Protein 7AO3 (pdb70)

Sequence (595 aa):
RSSVRPYLEEECTRRRRFQEEMFDRHVVTRRPTKVEELTDAELRREVIDDCNAAVAPLGKTVSDERWISYVGVVLWSQSPRHIKDMEAFKAVCVLNNCVTFVWDDMDDPALHDFGLFLPQLRKICEEKYYGPEEDAEVAYEAARALVTSDHMFRDSPIKAALCTTSPEEQYFRFRVTDIGVDFWMKMSYPIYRRHPEFTEHAKTSLAARMTTRGLTIVNDFYSYDREVSLGQITNCFRLCDVSSDETAFKEFFQQARLLDDMIEDIECIKAFDQLTQDVFLDLIYGNFVWTTSNKRYKTAVNDVNSRIQAAALEHHHHHSSVRPYLEEECTRRFQEMFDRHVVTRPTKVELTDAELREVIDDCNAAVAPLGKTVSDEERWISYVGVVLWSQSPRHIKDMEAFKAVCVLNNCVTFVWDDMDPALHDFGLFLPQLRKICEKYYGPEDAEVAYEAARALVTSDHMFRDSPIKAALCTTSPEQYFRFRVTDIGVDFWMKMSYPIYRHPEEFTEHAKTSLAARMTTRGLTIVNDFYSYDREVSLGQITNCFRLCDVSDETAFKKEFFQARLLDDMIEDIECIKAFDQLTQDVFLDLIYGNFVWTTSNKRYKTTAVNDVNSRIQ

Structure (mmCIF, N/CA/C/O backbone):
data_7AO3
#
_entry.id   7AO3
#
_cell.length_a   53.580
_cell.length_b   57.210
_cell.length_c   57.630
_cell.angle_alpha   90.797
_cell.angle_beta   116.111
_cell.angle_g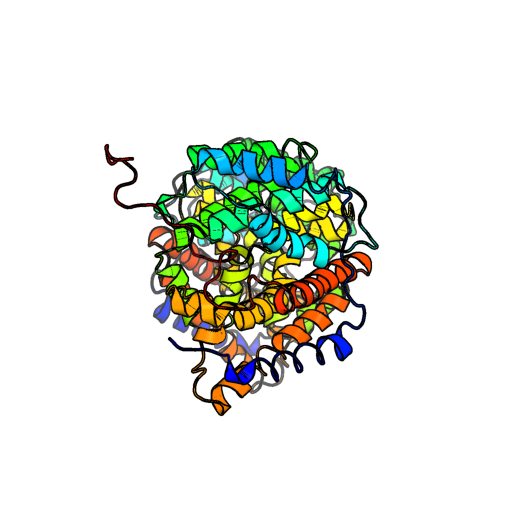amma   102.208
#
_symmetry.space_group_name_H-M   'P 1'
#
loop_
_entity.id
_entity.type
_entity.pdbx_description
1 polymer 'Cyclooctat-9-en-7-ol synthase'
2 non-polymer 4-AMINO-1-HYDROXYBUTANE-1,1-DIYLDIPHOSPHONATE
3 non-polymer (4S)-2-METHYL-2,4-PENTANEDIOL
4 non-polymer 'MAGNESIUM ION'
5 non-polymer 'CHLORIDE ION'
6 water water
#
loop_
_atom_site.group_PDB
_atom_site.id
_atom_site.type_symbol
_atom_site.label_atom_id
_atom_site.label_alt_id
_atom_site.label_comp_id
_atom_site.label_asym_id
_atom_site.label_entity_id
_atom_site.label_seq_id
_atom_site.pdbx_PDB_ins_code
_atom_site.Cartn_x
_atom_site.Cartn_y
_atom_site.Cartn_z
_atom_site.occupancy
_atom_site.B_iso_or_equiv
_atom_site.auth_seq_id
_atom_site.auth_comp_id
_atom_site.auth_asym_id
_atom_site.auth_atom_id
_atom_site.pdbx_PDB_model_num
ATOM 1 N N . ARG A 1 15 ? 11.81072 -7.04513 158.41935 1.000 44.83621 15 ARG A N 1
ATOM 2 C CA . ARG A 1 15 ? 10.69208 -7.23390 157.47375 1.000 41.28765 15 ARG A CA 1
ATOM 3 C C . ARG A 1 15 ? 9.47361 -6.36083 157.75588 1.000 38.01949 15 ARG A C 1
ATOM 4 O O . ARG A 1 15 ? 8.34080 -6.69006 157.36563 1.000 38.38851 15 ARG A O 1
ATOM 12 N N . SER A 1 16 ? 9.70448 -5.22395 158.40461 1.000 35.38613 16 SER A N 1
ATOM 13 C CA . SER A 1 16 ? 8.56640 -4.35046 158.60352 1.000 33.94256 16 SER A CA 1
ATOM 14 C C . SER A 1 16 ? 8.26621 -3.56876 157.33141 1.000 32.38022 16 SER A C 1
ATOM 15 O O . SER A 1 16 ? 9.04361 -3.55080 156.36857 1.000 33.55460 16 SER A O 1
ATOM 18 N N . SER A 1 17 ? 7.08995 -2.95133 157.31928 1.000 28.72252 17 SER A N 1
ATOM 19 C CA . SER A 1 17 ? 6.57720 -2.37222 156.09173 1.000 26.86465 17 SER A CA 1
ATOM 20 C C . SER A 1 17 ? 5.56534 -1.28404 156.42656 1.000 26.30051 17 SER A C 1
ATOM 21 O O . SER A 1 17 ? 4.87562 -1.34090 157.45631 1.000 27.44090 17 SER A O 1
ATOM 24 N N . VAL A 1 18 ? 5.47142 -0.29771 155.52671 1.000 24.54389 18 VAL A N 1
ATOM 25 C CA . VAL A 1 18 ? 4.38423 0.68028 155.55864 1.000 24.09628 18 VAL A CA 1
ATOM 26 C C . VAL A 1 18 ? 3.29389 0.38044 154.53277 1.000 24.15429 18 VAL A C 1
ATOM 27 O O . VAL A 1 18 ? 2.41653 1.22297 154.30136 1.000 24.48779 18 VAL A O 1
ATOM 31 N N . ARG A 1 19 ? 3.29256 -0.81983 153.95415 1.000 25.04260 19 ARG A N 1
ATOM 32 C CA . ARG A 1 19 ? 2.30858 -1.15891 152.92469 1.000 26.83652 19 ARG A CA 1
ATOM 33 C C . ARG A 1 19 ? 0.85158 -0.90017 153.31002 1.000 26.21229 19 ARG A C 1
ATOM 34 O O . ARG A 1 19 ? 0.09130 -0.43358 152.44120 1.000 25.59339 19 ARG A O 1
ATOM 42 N N . PRO A 1 20 ? 0.37423 -1.21131 154.52785 1.000 26.24374 20 PRO A N 1
ATOM 43 C CA . PRO A 1 20 ? -1.04568 -0.93049 154.82640 1.000 25.66932 20 PRO A CA 1
ATOM 44 C C . PRO A 1 20 ? -1.41565 0.53638 154.67206 1.000 25.04511 20 PRO A C 1
ATOM 45 O O . PRO A 1 20 ? -2.59871 0.83336 154.47903 1.000 26.19242 20 PRO A O 1
ATOM 49 N N . TYR A 1 21 ? -0.44506 1.46441 154.78986 1.000 24.22563 21 TYR A N 1
ATOM 50 C CA . TYR A 1 21 ? -0.71318 2.89605 154.79437 1.000 22.66585 21 TYR A CA 1
ATOM 51 C C . TYR A 1 21 ? -0.58898 3.51033 153.41675 1.000 23.80891 21 TYR A C 1
ATOM 52 O O . TYR A 1 21 ? -0.83300 4.73232 153.26017 1.000 23.08044 21 TYR A O 1
ATOM 61 N N . LEU A 1 22 ? -0.21525 2.70142 152.42131 1.000 23.48104 22 LEU A N 1
ATOM 62 C CA . LEU A 1 22 ? 0.17081 3.25529 151.11732 1.000 24.55599 22 LEU A CA 1
ATOM 63 C C . LEU A 1 22 ? -0.93124 4.12389 150.51605 1.000 24.80130 22 LEU A C 1
ATOM 64 O O . LEU A 1 22 ? -0.67563 5.24799 150.06621 1.000 24.11759 22 LEU A O 1
ATOM 69 N N . GLU A 1 23 ? -2.17140 3.63390 150.51464 1.000 25.94994 23 GLU A N 1
ATOM 70 C CA . GLU A 1 23 ? -3.22457 4.35520 149.80397 1.000 28.54209 23 GLU A CA 1
ATOM 71 C C . GLU A 1 23 ? -3.59812 5.63272 150.52696 1.000 26.82691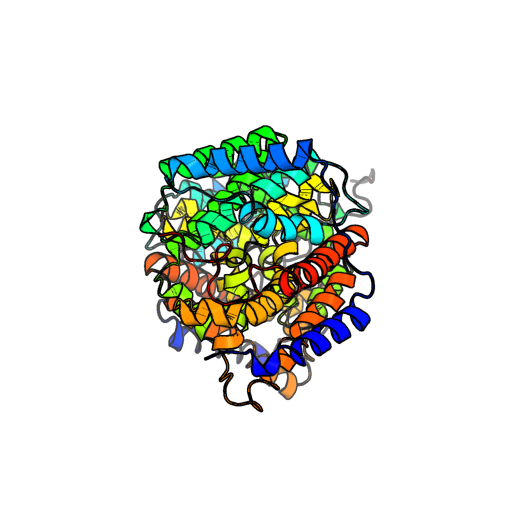 23 GLU A C 1
ATOM 72 O O . GLU A 1 23 ? -3.66766 6.70666 149.91115 1.000 27.18561 23 GLU A O 1
ATOM 78 N N A GLU A 1 24 ? -3.81309 5.55023 151.84402 0.555 27.06949 24 GLU A N 1
ATOM 79 N N B GLU A 1 24 ? -3.79763 5.55293 151.84406 0.445 25.57256 24 GLU A N 1
ATOM 80 C CA A GLU A 1 24 ? -4.20189 6.73807 152.60142 0.555 27.31861 24 GLU A CA 1
ATOM 81 C CA B GLU A 1 24 ? -4.20506 6.73459 152.59930 0.445 24.30487 24 GLU A CA 1
ATOM 82 C C A GLU A 1 24 ? -3.09010 7.77639 152.59739 0.555 24.10161 24 GLU A C 1
ATOM 83 C C B GLU A 1 24 ? -3.09568 7.77689 152.63675 0.445 22.31704 24 GLU A C 1
ATOM 84 O O A GLU A 1 24 ? -3.34145 8.97580 152.41847 0.555 25.08939 24 GLU A O 1
ATOM 85 O O B GLU A 1 24 ? -3.35767 8.98343 152.55198 0.445 22.87350 24 GLU A O 1
ATOM 96 N N . CYS A 1 25 ? -1.85256 7.34388 152.79865 1.000 21.67347 25 CYS A N 1
ATOM 97 C CA . CYS A 1 25 ? -0.76990 8.31431 152.87360 1.000 19.99299 25 CYS A CA 1
ATOM 98 C C . CYS A 1 25 ? -0.54500 8.99935 151.53786 1.000 20.48033 25 CYS A C 1
ATOM 99 O O . CYS A 1 25 ? -0.25409 10.20415 151.50230 1.000 20.03054 25 CYS A O 1
ATOM 102 N N . THR A 1 26 ? -0.70761 8.26229 150.42702 1.000 19.35078 26 THR A N 1
ATOM 103 C CA . THR A 1 26 ? -0.61788 8.90610 149.10496 1.000 20.52878 26 THR A CA 1
ATOM 104 C C . THR A 1 26 ? -1.70215 9.95833 148.94182 1.000 20.39916 26 THR A C 1
ATOM 105 O O . THR A 1 26 ? -1.43925 11.06391 148.43448 1.000 20.95747 26 THR A O 1
ATOM 109 N N A ARG A 1 27 ? -2.93977 9.64427 149.36037 0.555 21.77453 27 ARG A N 1
ATOM 110 N N B ARG A 1 27 ? -2.91786 9.63873 149.40124 0.445 21.61424 27 ARG A N 1
ATOM 111 C CA A ARG A 1 27 ? -4.01098 10.63357 149.23990 0.555 23.54780 27 ARG A CA 1
ATOM 112 C CA B ARG A 1 27 ? -4.02053 10.58911 149.35790 0.445 23.01561 27 ARG A CA 1
ATOM 113 C C A ARG A 1 27 ? -3.73152 11.85576 150.11163 0.555 22.92101 27 ARG A C 1
ATOM 114 C C B ARG A 1 27 ? -3.72253 11.81521 150.21641 0.445 22.61014 27 ARG A C 1
ATOM 115 O O A ARG A 1 27 ? -3.96460 12.99027 149.68734 0.555 23.45193 27 ARG A O 1
ATOM 116 O O B ARG A 1 27 ? -3.99476 12.94601 149.80607 0.445 22.59194 27 ARG A O 1
ATOM 131 N N A ARG A 1 28 ? -3.19590 11.64762 151.32038 0.564 21.72186 28 ARG A N 1
ATOM 132 N N B ARG A 1 28 ? -3.13844 11.61322 151.40197 0.436 21.98797 28 ARG A N 1
ATOM 133 C CA A ARG A 1 28 ? -2.93934 12.77976 152.20270 0.564 21.19131 28 ARG A CA 1
ATOM 134 C CA B ARG A 1 28 ? -2.88423 12.74059 152.29253 0.436 21.97526 28 ARG A CA 1
ATOM 135 C C A ARG A 1 28 ? -1.81715 13.66196 151.66825 0.564 20.32317 28 ARG A C 1
ATOM 136 C C B ARG A 1 28 ? -1.78299 13.64454 151.74650 0.436 20.90564 28 ARG A C 1
ATOM 137 O O A ARG A 1 28 ? -1.90240 14.89168 151.74753 0.564 19.72654 28 ARG A O 1
ATOM 138 O O B ARG A 1 28 ? -1.85904 14.87105 151.87950 0.436 20.94056 28 ARG A O 1
ATOM 153 N N . PHE A 1 29 ? -0.75972 13.06026 151.12003 1.000 19.77007 29 PHE A N 1
ATOM 154 C CA . PHE A 1 29 ? 0.27460 13.87278 150.47815 1.000 18.81301 29 PHE A CA 1
ATOM 155 C C . PHE A 1 29 ? -0.34788 14.67794 149.34825 1.000 18.97959 29 PHE A C 1
ATOM 156 O O . PHE A 1 29 ? -0.07598 15.87401 149.21052 1.000 19.65627 29 PHE A O 1
ATOM 164 N N . GLN A 1 30 ? -1.15531 14.01414 148.50121 1.000 19.10234 30 GLN A N 1
ATOM 165 C CA . GLN A 1 30 ? -1.73739 14.69158 147.34063 1.000 19.77575 30 GLN A CA 1
ATOM 166 C C . GLN A 1 30 ? -2.64474 15.83077 147.78034 1.000 20.33241 30 GLN A C 1
ATOM 167 O O . GLN A 1 30 ? -2.61281 16.93227 147.19718 1.000 20.92295 30 GLN A O 1
ATOM 173 N N A GLU A 1 31 ? -3.43660 15.60507 148.82516 0.546 21.09996 31 GLU A N 1
ATOM 174 N N B GLU A 1 31 ? -3.46592 15.57852 148.80628 0.454 21.27858 31 GLU A N 1
ATOM 175 C CA A GLU A 1 31 ? -4.31248 16.66080 149.32469 0.546 22.93951 31 GLU A CA 1
ATOM 176 C CA B GLU A 1 31 ? -4.32217 16.61501 149.38185 0.454 23.22604 31 GLU A CA 1
ATOM 177 C C A GLU A 1 31 ? -3.50501 17.83435 149.86197 0.546 21.65335 31 GLU A C 1
ATOM 178 C C B GLU A 1 31 ? -3.49145 17.81350 149.82381 0.454 21.89126 31 GLU A C 1
ATOM 179 O O A GLU A 1 31 ? -3.90749 18.99586 149.71665 0.546 22.33511 31 GLU A O 1
ATOM 180 O O B GLU A 1 31 ? -3.85489 18.96820 149.56568 0.454 22.59359 31 GLU A O 1
ATOM 191 N N . MET A 1 32 ? -2.36656 17.55021 150.49251 1.000 20.03782 32 MET A N 1
ATOM 192 C CA . MET A 1 32 ? -1.48262 18.61751 150.93923 1.000 18.44771 32 MET A CA 1
ATOM 193 C C . MET A 1 32 ? -0.98716 19.42423 149.75966 1.000 18.26383 32 MET A C 1
ATOM 194 O O . MET A 1 32 ? -1.07821 20.66377 149.75523 1.000 20.18498 32 MET A O 1
ATOM 199 N N . PHE A 1 33 ? -0.48574 18.74381 148.72301 1.000 18.31453 33 PHE A N 1
ATOM 200 C CA . PHE A 1 33 ? -0.03649 19.49112 147.55298 1.000 18.04748 33 PHE A CA 1
ATOM 201 C C . PHE A 1 33 ? -1.16941 20.28085 146.92080 1.000 18.89029 33 PHE A C 1
ATOM 202 O O . PHE A 1 33 ? -0.95358 21.40963 146.44698 1.000 20.69867 33 PHE A O 1
ATOM 210 N N . ASP A 1 34 ? -2.37898 19.71251 146.87934 1.000 20.49636 34 ASP A N 1
ATOM 211 C CA . ASP A 1 34 ? -3.47149 20.43122 146.22016 1.000 21.49552 34 ASP A CA 1
ATOM 212 C C . ASP A 1 34 ? -3.83626 21.70918 146.96215 1.000 21.76132 34 ASP A C 1
ATOM 213 O O . ASP A 1 34 ? -4.33139 22.65831 146.35587 1.000 24.14553 34 ASP A O 1
ATOM 218 N N . ARG A 1 35 ? -3.60773 21.75491 148.26712 1.000 21.78000 35 ARG A N 1
ATOM 219 C CA . ARG A 1 35 ? -3.94521 22.90899 149.08669 1.000 22.77515 35 ARG A CA 1
ATOM 220 C C . ARG A 1 35 ? -2.82537 23.93911 149.10113 1.000 21.31652 35 ARG A C 1
ATOM 221 O O . ARG A 1 35 ? -3.06946 25.14948 149.02141 1.000 22.83474 35 ARG A O 1
ATOM 229 N N . HIS A 1 36 ? -1.60048 23.47880 149.22531 1.000 18.68463 36 HIS A N 1
ATOM 230 C CA . HIS A 1 36 ? -0.49269 24.36278 149.55082 1.000 19.70556 36 HIS A CA 1
ATOM 231 C C . HIS A 1 36 ? 0.38288 24.72520 148.35970 1.000 20.07842 36 HIS A C 1
ATOM 232 O O . HIS A 1 36 ? 1.06215 25.76362 148.39917 1.000 20.07959 36 HIS A O 1
ATOM 239 N N . VAL A 1 37 ? 0.45230 23.89227 147.33023 1.000 20.24198 37 VAL A N 1
ATOM 240 C CA . VAL A 1 37 ? 1.35626 24.12508 146.20494 1.000 19.21213 37 VAL A CA 1
ATOM 241 C C . VAL A 1 37 ? 0.59224 24.45361 144.94076 1.000 20.99954 37 VAL A C 1
ATOM 242 O O . VAL A 1 37 ? 0.89519 25.44728 144.26638 1.000 23.61121 37 VAL A O 1
ATOM 246 N N . VAL A 1 38 ? -0.40286 23.61916 144.59596 1.000 19.63868 38 VAL A N 1
ATOM 247 C CA . VAL A 1 38 ? -1.41201 23.92434 143.58370 1.000 21.65345 38 VAL A CA 1
ATOM 248 C C . VAL A 1 38 ? -0.85638 23.65591 142.19632 1.000 24.54269 38 VAL A C 1
ATOM 249 O O . VAL A 1 38 ? -1.33538 22.75359 141.50374 1.000 26.32214 38 VAL A O 1
ATOM 253 N N . THR A 1 39 ? 0.18352 24.40777 141.80485 1.000 26.34762 39 THR A N 1
ATOM 254 C CA . THR A 1 39 ? 0.77615 24.27815 140.48031 1.000 25.92905 39 THR A CA 1
ATOM 255 C C . THR A 1 39 ? 1.39006 22.89029 140.29008 1.000 23.93559 39 THR A C 1
ATOM 256 O O . THR A 1 39 ? 2.25051 22.46468 141.06087 1.000 23.48861 39 THR A O 1
ATOM 260 N N A ARG A 1 40 ? 0.90884 22.15751 139.28441 0.622 24.71587 40 ARG A N 1
ATOM 261 N N B ARG A 1 40 ? 0.95799 22.19719 139.26905 0.378 24.75146 40 ARG A N 1
ATOM 262 C CA A ARG A 1 40 ? 1.44247 20.81800 139.11083 0.622 24.80222 40 ARG A CA 1
ATOM 263 C CA B ARG A 1 40 ? 1.43117 20.83208 139.10491 0.378 24.89913 40 ARG A CA 1
ATOM 264 C C A ARG A 1 40 ? 2.79448 20.85412 138.40714 0.622 23.18516 40 ARG A C 1
ATOM 265 C C B ARG A 1 40 ? 2.76752 20.81335 138.36283 0.378 23.58880 40 ARG A C 1
ATOM 266 O O A ARG A 1 40 ? 3.05868 21.75105 137.59466 0.622 23.80789 40 ARG A O 1
ATOM 267 O O B ARG A 1 40 ? 2.99833 21.64878 137.47986 0.378 24.20125 40 ARG A O 1
ATOM 282 N N . PRO A 1 41 ? 3.67211 19.89621 138.72174 1.000 22.75195 41 PRO A N 1
ATOM 283 C CA . PRO A 1 41 ? 4.93435 19.77846 137.98462 1.000 23.51844 41 PRO A CA 1
ATOM 284 C C . PRO A 1 41 ? 4.64125 19.30069 136.58463 1.000 23.88688 41 PRO A C 1
ATOM 285 O O . PRO A 1 41 ? 3.58426 18.75194 136.29995 1.000 24.63183 41 PRO A O 1
ATOM 289 N N . THR A 1 42 ? 5.56744 19.57012 135.67607 1.000 24.03138 42 THR A N 1
ATOM 290 C CA . THR A 1 42 ? 5.40685 19.08557 134.30547 1.000 26.34982 42 THR A CA 1
ATOM 291 C C . THR A 1 42 ? 6.68592 18.38626 133.88062 1.000 25.67552 42 THR A C 1
ATOM 292 O O . THR A 1 42 ? 7.80604 18.76797 134.28254 1.000 27.13871 42 THR A O 1
ATOM 296 N N . LYS A 1 43 ? 6.50876 17.29041 133.17255 1.000 23.08676 43 LYS A N 1
ATOM 297 C CA . LYS A 1 43 ? 7.63728 16.46589 132.77581 1.000 23.91793 43 LYS A CA 1
ATOM 298 C C . LYS A 1 43 ? 8.30939 17.05984 131.54520 1.000 23.83200 43 LYS A C 1
ATOM 299 O O . LYS A 1 43 ? 7.64819 17.38151 130.55148 1.000 25.80194 43 LYS A O 1
ATOM 305 N N . VAL A 1 44 ? 9.63641 17.17872 131.60624 1.000 24.79482 44 VAL A N 1
ATOM 306 C CA . VAL A 1 44 ? 10.42447 17.57482 130.44215 1.000 25.49475 44 VAL A CA 1
ATOM 307 C C . VAL A 1 44 ? 10.48500 16.39530 129.48047 1.000 26.88896 44 VAL A C 1
ATOM 308 O O . VAL A 1 44 ? 10.77207 15.26388 129.88330 1.000 27.81955 44 VAL A O 1
ATOM 312 N N A GLU A 1 45 ? 10.18841 16.64955 128.21438 0.527 28.74495 45 GLU A N 1
ATOM 313 N N B GLU A 1 45 ? 10.27423 16.64233 128.19507 0.473 28.65600 45 GLU A N 1
ATOM 314 C CA A GLU A 1 45 ? 10.39887 15.65584 127.17606 0.527 30.75764 45 GLU A CA 1
ATOM 315 C CA B GLU A 1 45 ? 10.35730 15.55978 127.20919 0.473 30.73952 45 GLU A CA 1
ATOM 316 C C A GLU A 1 45 ? 11.74418 15.95152 126.54050 0.527 31.39627 45 GLU A C 1
ATOM 317 C C B GLU A 1 45 ? 11.59495 15.76599 126.33694 0.473 31.04871 45 GLU A C 1
ATOM 318 O O A GLU A 1 45 ? 11.97026 17.05620 126.03352 0.527 32.19214 45 GLU A O 1
ATOM 319 O O B GLU A 1 45 ? 11.59509 16.60498 125.43182 0.473 31.02889 45 GLU A O 1
ATOM 330 N N . LEU A 1 46 ? 12.64035 14.98769 126.60498 1.000 31.33779 46 LEU A N 1
ATOM 331 C CA . LEU A 1 46 ? 13.87194 15.05945 125.84149 1.000 31.41150 46 LEU A CA 1
ATOM 332 C C . LEU A 1 46 ? 13.65132 14.47336 124.46146 1.000 31.83426 46 LEU A C 1
ATOM 333 O O . LEU A 1 46 ? 12.86849 13.53833 124.28635 1.000 32.75906 46 LEU A O 1
ATOM 338 N N . THR A 1 47 ? 14.33383 15.02999 123.46418 1.000 31.57796 47 THR A N 1
ATOM 339 C CA . THR A 1 47 ? 14.29620 14.36975 122.16272 1.000 31.40458 47 THR A CA 1
ATOM 340 C C . THR A 1 47 ? 14.98953 13.02110 122.27898 1.000 31.93082 47 THR A C 1
ATOM 341 O O . THR A 1 47 ? 15.70312 12.75026 123.24545 1.000 31.97755 47 THR A O 1
ATOM 345 N N . ASP A 1 48 ? 14.75550 12.15628 121.28939 1.000 33.17914 48 ASP A N 1
ATOM 346 C CA . ASP A 1 48 ? 15.42241 10.85871 121.29126 1.000 35.50798 48 ASP A CA 1
ATOM 347 C C . ASP A 1 48 ? 16.93485 11.03085 121.32305 1.000 33.42550 48 ASP A C 1
ATOM 348 O O . ASP A 1 48 ? 17.63506 10.29244 122.01553 1.000 32.59933 48 ASP A O 1
ATOM 353 N N . ALA A 1 49 ? 17.45140 12.00371 120.57524 1.000 32.27026 49 ALA A N 1
ATOM 354 C CA . ALA A 1 49 ? 18.88850 12.23871 120.54860 1.000 32.66668 49 ALA A CA 1
ATOM 355 C C . ALA A 1 49 ? 19.38209 12.68539 121.91281 1.000 31.94299 49 ALA A C 1
ATOM 356 O O . ALA A 1 49 ? 20.44784 12.25651 122.36736 1.000 34.26595 49 ALA A O 1
ATOM 358 N N . GLU A 1 50 ? 18.60434 13.52735 122.59378 1.000 31.28803 50 GLU A N 1
ATOM 359 C CA . GLU A 1 50 ? 19.00470 14.02458 123.90550 1.000 29.03289 50 GLU A CA 1
ATOM 360 C C . GLU A 1 50 ? 19.03462 12.90082 124.92838 1.000 27.33226 50 GLU A C 1
ATOM 361 O O . GLU A 1 50 ? 19.97788 12.78835 125.72024 1.000 27.16261 50 GLU A O 1
ATOM 367 N N . LEU A 1 51 ? 18.01230 12.04622 124.90670 1.000 27.89931 51 LEU A N 1
ATOM 368 C CA . LEU A 1 51 ? 17.97990 10.90799 125.81589 1.000 29.06652 51 LEU A CA 1
ATOM 369 C C . LEU A 1 51 ? 19.14181 9.96240 125.55027 1.000 29.43871 51 LEU A C 1
ATOM 370 O O . LEU A 1 51 ? 19.77904 9.45837 126.49572 1.000 28.30902 51 LEU A O 1
ATOM 375 N N A ARG A 1 52 ? 19.45019 9.72449 124.27769 0.597 30.49237 52 ARG A N 1
ATOM 376 N N B ARG A 1 52 ? 19.44025 9.71146 124.27174 0.403 30.55983 52 ARG A N 1
ATOM 377 C CA A ARG A 1 52 ? 20.55553 8.83414 123.95618 0.597 31.15350 52 ARG A CA 1
ATOM 378 C CA B ARG A 1 52 ? 20.55950 8.83904 123.93823 0.403 31.25003 52 ARG A CA 1
ATOM 379 C C A ARG A 1 52 ? 21.88337 9.44696 124.38212 0.597 29.87464 52 ARG A C 1
ATOM 380 C C B ARG A 1 52 ? 21.87271 9.45010 124.40213 0.403 30.20840 52 ARG A C 1
ATOM 381 O O A ARG A 1 52 ? 22.76733 8.73582 124.87088 0.597 30.65722 52 ARG A O 1
ATOM 382 O O B ARG A 1 52 ? 22.73699 8.74383 124.93317 0.403 30.87700 52 ARG A O 1
ATOM 397 N N . GLU A 1 53 ? 22.04539 10.76113 124.20509 1.000 29.61546 53 GLU A N 1
ATOM 398 C CA . GLU A 1 53 ? 23.27118 11.40985 124.66955 1.000 26.49803 53 GLU A CA 1
ATOM 399 C C . GLU A 1 53 ? 23.44538 11.21941 126.16521 1.000 26.16529 53 GLU A C 1
ATOM 400 O O . GLU A 1 53 ? 24.53962 10.89014 126.64591 1.000 27.75006 53 GLU A O 1
ATOM 406 N N . VAL A 1 54 ? 22.36218 11.42451 126.91816 1.000 25.93269 54 VAL A N 1
ATOM 407 C CA . VAL A 1 54 ? 22.39403 11.20115 128.36862 1.000 25.21316 54 VAL A CA 1
ATOM 408 C C . VAL A 1 54 ? 22.76219 9.76086 128.67984 1.000 24.33104 54 VAL A C 1
ATOM 409 O O . VAL A 1 54 ? 23.66818 9.50025 129.47049 1.000 24.76350 54 VAL A O 1
ATOM 413 N N . ILE A 1 55 ? 22.04766 8.79525 128.09403 1.000 25.07485 55 ILE A N 1
ATOM 414 C CA . ILE A 1 55 ? 22.31468 7.39963 128.45361 1.000 26.68851 55 ILE A CA 1
ATOM 415 C C . ILE A 1 55 ? 23.72823 6.99060 128.04760 1.000 27.22799 55 ILE A C 1
ATOM 416 O O . ILE A 1 55 ? 24.42070 6.28885 128.79330 1.000 27.14611 55 ILE A O 1
ATOM 421 N N . ASP A 1 56 ? 24.19631 7.44671 126.87929 1.000 28.36323 56 ASP A N 1
ATOM 422 C CA . ASP A 1 56 ? 25.56743 7.12468 126.48457 1.000 29.76945 56 ASP A CA 1
ATOM 423 C C . ASP A 1 56 ? 26.57391 7.69253 127.48106 1.000 28.65940 56 ASP A C 1
ATOM 424 O O . ASP A 1 56 ? 27.55973 7.03415 127.81760 1.000 29.68913 56 ASP A O 1
ATOM 429 N N . ASP A 1 57 ? 26.33083 8.90047 127.98530 1.000 26.93463 57 ASP A N 1
ATOM 430 C CA . ASP A 1 57 ? 27.25885 9.47459 128.94761 1.000 27.02902 57 ASP A CA 1
ATOM 431 C C . ASP A 1 57 ? 27.19080 8.74938 130.28524 1.000 26.52240 57 ASP A C 1
ATOM 432 O O . ASP A 1 57 ? 28.21606 8.59960 130.96951 1.000 27.99329 57 ASP A O 1
ATOM 437 N N . CYS A 1 58 ? 25.98894 8.30786 130.68507 1.000 25.65503 58 CYS A N 1
ATOM 438 C CA . CYS A 1 58 ? 25.84484 7.54144 131.91887 1.000 25.99976 58 CYS A CA 1
ATOM 439 C C . CYS A 1 58 ? 26.61870 6.23470 131.83331 1.000 26.81642 58 CYS A C 1
ATOM 440 O O . CYS A 1 58 ? 27.34813 5.86202 132.76901 1.000 25.16435 58 CYS A O 1
ATOM 443 N N . ASN A 1 59 ? 26.45136 5.50673 130.71987 1.000 26.25891 59 ASN A N 1
ATOM 444 C CA . ASN A 1 59 ? 27.14832 4.23830 130.55875 1.000 28.89775 59 ASN A CA 1
ATOM 445 C C . ASN A 1 59 ? 28.65568 4.43891 130.56439 1.000 29.56773 59 ASN A C 1
ATOM 446 O O . ASN A 1 59 ? 29.38358 3.65997 131.18488 1.000 30.63509 59 ASN A O 1
ATOM 451 N N . ALA A 1 60 ? 29.14418 5.48771 129.89163 1.000 29.13909 60 ALA A N 1
ATOM 452 C CA . ALA A 1 60 ? 30.58421 5.70939 129.85432 1.000 29.10526 60 ALA A CA 1
ATOM 453 C C . ALA A 1 60 ? 31.11807 5.96605 131.24995 1.000 28.83562 60 ALA A C 1
ATOM 454 O O . ALA A 1 60 ? 32.22233 5.51933 131.59864 1.000 30.53175 60 ALA A O 1
ATOM 456 N N . ALA A 1 61 ? 30.36071 6.71483 132.05676 1.000 27.70933 61 ALA A N 1
ATOM 457 C CA . ALA A 1 61 ? 30.87361 7.14920 133.34941 1.000 26.19449 61 ALA A CA 1
ATOM 458 C C . ALA A 1 61 ? 30.93038 5.98752 134.32358 1.000 27.02892 61 ALA A C 1
ATOM 459 O O . ALA A 1 61 ? 31.81299 5.94307 135.18622 1.000 27.38795 61 ALA A O 1
ATOM 461 N N . VAL A 1 62 ? 30.01824 5.02966 134.19163 1.000 27.54235 62 VAL A N 1
ATOM 462 C CA . VAL A 1 62 ? 30.00524 3.91663 135.12599 1.000 28.62922 62 VAL A CA 1
ATOM 463 C C . VAL A 1 62 ? 30.76882 2.71010 134.59971 1.000 29.93231 62 VAL A C 1
ATOM 464 O O . VAL A 1 62 ? 31.08414 1.81479 135.38729 1.000 29.85747 62 VAL A O 1
ATOM 468 N N . ALA A 1 63 ? 31.08594 2.66623 133.29892 1.000 31.89315 63 ALA A N 1
ATOM 469 C CA . ALA A 1 63 ? 31.84456 1.54407 132.74258 1.000 32.64381 63 ALA A CA 1
ATOM 470 C C . ALA A 1 63 ? 33.05707 1.14882 133.57715 1.000 33.89651 63 ALA A C 1
ATOM 471 O O . ALA A 1 63 ? 33.24339 -0.05599 133.81597 1.000 34.68968 63 ALA A O 1
ATOM 473 N N . PRO A 1 64 ? 33.90033 2.06803 134.05569 1.000 33.43982 64 PRO A N 1
ATOM 474 C CA . PRO A 1 64 ? 35.08697 1.61763 134.80845 1.000 34.34562 64 PRO A CA 1
ATOM 475 C C . PRO A 1 64 ? 34.75305 0.82709 136.05564 1.000 34.43009 64 PRO A C 1
ATOM 476 O O . PRO A 1 64 ? 35.60808 0.07248 136.53530 1.000 34.63734 64 PRO A O 1
ATOM 480 N N . LEU A 1 65 ? 33.53653 0.96604 136.60060 1.000 34.12893 65 LEU A N 1
ATOM 481 C CA . LEU A 1 65 ? 33.16320 0.22570 137.80091 1.000 33.63912 65 LEU A CA 1
ATOM 482 C C . LEU A 1 65 ? 32.69942 -1.20116 137.51865 1.000 34.70343 65 LEU A C 1
ATOM 483 O O . LEU A 1 65 ? 32.53087 -1.97997 138.46614 1.000 33.59555 65 LEU A O 1
ATOM 488 N N . GLY A 1 66 ? 32.47227 -1.56193 136.25889 1.000 35.81141 66 GLY A N 1
ATOM 489 C CA . GLY A 1 66 ? 32.37462 -2.95856 135.88573 1.000 38.28971 66 GLY A CA 1
ATOM 490 C C . GLY A 1 66 ? 31.00712 -3.60652 135.98702 1.000 40.28096 66 GLY A C 1
ATOM 491 O O . GLY A 1 66 ? 30.92163 -4.83585 135.84572 1.000 42.06530 66 GLY A O 1
ATOM 492 N N . LYS A 1 67 ? 29.93710 -2.83709 136.20294 1.000 39.74010 67 LYS A N 1
ATOM 493 C CA . LYS A 1 67 ? 28.59072 -3.38680 136.31865 1.000 38.35096 67 LYS A CA 1
ATOM 494 C C . LYS A 1 67 ? 27.69267 -2.78366 135.24183 1.000 37.52180 67 LYS A C 1
ATOM 495 O O . LYS A 1 67 ? 27.65308 -1.55874 135.06986 1.000 37.44422 67 LYS A O 1
ATOM 501 N N . THR A 1 68 ? 26.96435 -3.63164 134.52371 1.000 37.85657 68 THR A N 1
ATOM 502 C CA . THR A 1 68 ? 26.08002 -3.16392 133.46137 1.000 37.53157 68 THR A CA 1
ATOM 503 C C . THR A 1 68 ? 24.82688 -2.53922 134.05551 1.000 35.87175 68 THR A C 1
ATOM 504 O O . THR A 1 68 ? 24.30575 -3.01331 135.06704 1.000 36.00271 68 THR A O 1
ATOM 508 N N . VAL A 1 69 ? 24.36152 -1.44352 133.44612 1.000 32.32351 69 VAL A N 1
ATOM 509 C CA . VAL A 1 69 ? 23.13654 -0.77750 133.86379 1.000 30.44719 69 VAL A CA 1
ATOM 510 C C . VAL A 1 69 ? 22.25180 -0.70047 132.63840 1.000 30.30590 69 VAL A C 1
ATOM 511 O O . VAL A 1 69 ? 22.65878 -0.12888 131.61696 1.000 31.26924 69 VAL A O 1
ATOM 515 N N . SER A 1 70 ? 21.05428 -1.28456 132.72741 1.000 29.91800 70 SER A N 1
ATOM 516 C CA . SER A 1 70 ? 20.16177 -1.34461 131.57168 1.000 29.23251 70 SER A CA 1
A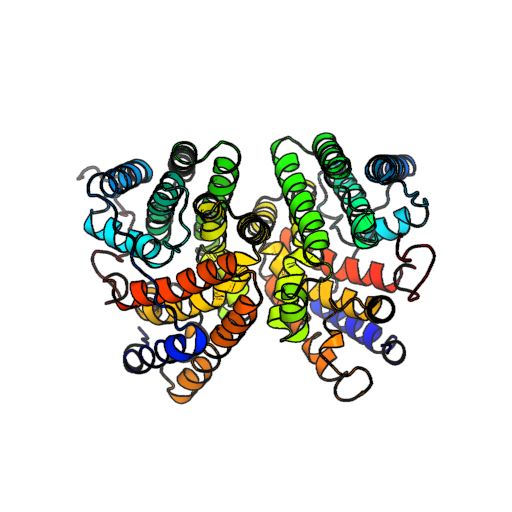TOM 517 C C . SER A 1 70 ? 19.54467 0.02379 131.25968 1.000 27.75496 70 SER A C 1
ATOM 518 O O . SER A 1 70 ? 19.42126 0.90128 132.12415 1.000 27.85416 70 SER A O 1
ATOM 521 N N . ASP A 1 71 ? 19.07585 0.16669 130.01803 1.000 28.72685 71 ASP A N 1
ATOM 522 C CA . ASP A 1 71 ? 18.38977 1.39826 129.63790 1.000 29.11627 71 ASP A CA 1
ATOM 523 C C . ASP A 1 71 ? 17.16874 1.62877 130.51851 1.000 28.84349 71 ASP A C 1
ATOM 524 O O . ASP A 1 71 ? 16.88897 2.76775 130.90750 1.000 29.68822 71 ASP A O 1
ATOM 529 N N . GLU A 1 72 ? 16.43692 0.55052 130.85711 1.000 29.62992 72 GLU A N 1
ATOM 530 C CA . GLU A 1 72 ? 15.28006 0.67111 131.74381 1.000 29.72626 72 GLU A CA 1
ATOM 531 C C . GLU A 1 72 ? 15.67222 1.26790 133.09419 1.000 28.53109 72 GLU A C 1
ATOM 532 O O . GLU A 1 72 ? 14.96741 2.13673 133.64192 1.000 28.24686 72 GLU A O 1
ATOM 538 N N . ARG A 1 73 ? 16.80901 0.83950 133.63348 1.000 26.32333 73 ARG A N 1
ATOM 539 C CA . ARG A 1 73 ? 17.25153 1.34156 134.93090 1.000 25.30903 73 ARG A CA 1
ATOM 540 C C . ARG A 1 73 ? 17.66131 2.81580 134.84655 1.000 26.01320 73 ARG A C 1
ATOM 541 O O . ARG A 1 73 ? 17.26499 3.62347 135.70065 1.000 25.30996 73 ARG A O 1
ATOM 549 N N . TRP A 1 74 ? 18.38970 3.19291 133.78628 1.000 26.15695 74 TRP A N 1
ATOM 550 C CA . TRP A 1 74 ? 18.71715 4.60000 133.56850 1.000 24.33028 74 TRP A CA 1
ATOM 551 C C . TRP A 1 74 ? 17.45497 5.44935 133.47797 1.000 23.69122 74 TRP A C 1
ATOM 552 O O . TRP A 1 74 ? 17.38992 6.54535 134.05496 1.000 22.45193 74 TRP A O 1
ATOM 563 N N . ILE A 1 75 ? 16.43593 4.95608 132.77100 1.000 24.60869 75 ILE A N 1
ATOM 564 C CA . ILE A 1 75 ? 15.23244 5.75157 132.55808 1.000 25.29742 75 ILE A CA 1
ATOM 565 C C . ILE A 1 75 ? 14.45919 5.91852 133.86271 1.000 24.85842 75 ILE A C 1
ATOM 566 O O . ILE A 1 75 ? 13.90124 6.98711 134.14129 1.000 25.50036 75 ILE A O 1
ATOM 571 N N . SER A 1 76 ? 14.44713 4.87327 134.69701 1.000 23.25488 76 SER A N 1
ATOM 572 C CA . SER A 1 76 ? 13.92506 4.99950 136.04716 1.000 23.35812 76 SER A CA 1
ATOM 573 C C . SER A 1 76 ? 14.63636 6.11338 136.81093 1.000 23.20396 76 SER A C 1
ATOM 574 O O . SER A 1 76 ? 13.98847 7.01635 137.35616 1.000 22.95175 76 SER A O 1
ATOM 577 N N . TYR A 1 77 ? 15.96968 6.07689 136.84680 1.000 21.41071 77 TYR A N 1
ATOM 578 C CA . TYR A 1 77 ? 16.71033 7.11118 137.57936 1.000 21.86313 77 TYR A CA 1
ATOM 579 C C . TYR A 1 77 ? 16.43509 8.51607 137.03387 1.000 21.60545 77 TYR A C 1
ATOM 580 O O . TYR A 1 77 ? 16.26959 9.46904 137.81061 1.000 21.19186 77 TYR A O 1
ATOM 589 N N . VAL A 1 78 ? 16.40607 8.66358 135.70522 1.000 22.02872 78 VAL A N 1
ATOM 590 C CA . VAL A 1 78 ? 16.38466 9.99289 135.09404 1.000 21.88765 78 VAL A CA 1
ATOM 591 C C . VAL A 1 78 ? 15.03119 10.65995 135.27600 1.000 21.20783 78 VAL A C 1
ATOM 592 O O . VAL A 1 78 ? 14.92705 11.88511 135.18140 1.000 20.52587 78 VAL A O 1
ATOM 596 N N . GLY A 1 79 ? 13.99848 9.88480 135.61029 1.000 21.37778 79 GLY A N 1
ATOM 597 C CA . GLY A 1 79 ? 12.66957 10.45267 135.69149 1.000 19.78735 79 GLY A CA 1
ATOM 598 C C . GLY A 1 79 ? 12.54397 11.50529 136.77471 1.000 19.06144 79 GLY A C 1
ATOM 599 O O . GLY A 1 79 ? 11.73055 12.40952 136.66265 1.000 19.17053 79 GLY A O 1
ATOM 600 N N . VAL A 1 80 ? 13.35566 11.42106 137.83231 1.000 17.53827 80 VAL A N 1
ATOM 601 C CA . VAL A 1 80 ? 13.26786 12.46524 138.86096 1.000 17.64432 80 VAL A CA 1
ATOM 602 C C . VAL A 1 80 ? 13.70662 13.80136 138.29943 1.000 17.40289 80 VAL A C 1
ATOM 603 O O . VAL A 1 80 ? 13.15215 14.84751 138.66087 1.000 18.22321 80 VAL A O 1
ATOM 607 N N . VAL A 1 81 ? 14.70543 13.79656 137.41968 1.000 17.40883 81 VAL A N 1
ATOM 608 C CA . VAL A 1 81 ? 15.15449 15.06824 136.83793 1.000 17.44232 81 VAL A CA 1
ATOM 609 C C . VAL A 1 81 ? 14.12825 15.55109 135.83283 1.000 18.70384 81 VAL A C 1
ATOM 610 O O . VAL A 1 81 ? 13.83498 16.76221 135.73726 1.000 18.82804 81 VAL A O 1
ATOM 614 N N . LEU A 1 82 ? 13.55910 14.61235 135.06302 1.000 18.06631 82 LEU A N 1
ATOM 615 C CA . LEU A 1 82 ? 12.56365 15.01276 134.08668 1.000 19.46478 82 LEU A CA 1
ATOM 616 C C . LEU A 1 82 ? 11.33154 15.61591 134.76708 1.000 18.95208 82 LEU A C 1
ATOM 617 O O . LEU A 1 82 ? 10.66917 16.48283 134.19284 1.000 20.65323 82 LEU A O 1
ATOM 622 N N . TRP A 1 83 ? 10.96710 15.12359 135.94949 1.000 17.73393 83 TRP A N 1
ATOM 623 C CA . TRP A 1 83 ? 9.75450 15.57490 136.62292 1.000 18.94296 83 TRP A CA 1
ATOM 624 C C . TRP A 1 83 ? 9.96859 16.71972 137.61074 1.000 18.46181 83 TRP A C 1
ATOM 625 O O . TRP A 1 83 ? 8.99125 17.39943 137.94134 1.000 18.16798 83 TRP A O 1
ATOM 636 N N . SER A 1 84 ? 11.18256 16.92107 138.14049 1.000 16.38934 84 SER A N 1
ATOM 637 C CA . SER A 1 84 ? 11.33639 17.76297 139.33025 1.000 16.38379 84 SER A CA 1
ATOM 638 C C . SER A 1 84 ? 12.19945 19.00147 139.08360 1.000 16.21424 84 SER A C 1
ATOM 639 O O . SER A 1 84 ? 12.59364 19.67303 140.03928 1.000 17.51277 84 SER A O 1
ATOM 642 N N . GLN A 1 85 ? 12.53677 19.28206 137.85348 1.000 16.24741 85 GLN A N 1
ATOM 643 C CA . GLN A 1 85 ? 13.08389 20.58026 137.49918 1.000 15.89836 85 GLN A CA 1
ATOM 644 C C . GLN A 1 85 ? 11.89923 21.51620 137.24356 1.000 17.58675 85 GLN A C 1
ATOM 645 O O . GLN A 1 85 ? 10.76125 21.22282 137.62593 1.000 18.57222 85 GLN A O 1
ATOM 651 N N . SER A 1 86 ? 12.14352 22.68105 136.64072 1.000 17.61060 86 SER A N 1
ATOM 652 C CA . SER A 1 86 ? 11.12266 23.71139 136.51974 1.000 17.57778 86 SER A CA 1
ATOM 653 C C . SER A 1 86 ? 11.12211 24.19157 135.07001 1.000 18.16320 86 SER A C 1
ATOM 654 O O . SER A 1 86 ? 11.74051 25.21563 134.72415 1.000 18.17132 86 SER A O 1
ATOM 657 N N . PRO A 1 87 ? 10.42613 23.47889 134.19100 1.000 19.83345 87 PRO A N 1
ATOM 658 C CA . PRO A 1 87 ? 10.55880 23.76442 132.75858 1.000 20.59084 87 PRO A CA 1
ATOM 659 C C . PRO A 1 87 ? 10.08346 25.13931 132.32201 1.000 22.00882 87 PRO A C 1
ATOM 660 O O . PRO A 1 87 ? 10.54249 25.58680 131.27257 1.000 24.36414 87 PRO A O 1
ATOM 664 N N . ARG A 1 88 ? 9.19803 25.82452 133.07307 1.000 21.25957 88 ARG A N 1
ATOM 665 C CA . ARG A 1 88 ? 8.85987 27.21146 132.74866 1.000 22.00169 88 ARG A CA 1
ATOM 666 C C . ARG A 1 88 ? 10.11015 28.07426 132.68083 1.000 21.26119 88 ARG A C 1
ATOM 667 O O . ARG A 1 88 ? 10.11428 29.10647 132.01103 1.000 23.48061 88 ARG A O 1
ATOM 675 N N . HIS A 1 89 ? 11.16890 27.69830 133.40761 1.000 19.65585 89 HIS A N 1
ATOM 676 C CA . HIS A 1 89 ? 12.28244 28.61075 133.66606 1.000 18.85082 89 HIS A CA 1
ATOM 677 C C . HIS A 1 89 ? 13.58998 28.10269 133.11325 1.000 20.18898 89 HIS A C 1
ATOM 678 O O . HIS A 1 89 ? 14.60763 28.79744 133.24589 1.000 20.77636 89 HIS A O 1
ATOM 685 N N . ILE A 1 90 ? 13.60394 26.91801 132.49868 1.000 20.71458 90 ILE A N 1
ATOM 686 C CA . ILE A 1 90 ? 14.85587 26.37210 131.98021 1.000 21.27084 90 ILE A CA 1
ATOM 687 C C . ILE A 1 90 ? 15.45936 27.27533 130.91034 1.000 22.52922 90 ILE A C 1
ATOM 688 O O . ILE A 1 90 ? 14.79776 27.64301 129.92919 1.000 23.54766 90 ILE A O 1
ATOM 693 N N . LYS A 1 91 ? 16.72925 27.60708 131.07792 1.000 22.67702 91 LYS A N 1
ATOM 694 C CA . LYS A 1 91 ? 17.44699 28.35054 130.05608 1.000 24.32140 91 LYS A CA 1
ATOM 695 C C . LYS A 1 91 ? 18.59091 27.57427 129.41700 1.000 25.01466 91 LYS A C 1
ATOM 696 O O . LYS A 1 91 ? 18.85241 27.77294 128.23930 1.000 29.07889 91 LYS A O 1
ATOM 702 N N . ASP A 1 92 ? 19.27236 26.69503 130.14007 1.000 22.69205 92 ASP A N 1
ATOM 703 C CA . ASP A 1 92 ? 20.50284 26.07142 129.64395 1.000 21.74665 92 ASP A CA 1
ATOM 704 C C . ASP A 1 92 ? 20.25490 24.57053 129.60889 1.000 21.55193 92 ASP A C 1
ATOM 705 O O . ASP A 1 92 ? 20.29159 23.90467 130.65543 1.000 22.24892 92 ASP A O 1
ATOM 710 N N . MET A 1 93 ? 19.97915 24.04361 128.41792 1.000 22.14138 93 MET A N 1
ATOM 711 C CA . MET A 1 93 ? 19.70152 22.61669 128.28265 1.000 23.82551 93 MET A CA 1
ATOM 712 C C . MET A 1 93 ? 20.95815 21.76931 128.36447 1.000 23.98582 93 MET A C 1
ATOM 713 O O . MET A 1 93 ? 20.84549 20.56683 128.59449 1.000 24.45226 93 MET A O 1
ATOM 718 N N . GLU A 1 94 ? 22.15075 22.35446 128.16187 1.000 23.89782 94 GLU A N 1
ATOM 719 C CA . GLU A 1 94 ? 23.36476 21.59199 128.42184 1.000 24.11799 94 GLU A CA 1
ATOM 720 C C . GLU A 1 94 ? 23.50239 21.31543 129.90833 1.000 23.33148 94 GLU A C 1
ATOM 721 O O . GLU A 1 94 ? 23.77863 20.17670 130.31306 1.000 22.71300 94 GLU A O 1
ATOM 727 N N . ALA A 1 95 ? 23.25767 22.33859 130.73926 1.000 21.03215 95 ALA A N 1
ATOM 728 C CA . ALA A 1 95 ? 23.22863 22.13503 132.18926 1.000 19.71349 95 ALA A CA 1
ATOM 729 C C . ALA A 1 95 ? 22.15448 21.10988 132.56991 1.000 19.13762 95 ALA A C 1
ATOM 730 O O . ALA A 1 95 ? 22.37332 20.27385 133.44731 1.000 20.12792 95 ALA A O 1
ATOM 732 N N . PHE A 1 96 ? 20.97696 21.16558 131.93451 1.000 19.31603 96 PHE A N 1
ATOM 733 C CA . PHE A 1 96 ? 19.93287 20.20182 132.24022 1.000 18.55281 96 PHE A CA 1
ATOM 734 C C . PHE A 1 96 ? 20.38001 18.77606 131.92497 1.000 19.50804 96 PHE A C 1
ATOM 735 O O . PHE A 1 96 ? 20.15618 17.85240 132.72518 1.000 18.57280 96 PHE A O 1
ATOM 743 N N . LYS A 1 97 ? 21.01361 18.56952 130.76700 1.000 20.76815 97 LYS A N 1
ATOM 744 C CA . LYS A 1 97 ? 21.53411 17.24179 130.45971 1.000 21.65040 97 LYS A CA 1
ATOM 745 C C . LYS A 1 97 ? 22.58415 16.81370 131.47280 1.000 19.95058 97 LYS A C 1
ATOM 746 O O . LYS A 1 97 ? 22.65056 15.63169 131.84212 1.000 21.25375 97 LYS A O 1
ATOM 752 N N . ALA A 1 98 ? 23.41810 17.75131 131.94069 1.000 20.89344 98 ALA A N 1
ATOM 753 C CA . ALA A 1 98 ? 24.41717 17.37971 132.94053 1.000 20.13287 98 ALA A CA 1
ATOM 754 C C . ALA A 1 98 ? 23.75740 16.86936 134.21199 1.000 19.15850 98 ALA A C 1
ATOM 755 O O . ALA A 1 98 ? 24.24424 15.90296 134.83311 1.000 19.36123 98 ALA A O 1
ATOM 757 N N . VAL A 1 99 ? 22.68729 17.54613 134.65790 1.000 18.79492 99 VAL A N 1
ATOM 758 C CA . VAL A 1 99 ? 21.97920 17.08728 135.85637 1.000 17.28362 99 VAL A CA 1
ATOM 759 C C . VAL A 1 99 ? 21.41117 15.71071 135.62333 1.000 17.76695 99 VAL A C 1
ATOM 760 O O . VAL A 1 99 ? 21.45669 14.84682 136.51525 1.000 18.51967 99 VAL A O 1
ATOM 764 N N . CYS A 1 100 ? 20.85552 15.47014 134.43202 1.000 17.30827 100 CYS A N 1
ATOM 765 C CA . CYS A 1 100 ? 20.37858 14.11515 134.13241 1.000 18.65568 100 CYS A CA 1
ATOM 766 C C . CYS A 1 100 ? 21.48461 13.09536 134.31639 1.000 20.61616 100 CYS A C 1
ATOM 767 O O . CYS A 1 100 ? 21.29376 12.08067 135.00395 1.000 21.27609 100 CYS A O 1
ATOM 770 N N . VAL A 1 101 ? 22.64593 13.33598 133.68912 1.000 20.91224 101 VAL A N 1
ATOM 771 C CA . VAL A 1 101 ? 23.74125 12.37658 133.77606 1.000 21.02572 101 VAL A CA 1
ATOM 772 C C . VAL A 1 101 ? 24.23222 12.24414 135.21668 1.000 21.13389 101 VAL A C 1
ATOM 773 O O . VAL A 1 101 ? 24.39297 11.12787 135.74629 1.000 21.10966 101 VAL A O 1
ATOM 777 N N . LEU A 1 102 ? 24.51891 13.38382 135.86565 1.000 18.93700 102 LEU A N 1
ATOM 778 C CA . LEU A 1 102 ? 25.07999 13.34088 137.21255 1.000 17.00951 102 LEU A CA 1
ATOM 779 C C . LEU A 1 102 ? 24.13224 12.68622 138.21438 1.000 18.21943 102 LEU A C 1
ATOM 780 O O . LEU A 1 102 ? 24.55454 11.89354 139.05517 1.000 18.02254 102 LEU A O 1
ATOM 785 N N A ASN A 1 103 ? 22.84947 12.99905 138.14084 0.424 18.24602 103 ASN A N 1
ATOM 786 N N B ASN A 1 103 ? 22.85572 13.06760 138.18300 0.576 17.38211 103 ASN A N 1
ATOM 787 C CA A ASN A 1 103 ? 21.92918 12.36595 139.08029 0.424 18.19558 103 ASN A CA 1
ATOM 788 C CA B ASN A 1 103 ? 21.83018 12.36732 138.96561 0.576 17.30171 103 ASN A CA 1
ATOM 789 C C A ASN A 1 103 ? 21.75644 10.87805 138.77770 0.424 19.17642 103 ASN A C 1
ATOM 790 C C B ASN A 1 103 ? 21.94628 10.87549 138.76813 0.576 18.61844 103 ASN A C 1
ATOM 791 O O A ASN A 1 103 ? 21.55795 10.08651 139.70776 0.424 19.76754 103 ASN A O 1
ATOM 792 O O B ASN A 1 103 ? 22.04152 10.09875 139.72590 0.576 19.25912 103 ASN A O 1
ATOM 801 N N . CYS A 1 104 ? 21.89817 10.45724 137.51108 1.000 19.13846 104 CYS A N 1
ATOM 802 C CA . CYS A 1 104 ? 21.81952 9.01856 137.22466 1.000 19.61088 104 CYS A CA 1
ATOM 803 C C . CYS A 1 104 ? 23.03159 8.26138 137.74415 1.000 19.86466 104 CYS A C 1
ATOM 804 O O . CYS A 1 104 ? 22.89392 7.18040 138.32686 1.000 20.64169 104 CYS A O 1
ATOM 807 N N . VAL A 1 105 ? 24.23704 8.78091 137.49449 1.000 19.99016 105 VAL A N 1
ATOM 808 C CA . VAL A 1 105 ? 25.43158 8.00386 137.81729 1.000 20.95520 105 VAL A CA 1
ATOM 809 C C . VAL A 1 105 ? 25.63079 7.97625 139.31751 1.000 20.79908 105 VAL A C 1
ATOM 810 O O . VAL A 1 105 ? 26.12449 6.98088 139.87054 1.000 20.29021 105 VAL A O 1
ATOM 814 N N . THR A 1 106 ? 25.21185 9.03861 140.01812 1.000 21.58982 106 THR A N 1
ATOM 815 C CA . THR A 1 106 ? 25.28638 8.98252 141.48389 1.000 20.61285 106 THR A CA 1
ATOM 816 C C . THR A 1 106 ? 24.17541 8.11561 142.07527 1.000 21.02383 106 THR A C 1
ATOM 817 O O . THR A 1 106 ? 24.33386 7.59782 143.18531 1.000 21.38770 106 THR A O 1
ATOM 821 N N . PHE A 1 107 ? 23.07184 7.91446 141.35240 1.000 21.58258 107 PHE A N 1
ATOM 822 C CA . PHE A 1 107 ? 22.08980 6.93120 141.79995 1.000 19.53569 107 PHE A CA 1
ATOM 823 C C . PHE A 1 107 ? 22.67089 5.52686 141.76524 1.000 20.49963 107 PHE A C 1
ATOM 824 O O . PHE A 1 107 ? 22.39696 4.70871 142.66597 1.000 21.40308 107 PHE A O 1
ATOM 832 N N . VAL A 1 108 ? 23.44376 5.20755 140.71205 1.000 21.10580 108 VAL A N 1
ATOM 833 C CA . VAL A 1 108 ? 24.13117 3.91101 140.65236 1.000 23.06295 108 VAL A CA 1
ATOM 834 C C . VAL A 1 108 ? 25.00699 3.73383 141.88400 1.000 21.93342 108 VAL A C 1
ATOM 835 O O . VAL A 1 108 ? 24.98204 2.68926 142.56783 1.000 22.95030 108 VAL A O 1
ATOM 839 N N . TRP A 1 109 ? 25.74636 4.78356 142.23407 1.000 21.49450 109 TRP A N 1
ATOM 840 C CA . TRP A 1 109 ? 26.66155 4.68398 143.36283 1.000 20.67384 109 TRP A CA 1
ATOM 841 C C . TRP A 1 109 ? 25.89199 4.44124 144.64651 1.000 21.32992 109 TRP A C 1
ATOM 842 O O . TRP A 1 109 ? 26.28826 3.60737 145.46817 1.000 22.75991 109 TRP A O 1
ATOM 853 N N . ASP A 1 110 ? 24.75846 5.12434 144.80265 1.000 20.50396 110 ASP A N 1
ATOM 854 C CA . ASP A 1 110 ? 23.85815 4.90599 145.93838 1.000 21.34944 110 ASP A CA 1
ATOM 855 C C . ASP A 1 110 ? 23.40018 3.46090 146.01858 1.000 22.38654 110 ASP A C 1
ATOM 856 O O . ASP A 1 110 ? 23.26725 2.90158 147.12312 1.000 22.73357 110 ASP A O 1
ATOM 861 N N . ASP A 1 111 ? 23.12256 2.84751 144.86068 1.000 22.30311 111 ASP A N 1
ATOM 862 C CA . ASP A 1 111 ? 22.61003 1.48395 144.81430 1.000 21.95784 111 ASP A CA 1
ATOM 863 C C . ASP A 1 111 ? 23.69564 0.42144 144.90713 1.000 24.32042 111 ASP A C 1
ATOM 864 O O . ASP A 1 111 ? 23.35862 -0.75509 145.01273 1.000 25.21004 111 ASP A O 1
ATOM 869 N N . MET A 1 112 ? 24.97254 0.79933 144.90745 1.000 23.66444 112 MET A N 1
ATOM 870 C CA . MET A 1 112 ? 26.06792 -0.16019 144.85186 1.000 23.90044 112 MET A CA 1
ATOM 871 C C . MET A 1 112 ? 26.56431 -0.56973 146.22553 1.000 26.38948 112 MET A C 1
ATOM 872 O O . MET A 1 112 ? 26.57734 0.21545 147.17626 1.000 27.09479 112 MET A O 1
ATOM 877 N N A ASP A 1 113 ? 26.96447 -1.83091 146.31581 0.695 28.41802 113 ASP A N 1
ATOM 878 N N B ASP A 1 113 ? 26.96263 -1.82676 146.30228 0.305 27.66855 113 ASP A N 1
ATOM 879 C CA A ASP A 1 113 ? 27.79299 -2.27920 147.42694 0.695 30.42520 113 ASP A CA 1
ATOM 880 C CA B ASP A 1 113 ? 27.86788 -2.33951 147.31926 0.305 28.87206 113 ASP A CA 1
ATOM 881 C C A ASP A 1 113 ? 29.08197 -1.45855 147.45556 0.695 31.02090 113 ASP A C 1
ATOM 882 C C B ASP A 1 113 ? 29.09255 -1.42502 147.42683 0.305 30.06957 113 ASP A C 1
ATOM 883 O O A ASP A 1 113 ? 29.65850 -1.16321 146.40382 0.695 30.74834 113 ASP A O 1
ATOM 884 O O B ASP A 1 113 ? 29.62228 -0.98688 146.39742 0.305 30.06624 113 ASP A O 1
ATOM 893 N N . PRO A 1 114 ? 29.58689 -1.11578 148.63824 1.000 30.86067 114 PRO A N 1
ATOM 894 C CA . PRO A 1 114 ? 30.75110 -0.21850 148.71358 1.000 31.99235 114 PRO A CA 1
ATOM 895 C C . PRO A 1 114 ? 32.03020 -0.84159 148.22915 1.000 32.74069 114 PRO A C 1
ATOM 896 O O . PRO A 1 114 ? 32.99179 -0.10310 147.96754 1.000 33.24234 114 PRO A O 1
ATOM 900 N N . ALA A 1 115 ? 32.07529 -2.16582 148.08969 1.000 31.95006 115 ALA A N 1
ATOM 901 C CA . ALA A 1 115 ? 33.23585 -2.78199 147.46458 1.000 32.55920 115 ALA A CA 1
ATOM 902 C C . ALA A 1 115 ? 33.36944 -2.36794 146.00570 1.000 33.63809 115 ALA A C 1
ATOM 903 O O . ALA A 1 115 ? 34.46596 -2.48209 145.43201 1.000 34.42136 115 ALA A O 1
ATOM 905 N N . LEU A 1 116 ? 32.26447 -1.93693 145.38285 1.000 31.98058 116 LEU A N 1
ATOM 906 C CA . LEU A 1 116 ? 32.29602 -1.47363 144.00752 1.000 31.13607 116 LEU A CA 1
ATOM 907 C C . LEU A 1 116 ? 32.77251 -0.02931 143.88578 1.000 32.36997 116 LEU A C 1
ATOM 908 O O . LEU A 1 116 ? 33.06085 0.41372 142.76500 1.000 33.31994 116 LEU A O 1
ATOM 913 N N . HIS A 1 117 ? 32.89073 0.69924 145.00460 1.000 30.55312 117 HIS A N 1
ATOM 914 C CA . HIS A 1 117 ? 33.18188 2.13582 145.00400 1.000 31.33437 117 HIS A CA 1
ATOM 915 C C . HIS A 1 117 ? 34.66284 2.37476 144.74881 1.000 34.30307 117 HIS A C 1
ATOM 916 O O . HIS A 1 117 ? 35.48272 2.24356 145.65361 1.000 39.71270 117 HIS A O 1
ATOM 923 N N . ASP A 1 118 ? 35.02626 2.74813 143.53346 1.000 32.94768 118 ASP A N 1
ATOM 924 C CA . ASP A 1 118 ? 36.42288 3.01999 143.20208 1.000 33.82580 118 ASP A CA 1
ATOM 925 C C . ASP A 1 118 ? 36.53400 4.50536 142.90024 1.000 31.28734 118 ASP A C 1
ATOM 926 O O . ASP A 1 118 ? 36.19007 4.95410 141.79484 1.000 29.62286 118 ASP A O 1
ATOM 931 N N . PHE A 1 119 ? 36.98584 5.27024 143.89880 1.000 30.18566 119 PHE A N 1
ATOM 932 C CA . PHE A 1 119 ? 37.09687 6.71311 143.70848 1.000 29.62663 119 PHE A CA 1
ATOM 933 C C . PHE A 1 119 ? 38.08701 7.04889 142.60931 1.000 30.28223 119 PHE A C 1
ATOM 934 O O . PHE A 1 119 ? 37.86548 7.99794 141.84513 1.000 30.28367 119 PHE A O 1
ATOM 942 N N . GLY A 1 120 ? 39.20064 6.29934 142.52696 1.000 30.82221 120 GLY A N 1
ATOM 943 C CA . GLY A 1 120 ? 40.21550 6.60353 141.52249 1.000 31.73832 120 GLY A CA 1
ATOM 944 C C . GLY A 1 120 ? 39.68287 6.48929 140.10707 1.000 32.26261 120 GLY A C 1
ATOM 945 O O . GLY A 1 120 ? 40.09952 7.23516 139.21041 1.000 31.25263 120 GLY A O 1
ATOM 946 N N . LEU A 1 121 ? 38.72847 5.59078 139.89628 1.000 31.18763 121 LEU A N 1
ATOM 947 C CA . LEU A 1 121 ? 38.14321 5.40143 138.58180 1.000 31.51543 121 LEU A CA 1
ATOM 948 C C . LEU A 1 121 ? 36.93002 6.29184 138.36464 1.000 30.57109 121 LEU A C 1
ATOM 949 O O . LEU A 1 121 ? 36.67897 6.73915 137.23175 1.000 30.98939 121 LEU A O 1
ATOM 954 N N . PHE A 1 122 ? 36.17207 6.57032 139.42029 1.000 27.21962 122 PHE A N 1
ATOM 955 C CA . PHE A 1 122 ? 34.89515 7.23819 139.21381 1.000 26.49891 122 PHE A CA 1
ATOM 956 C C . PHE A 1 122 ? 35.00382 8.75306 139.28729 1.000 25.93289 122 PHE A C 1
ATOM 957 O O . PHE A 1 122 ? 34.32220 9.44294 138.52886 1.000 25.92322 122 PHE A O 1
ATOM 965 N N . LEU A 1 123 ? 35.81901 9.30274 140.19356 1.000 25.83491 123 LEU A N 1
ATOM 966 C CA . LEU A 1 123 ? 35.90958 10.76168 140.27170 1.000 25.06446 123 LEU A CA 1
ATOM 967 C C . LEU A 1 123 ? 36.32338 11.39314 138.95267 1.000 25.01195 123 LEU A C 1
ATOM 968 O O . LEU A 1 123 ? 35.72691 12.42318 138.58170 1.000 23.64871 123 LEU A O 1
ATOM 973 N N . PRO A 1 124 ? 37.29082 10.84323 138.20071 1.000 26.71768 124 PRO A N 1
ATOM 974 C CA . PRO A 1 124 ? 37.61356 11.43631 136.89720 1.000 27.15038 124 PRO A CA 1
ATOM 975 C C . PRO A 1 124 ? 36.43969 11.45813 135.96688 1.000 25.73350 124 PRO A C 1
ATOM 976 O O . PRO A 1 124 ? 36.36360 12.37108 135.13729 1.000 26.08381 124 PRO A O 1
ATOM 980 N N . GLN A 1 125 ? 35.55571 10.44956 136.05387 1.000 24.06659 125 GLN A N 1
ATOM 981 C CA . GLN A 1 125 ? 34.39793 10.41994 135.16441 1.000 23.32418 125 GLN A CA 1
ATOM 982 C C . GLN A 1 125 ? 33.39677 11.49318 135.55755 1.000 23.57398 125 GLN A C 1
ATOM 983 O O . GLN A 1 125 ? 32.77572 12.11510 134.69551 1.000 23.90404 125 GLN A O 1
ATOM 989 N N . LEU A 1 126 ? 33.25036 11.74944 136.85405 1.000 23.26783 126 LEU A N 1
ATOM 990 C CA . LEU A 1 126 ? 32.41313 12.86951 137.27659 1.000 22.57929 126 LEU A CA 1
ATOM 991 C C . LEU A 1 126 ? 32.97596 14.19165 136.77000 1.000 23.82196 126 LEU A C 1
ATOM 992 O O . LEU A 1 126 ? 32.22222 15.05298 136.29262 1.000 24.74292 126 LEU A O 1
ATOM 997 N N . ARG A 1 127 ? 34.29976 14.36351 136.84063 1.000 23.25773 127 ARG A N 1
ATOM 998 C CA . ARG A 1 127 ? 34.89985 15.60024 136.33041 1.000 23.95945 127 ARG A CA 1
ATOM 999 C C . ARG A 1 127 ? 34.68867 15.73649 134.82772 1.000 24.92058 127 ARG A C 1
ATOM 1000 O O . ARG A 1 127 ? 34.33204 16.81423 134.34199 1.000 24.26275 127 ARG A O 1
ATOM 1008 N N . LYS A 1 128 ? 34.83454 14.64019 134.08446 1.000 24.97223 128 LYS A N 1
ATOM 1009 C CA . LYS A 1 128 ? 34.59729 14.67729 132.63814 1.000 26.22282 128 LYS A CA 1
ATOM 1010 C C . LYS A 1 128 ? 33.18285 15.16717 132.30153 1.000 25.28518 128 LYS A C 1
ATOM 1011 O O . LYS A 1 128 ? 32.99412 15.99917 131.38964 1.000 26.36949 128 LYS A O 1
ATOM 1017 N N . ILE A 1 129 ? 32.16999 14.65105 133.01228 1.000 24.71707 129 ILE A N 1
ATOM 1018 C CA . ILE A 1 129 ? 30.78619 15.08146 132.76758 1.000 22.45222 129 ILE A CA 1
ATOM 1019 C C . ILE A 1 129 ? 30.65000 16.58016 133.00883 1.000 21.31162 129 ILE A C 1
ATOM 1020 O O . ILE A 1 129 ? 30.05126 17.31564 132.20385 1.000 23.01920 129 ILE A O 1
ATOM 1025 N N . CYS A 1 130 ? 31.18890 17.04774 134.13242 1.000 20.80739 130 CYS A N 1
ATOM 1026 C CA . CYS A 1 130 ? 31.07512 18.45412 134.49787 1.000 20.40573 130 CYS A CA 1
ATOM 1027 C C . CYS A 1 130 ? 31.77640 19.34649 133.48844 1.000 22.02851 130 CYS A C 1
ATOM 1028 O O . CYS A 1 130 ? 31.24138 20.38850 133.11124 1.000 21.42783 130 CYS A O 1
ATOM 1031 N N . GLU A 1 131 ? 32.96588 18.94915 133.02763 1.000 23.82936 131 GLU A N 1
ATOM 1032 C CA A GLU A 1 131 ? 33.68917 19.75323 132.05673 0.779 24.90371 131 GLU A CA 1
ATOM 1033 C CA B GLU A 1 131 ? 33.66834 19.78056 132.06123 0.221 25.24023 131 GLU A CA 1
ATOM 1034 C C . GLU A 1 131 ? 33.01970 19.74796 130.68617 1.000 25.37387 131 GLU A C 1
ATOM 1035 O O . GLU A 1 131 ? 33.21319 20.69486 129.90383 1.000 26.54323 131 GLU A O 1
ATOM 1046 N N . LYS A 1 132 ? 32.24016 18.70887 130.37706 1.000 24.77488 132 LYS A N 1
ATOM 1047 C CA . LYS A 1 132 ? 31.56119 18.66412 129.08684 1.000 25.31903 132 LYS A CA 1
ATOM 1048 C C . LYS A 1 132 ? 30.43228 19.68334 129.01610 1.000 24.02297 132 LYS A C 1
ATOM 1049 O O . LYS A 1 132 ? 30.28130 20.39407 128.00086 1.000 27.98646 132 LYS A O 1
ATOM 1055 N N . TYR A 1 133 ? 29.65534 19.80033 130.09520 1.000 23.26027 133 TYR A N 1
ATOM 1056 C CA . TYR A 1 133 ? 28.37858 20.51057 130.04489 1.000 23.14835 133 TYR A CA 1
ATOM 1057 C C . TYR A 1 133 ? 28.38723 21.89549 130.68476 1.000 23.41595 133 TYR A C 1
ATOM 1058 O O . TYR A 1 133 ? 27.46675 22.67354 130.41568 1.000 23.98212 133 TYR A O 1
ATOM 1067 N N . TYR A 1 134 ? 29.34594 22.22118 131.55602 1.000 22.62134 134 TYR A N 1
ATOM 1068 C CA . TYR A 1 134 ? 29.31937 23.49373 132.25727 1.000 21.89894 134 TYR A CA 1
ATOM 1069 C C . TYR A 1 134 ? 30.52247 24.31927 131.84169 1.000 22.82435 134 TYR A C 1
ATOM 1070 O O . TYR A 1 134 ? 31.53345 23.77332 131.41902 1.000 22.90257 134 TYR A O 1
ATOM 1079 N N . GLY A 1 135 ? 30.43043 25.64273 132.01330 1.000 23.09414 135 GLY A N 1
ATOM 1080 C CA . GLY A 1 135 ? 31.60650 26.47844 131.89853 1.000 23.72802 135 GLY A CA 1
ATOM 1081 C C . GLY A 1 135 ? 32.54167 26.24155 133.07061 1.000 23.81646 135 GLY A C 1
ATOM 1082 O O . GLY A 1 135 ? 32.20744 25.52272 134.02150 1.000 24.42360 135 GLY A O 1
ATOM 1083 N N . PRO A 1 136 ? 33.73133 26.84765 133.04749 1.000 25.22362 136 PRO A N 1
ATOM 1084 C CA . PRO A 1 136 ? 34.75083 26.42938 134.03099 1.000 25.88687 136 PRO A CA 1
ATOM 1085 C C . PRO A 1 136 ? 34.37643 26.62621 135.49263 1.000 24.41024 136 PRO A C 1
ATOM 1086 O O . PRO A 1 136 ? 34.65298 25.73542 136.31322 1.000 23.94599 136 PRO A O 1
ATOM 1090 N N A GLU A 1 137 ? 33.80428 27.77295 135.86773 0.561 24.42655 137 GLU A N 1
ATOM 1091 N N B GLU A 1 137 ? 33.77662 27.76120 135.85177 0.439 24.77963 137 GLU A N 1
ATOM 1092 C CA A GLU A 1 137 ? 33.42305 27.95055 137.26900 0.561 24.43518 137 GLU A CA 1
ATOM 1093 C CA B GLU A 1 137 ? 33.42682 27.98118 137.25338 0.439 25.10796 137 GLU A CA 1
ATOM 1094 C C A GLU A 1 137 ? 32.32166 26.97528 137.66982 0.561 22.35377 137 GLU A C 1
ATOM 1095 C C B GLU A 1 137 ? 32.29035 27.06202 137.70418 0.439 23.00815 137 GLU A C 1
ATOM 1096 O O A GLU A 1 137 ? 32.43293 26.28179 138.69423 0.561 21.79263 137 GLU A O 1
ATOM 1097 O O B GLU A 1 137 ? 32.36689 26.46467 138.78681 0.439 22.58171 137 GLU A O 1
ATOM 1108 N N . ASP A 1 138 ? 31.24212 26.92114 136.88514 1.000 21.55581 138 ASP A N 1
ATOM 1109 C CA . ASP A 1 138 ? 30.13382 26.01801 137.22820 1.000 20.57674 138 ASP A CA 1
ATOM 1110 C C . ASP A 1 138 ? 30.60498 24.57225 137.27876 1.000 19.97794 138 ASP A C 1
ATOM 1111 O O . ASP A 1 138 ? 30.13116 23.78047 138.11908 1.000 19.69488 138 ASP A O 1
ATOM 1116 N N . ALA A 1 139 ? 31.53162 24.18826 136.38621 1.000 19.96122 139 ALA A N 1
ATOM 1117 C CA . ALA A 1 139 ? 31.99941 22.80028 136.42153 1.000 19.59134 139 ALA A CA 1
ATOM 1118 C C . ALA A 1 139 ? 32.67211 22.49674 137.75034 1.000 19.25871 139 ALA A C 1
ATOM 1119 O O . ALA A 1 139 ? 32.50239 21.40056 138.28277 1.000 20.74873 139 ALA A O 1
ATOM 1121 N N . GLU A 1 140 ? 33.44881 23.45284 138.30296 1.000 18.60070 140 GLU A N 1
ATOM 1122 C CA . GLU A 1 140 ? 34.07393 23.20725 139.61017 1.000 19.28655 140 GLU A CA 1
ATOM 1123 C C . GLU A 1 140 ? 33.04752 23.05469 140.72896 1.000 18.99463 140 GLU A C 1
ATOM 1124 O O . GLU A 1 140 ? 33.22915 22.22417 141.62856 1.000 19.61278 140 GLU A O 1
ATOM 1130 N N . VAL A 1 141 ? 32.01337 23.90241 140.74092 1.000 17.20275 141 VAL A N 1
ATOM 1131 C CA . VAL A 1 141 ? 30.98281 23.82739 141.77378 1.000 18.23548 141 VAL A CA 1
ATOM 1132 C C . VAL A 1 141 ? 30.23264 22.49888 141.68928 1.000 17.29492 141 VAL A C 1
ATOM 1133 O O . VAL A 1 141 ? 30.00605 21.82077 142.70575 1.000 17.87197 141 VAL A O 1
ATOM 1137 N N . ALA A 1 142 ? 29.81131 22.10581 140.47714 1.000 17.87245 142 ALA A N 1
ATOM 1138 C CA . ALA A 1 142 ? 29.08426 20.84248 140.32743 1.000 18.55027 142 ALA A CA 1
ATOM 1139 C C . ALA A 1 142 ? 29.96852 19.66939 140.70389 1.000 18.33751 142 ALA A C 1
ATOM 1140 O O . ALA A 1 142 ? 29.53168 18.74180 141.39572 1.000 18.54609 142 ALA A O 1
ATOM 1142 N N . TYR A 1 143 ? 31.23969 19.71190 140.28303 1.000 18.41789 143 TYR A N 1
ATOM 1143 C CA . TYR A 1 143 ? 32.13112 18.58981 140.56460 1.000 18.39729 143 TYR A CA 1
ATOM 1144 C C . TYR A 1 143 ? 32.37299 18.45230 142.06369 1.000 18.37253 143 TYR A C 1
ATOM 1145 O O . TYR A 1 143 ? 32.34492 17.34028 142.60982 1.000 19.36117 143 TYR A O 1
ATOM 1154 N N . GLU A 1 144 ? 32.65732 19.56683 142.74319 1.000 18.33812 144 GLU A N 1
ATOM 1155 C CA . GLU A 1 144 ? 32.89310 19.49291 144.18645 1.000 18.24900 144 GLU A CA 1
ATOM 1156 C C . GLU A 1 144 ? 31.66575 18.92417 144.90679 1.000 17.19471 144 GLU A C 1
ATOM 1157 O O . GLU A 1 144 ? 31.79525 18.09093 145.82041 1.000 17.94331 144 GLU A O 1
ATOM 1163 N N . ALA A 1 145 ? 30.46330 19.37502 144.51596 1.000 16.78906 145 ALA A N 1
ATOM 1164 C CA . ALA A 1 145 ? 29.25558 18.84459 145.14191 1.000 17.33697 145 ALA A CA 1
ATOM 1165 C C . ALA A 1 145 ? 29.07819 17.34751 144.86068 1.0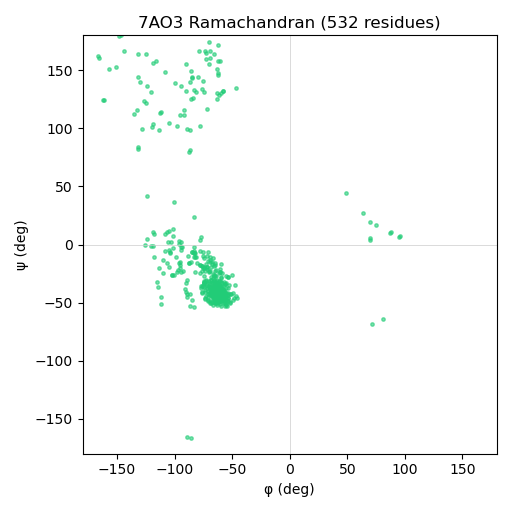00 17.61229 145 ALA A C 1
ATOM 1166 O O . ALA A 1 145 ? 28.64840 16.59092 145.74429 1.000 16.49657 145 ALA A O 1
ATOM 1168 N N . ALA A 1 146 ? 29.40342 16.89286 143.64112 1.000 17.72587 146 ALA A N 1
ATOM 1169 C CA . ALA A 1 146 ? 29.31997 15.46080 143.30300 1.000 18.41567 146 ALA A CA 1
ATOM 1170 C C . ALA A 1 146 ? 30.31782 14.65183 144.12192 1.000 17.76507 146 ALA A C 1
ATOM 1171 O O . ALA A 1 146 ? 29.98643 13.58906 144.70948 1.000 18.26507 146 ALA A O 1
ATOM 1173 N N . ARG A 1 147 ? 31.55316 15.13976 144.16471 1.000 17.77412 147 ARG A N 1
ATOM 1174 C CA . ARG A 1 147 ? 32.60217 14.53083 144.98324 1.000 18.42880 147 ARG A CA 1
ATOM 1175 C C . ARG A 1 147 ? 32.16659 14.43820 146.44466 1.000 18.73859 147 ARG A C 1
ATOM 1176 O O . ARG A 1 147 ? 32.30251 13.38097 147.07752 1.000 20.40976 147 ARG A O 1
ATOM 1184 N N . ALA A 1 148 ? 31.60191 15.51972 146.98477 1.000 18.10467 148 ALA A N 1
ATOM 1185 C CA . ALA A 1 148 ? 31.19115 15.51115 148.38814 1.000 17.78092 148 ALA A CA 1
ATOM 1186 C C . ALA A 1 148 ? 30.10703 14.47385 148.62518 1.000 18.12777 148 ALA A C 1
ATOM 1187 O O . ALA A 1 148 ? 30.13189 13.74940 149.64390 1.000 20.78889 148 ALA A O 1
ATOM 1189 N N . LEU A 1 149 ? 29.15364 14.37418 147.68585 1.000 17.68559 149 LEU A N 1
ATOM 1190 C CA . LEU A 1 149 ? 28.04205 13.43104 147.85946 1.000 17.95268 149 LEU A CA 1
ATOM 1191 C C . LEU A 1 149 ? 28.52014 11.98017 147.81951 1.000 20.06617 149 LEU A C 1
ATOM 1192 O O . LEU A 1 149 ? 28.19531 11.18232 148.71600 1.000 20.30779 149 LEU A O 1
ATOM 1197 N N . VAL A 1 150 ? 29.26348 11.60415 146.77586 1.000 19.99283 150 VAL A N 1
ATOM 1198 C CA . VAL A 1 150 ? 29.66560 10.20906 146.65227 1.000 20.84863 150 VAL A CA 1
ATOM 1199 C C . VAL A 1 150 ? 30.61266 9.82029 147.77774 1.000 19.71676 150 VAL A C 1
ATOM 1200 O O . VAL A 1 150 ? 30.60149 8.65559 148.23942 1.000 20.52065 150 VAL A O 1
ATOM 1204 N N . THR A 1 151 ? 31.42301 10.77614 148.25554 1.000 19.64875 151 THR A N 1
ATOM 1205 C CA . THR A 1 151 ? 32.29622 10.53051 149.40143 1.000 20.03970 151 THR A CA 1
ATOM 1206 C C . THR A 1 151 ? 31.47708 10.35601 150.67761 1.000 19.83971 151 THR A C 1
ATOM 1207 O O . THR A 1 151 ? 31.77851 9.48129 151.50038 1.000 20.95627 151 THR A O 1
ATOM 1211 N N . SER A 1 152 ? 30.43060 11.16452 150.84702 1.000 18.14318 152 SER A N 1
ATOM 1212 C CA . SER A 1 152 ? 29.56300 11.02487 152.01041 1.000 19.07641 152 SER A CA 1
ATOM 1213 C C . SER A 1 152 ? 28.84553 9.67447 151.98497 1.000 18.95244 152 SER A C 1
ATOM 1214 O O . SER A 1 152 ? 28.85143 8.92238 152.97806 1.000 20.94029 152 SER A O 1
ATOM 1217 N N . ASP A 1 153 ? 28.25294 9.33002 150.83472 1.000 19.61281 153 ASP A N 1
ATOM 1218 C CA . ASP A 1 153 ? 27.56006 8.04268 150.76090 1.000 20.73444 153 ASP A CA 1
ATOM 1219 C C . ASP A 1 153 ? 28.47278 6.90428 151.17754 1.000 22.62919 153 ASP A C 1
ATOM 1220 O O . ASP A 1 153 ? 28.07369 6.01191 151.94756 1.000 23.21376 153 ASP A O 1
ATOM 1225 N N . HIS A 1 154 ? 29.73230 6.95713 150.73758 1.000 21.61491 154 HIS A N 1
ATOM 1226 C CA . HIS A 1 154 ? 30.64341 5.86292 151.00922 1.000 23.97251 154 HIS A CA 1
ATOM 1227 C C . HIS A 1 154 ? 31.06938 5.86771 152.47020 1.000 21.88085 154 HIS A C 1
ATOM 1228 O O . HIS A 1 154 ? 31.05999 4.82124 153.14911 1.000 23.48890 154 HIS A O 1
ATOM 1235 N N . MET A 1 155 ? 31.43531 7.04319 152.98499 1.000 23.01701 155 MET A N 1
ATOM 1236 C CA . MET A 1 155 ? 32.05739 7.06951 154.29851 1.000 24.88326 155 MET A CA 1
ATOM 1237 C C . MET A 1 155 ? 31.07667 6.82786 155.41486 1.000 24.33915 155 MET A C 1
ATOM 1238 O O . MET A 1 155 ? 31.49995 6.37282 156.49244 1.000 25.60553 155 MET A O 1
ATOM 1243 N N . PHE A 1 156 ? 29.77788 7.02911 155.15543 1.000 21.34979 156 PHE A N 1
ATOM 1244 C CA . PHE A 1 156 ? 28.76098 6.78245 156.16657 1.000 20.94881 156 PHE A CA 1
ATOM 1245 C C . PHE A 1 156 ? 28.12194 5.39304 156.09897 1.000 22.15423 156 PHE A C 1
ATOM 1246 O O . PHE A 1 156 ? 27.22351 5.10933 156.91496 1.000 23.45098 156 PHE A O 1
ATOM 1254 N N . ARG A 1 157 ? 28.56209 4.51753 155.18199 1.000 22.07057 157 ARG A N 1
ATOM 1255 C CA . ARG A 1 157 ? 27.93554 3.19447 155.07305 1.000 25.49585 157 ARG A CA 1
ATOM 1256 C C . ARG A 1 157 ? 27.90676 2.47130 156.40346 1.000 32.29444 157 ARG A C 1
ATOM 1257 O O . ARG A 1 157 ? 26.88453 1.88017 156.78223 1.000 34.57459 157 ARG A O 1
ATOM 1265 N N . ASP A 1 158 ? 29.01681 2.47469 157.12676 1.000 35.14534 158 ASP A N 1
ATOM 1266 C CA . ASP A 1 158 ? 28.95987 1.73954 158.38584 1.000 39.68972 158 ASP A CA 1
ATOM 1267 C C . ASP A 1 158 ? 29.32253 2.60328 159.58036 1.000 37.51264 158 ASP A C 1
ATOM 1268 O O . ASP A 1 158 ? 29.99966 2.14071 160.50206 1.000 41.64926 158 ASP A O 1
ATOM 1273 N N . SER A 1 159 ? 28.83528 3.81800 159.60722 1.000 32.35233 159 SER A N 1
ATOM 1274 C CA . SER A 1 159 ? 29.35398 4.79123 160.55435 1.000 30.81139 159 SER A CA 1
ATOM 1275 C C . SER A 1 159 ? 28.45943 4.93682 161.77107 1.000 27.76041 159 SER A C 1
ATOM 1276 O O . SER A 1 159 ? 27.23426 5.06186 161.63311 1.000 28.52412 159 SER A O 1
ATOM 1279 N N . PRO A 1 160 ? 29.10785 5.03275 162.93652 1.000 27.94814 160 PRO A N 1
ATOM 1280 C CA . PRO A 1 160 ? 28.39135 5.40685 164.16422 1.000 28.84973 160 PRO A CA 1
ATOM 1281 C C . PRO A 1 160 ? 27.73958 6.76263 164.08220 1.000 26.48820 160 PRO A C 1
ATOM 1282 O O . PRO A 1 160 ? 26.76841 7.01242 164.80652 1.000 27.64132 160 PRO A O 1
ATOM 1286 N N . ILE A 1 161 ? 28.29808 7.67719 163.28583 1.000 24.96973 161 ILE A N 1
ATOM 1287 C CA . ILE A 1 161 ? 27.68607 8.99478 163.12141 1.000 24.01092 161 ILE A CA 1
ATOM 1288 C C . ILE A 1 161 ? 26.32830 8.85931 162.46286 1.000 20.85194 161 ILE A C 1
ATOM 1289 O O . ILE A 1 161 ? 25.35132 9.47717 162.89062 1.000 22.76655 161 ILE A O 1
ATOM 1294 N N . LYS A 1 162 ? 26.24907 8.07197 161.38925 1.000 20.61244 162 LYS A N 1
ATOM 1295 C CA . LYS A 1 162 ? 24.94470 7.90467 160.74806 1.000 21.07617 162 LYS A CA 1
ATOM 1296 C C . LYS A 1 162 ? 23.94610 7.30747 161.72135 1.000 21.45109 162 LYS A C 1
ATOM 1297 O O . LYS A 1 162 ? 22.79079 7.73349 161.76055 1.000 20.75358 162 LYS A O 1
ATOM 1303 N N . ALA A 1 163 ? 24.35976 6.29581 162.50068 1.000 22.57991 163 ALA A N 1
ATOM 1304 C CA . ALA A 1 163 ? 23.44366 5.73372 163.48907 1.000 23.58552 163 ALA A CA 1
ATOM 1305 C C . ALA A 1 163 ? 22.95638 6.79061 164.47985 1.000 22.28249 163 ALA A C 1
ATOM 1306 O O . ALA A 1 163 ? 21.75848 6.85985 164.80341 1.000 23.68173 163 ALA A O 1
ATOM 1308 N N . ALA A 1 164 ? 23.86390 7.61942 164.98848 1.000 22.38684 164 ALA A N 1
ATOM 1309 C CA . ALA A 1 164 ? 23.46566 8.61226 165.97767 1.000 22.59747 164 ALA A CA 1
ATOM 1310 C C . ALA A 1 164 ? 22.48452 9.60211 165.37824 1.000 21.29603 164 ALA A C 1
ATOM 1311 O O . ALA A 1 164 ? 21.46269 9.93636 165.98341 1.000 23.56219 164 ALA A O 1
ATOM 1313 N N . LEU A 1 165 ? 22.80007 10.10634 164.19094 1.000 19.45081 165 LEU A N 1
ATOM 1314 C CA . LEU A 1 165 ? 21.94039 11.12356 163.58031 1.000 18.82018 165 LEU A CA 1
ATOM 1315 C C . LEU A 1 165 ? 20.60142 10.55414 163.12636 1.000 21.80237 165 LEU A C 1
ATOM 1316 O O . LEU A 1 165 ? 19.58408 11.24601 163.21164 1.000 23.10706 165 LEU A O 1
ATOM 1321 N N . CYS A 1 166 ? 20.57623 9.29657 162.68906 1.000 20.60569 166 CYS A N 1
ATOM 1322 C CA . CYS A 1 166 ? 19.33124 8.74051 162.19218 1.000 21.43307 166 CYS A CA 1
ATOM 1323 C C . CYS A 1 166 ? 18.41889 8.24691 163.29924 1.000 21.84660 166 CYS A C 1
ATOM 1324 O O . CYS A 1 166 ? 17.21626 8.13711 163.06429 1.000 25.95921 166 CYS A O 1
ATOM 1327 N N . THR A 1 167 ? 18.93846 7.91013 164.48221 1.000 21.28765 167 THR A N 1
ATOM 1328 C CA . THR A 1 167 ? 18.09006 7.32379 165.52522 1.000 23.32893 167 THR A CA 1
ATOM 1329 C C . THR A 1 167 ? 17.72934 8.28869 166.65268 1.000 23.43552 167 THR A C 1
ATOM 1330 O O . THR A 1 167 ? 16.87812 7.94698 167.47178 1.000 27.15949 167 THR A O 1
ATOM 1334 N N . THR A 1 168 ? 18.30114 9.49149 166.69157 1.000 23.45393 168 THR A N 1
ATOM 1335 C CA . THR A 1 168 ? 18.12359 10.35191 167.85987 1.000 21.81443 168 THR A CA 1
ATOM 1336 C C . THR A 1 168 ? 16.81754 11.12661 167.79746 1.000 22.65080 168 THR A C 1
ATOM 1337 O O . THR A 1 168 ? 16.06010 11.12993 168.77135 1.000 24.67548 168 THR A O 1
ATOM 1341 N N . SER A 1 169 ? 16.57256 11.86224 166.70861 1.000 22.50792 169 SER A N 1
ATOM 1342 C CA . SER A 1 169 ? 15.36993 12.68179 166.59389 1.000 21.43233 169 SER A CA 1
ATOM 1343 C C . SER A 1 169 ? 15.20875 13.10274 165.12728 1.000 18.43616 169 SER A C 1
ATOM 1344 O O . SER A 1 169 ? 16.16949 13.06143 164.37206 1.000 19.93941 169 SER A O 1
ATOM 1347 N N . PRO A 1 170 ? 14.00177 13.51754 164.71381 1.000 19.57378 170 PRO A N 1
ATOM 1348 C CA . PRO A 1 170 ? 13.84232 14.07015 163.35201 1.000 19.98399 170 PRO A CA 1
ATOM 1349 C C . PRO A 1 170 ? 14.81042 15.20694 163.03689 1.000 18.89423 170 PRO A C 1
ATOM 1350 O O . PRO A 1 170 ? 15.32375 15.27440 161.92522 1.000 19.35008 170 PRO A O 1
ATOM 1354 N N A GLU A 1 171 ? 15.10289 16.05618 164.01614 0.565 19.12271 171 GLU A N 1
ATOM 1355 N N B GLU A 1 171 ? 15.09733 16.08480 164.00043 0.435 19.24292 171 GLU A N 1
ATOM 1356 C CA A GLU A 1 171 ? 15.97353 17.19726 163.78021 0.565 19.13864 171 GLU A CA 1
ATOM 1357 C CA B GLU A 1 171 ? 15.98922 17.21032 163.72900 0.435 19.13285 171 GLU A CA 1
ATOM 1358 C C A GLU A 1 171 ? 17.37528 16.75068 163.38570 0.565 17.80816 171 GLU A C 1
ATOM 1359 C C B GLU A 1 171 ? 17.38751 16.73578 163.35765 0.435 18.16201 171 GLU A C 1
ATOM 1360 O O A GLU A 1 171 ? 17.96650 17.28558 162.43497 0.565 18.30489 171 GLU A O 1
ATOM 1361 O O B GLU A 1 171 ? 17.99464 17.24558 162.40332 0.435 19.09456 171 GLU A O 1
ATOM 1372 N N . GLN A 1 172 ? 17.93575 15.78263 164.12455 1.000 18.28343 172 GLN A N 1
ATOM 1373 C CA . GLN A 1 172 ? 19.28027 15.28521 163.79913 1.000 16.97916 172 GLN A CA 1
ATOM 1374 C C . GLN A 1 172 ? 19.23879 14.56481 162.46568 1.000 16.05830 172 GLN A C 1
ATOM 1375 O O . GLN A 1 172 ? 20.16091 14.67518 161.65408 1.000 17.10676 172 GLN A O 1
ATOM 1381 N N . TYR A 1 173 ? 18.13288 13.85864 162.20455 1.000 15.74800 173 TYR A N 1
ATOM 1382 C CA . TYR A 1 173 ? 18.03229 13.07098 160.98731 1.000 15.56647 173 TYR A CA 1
ATOM 1383 C C . TYR A 1 173 ? 17.95177 13.95445 159.74819 1.000 16.41449 173 TYR A C 1
ATOM 1384 O O . TYR A 1 173 ? 18.68593 13.74193 158.77457 1.000 15.47633 173 TYR A O 1
ATOM 1393 N N . PHE A 1 174 ? 17.05020 14.93780 159.73777 1.000 16.74912 174 PHE A N 1
ATOM 1394 C CA . PHE A 1 174 ? 16.98872 15.78747 158.54693 1.000 16.02015 174 PHE A CA 1
ATOM 1395 C C . PHE A 1 174 ? 18.26853 16.60259 158.34963 1.000 15.50652 174 PHE A C 1
ATOM 1396 O O . PHE A 1 174 ? 18.60451 16.92911 157.19615 1.000 15.89329 174 PHE A O 1
ATOM 1404 N N . ARG A 1 175 ? 19.00695 16.90330 159.43715 1.000 15.67446 175 ARG A N 1
ATOM 1405 C CA . ARG A 1 175 ? 20.30438 17.56960 159.31185 1.000 15.63634 175 ARG A CA 1
ATOM 1406 C C . ARG A 1 175 ? 21.27195 16.71059 158.49553 1.000 15.08978 175 ARG A C 1
ATOM 1407 O O . ARG A 1 175 ? 22.04566 17.21949 157.65505 1.000 16.00629 175 ARG A O 1
ATOM 1415 N N . PHE A 1 176 ? 21.27713 15.40870 158.75643 1.000 15.71514 176 PHE A N 1
ATOM 1416 C CA . PHE A 1 176 ? 22.12089 14.50699 157.97591 1.000 16.49146 176 PHE A CA 1
ATOM 1417 C C . PHE A 1 176 ? 21.65949 14.46354 156.51595 1.000 14.96212 176 PHE A C 1
ATOM 1418 O O . PHE A 1 176 ? 22.49232 14.41064 155.58074 1.000 15.53340 176 PHE A O 1
ATOM 1426 N N . ARG A 1 177 ? 20.33736 14.48652 156.29791 1.000 15.28930 177 ARG A N 1
ATOM 1427 C CA . ARG A 1 177 ? 19.81517 14.29558 154.94088 1.000 14.63281 177 ARG A CA 1
ATOM 1428 C C . ARG A 1 177 ? 20.04002 15.48667 153.98985 1.000 14.08719 177 ARG A C 1
ATOM 1429 O O . ARG A 1 177 ? 19.97763 15.30086 152.76093 1.000 15.67719 177 ARG A O 1
ATOM 1437 N N . VAL A 1 178 ? 20.30842 16.70320 154.49828 1.000 13.71632 178 VAL A N 1
ATOM 1438 C CA . VAL A 1 178 ? 20.63720 17.83644 153.60897 1.000 13.67950 178 VAL A CA 1
ATOM 1439 C C . VAL A 1 178 ? 21.69321 17.42155 152.59982 1.000 14.29182 178 VAL A C 1
ATOM 1440 O O . VAL A 1 178 ? 21.61458 17.74888 151.40583 1.000 15.20017 178 VAL A O 1
ATOM 1444 N N . THR A 1 179 ? 22.74041 16.74732 153.08194 1.000 14.11100 179 THR A N 1
ATOM 1445 C CA . THR A 1 179 ? 23.74042 16.18187 152.19770 1.000 15.27802 179 THR A CA 1
ATOM 1446 C C . THR A 1 179 ? 23.34290 14.81765 151.68953 1.000 14.46945 179 THR A C 1
ATOM 1447 O O . THR A 1 179 ? 23.41300 14.55123 150.48556 1.000 15.53433 179 THR A O 1
ATOM 1451 N N . ASP A 1 180 ? 22.90498 13.94559 152.58938 1.000 14.48215 180 ASP A N 1
ATOM 1452 C CA . ASP A 1 180 ? 22.81058 12.52571 152.24081 1.000 15.87769 180 ASP A CA 1
ATOM 1453 C C . ASP A 1 180 ? 21.80217 12.23266 151.13214 1.000 15.38491 180 ASP A C 1
ATOM 1454 O O . ASP A 1 180 ? 22.03825 11.33366 150.31384 1.000 17.48904 180 ASP A O 1
ATOM 1459 N N . ILE A 1 181 ? 20.64578 12.91755 151.11830 1.000 16.28603 181 ILE A N 1
ATOM 1460 C CA . ILE A 1 181 ? 19.66436 12.63615 150.07579 1.000 15.76634 181 ILE A CA 1
ATOM 1461 C C . ILE A 1 181 ? 20.13525 13.14989 148.73197 1.000 15.01838 181 ILE A C 1
ATOM 1462 O O . ILE A 1 181 ? 19.59158 12.74183 147.70653 1.000 18.30829 181 ILE A O 1
ATOM 1467 N N . GLY A 1 182 ? 21.17207 14.00679 148.70876 1.000 14.03974 182 GLY A N 1
ATOM 1468 C CA . GLY A 1 182 ? 21.69046 14.53137 147.47751 1.000 15.24619 182 GLY A CA 1
ATOM 1469 C C . GLY A 1 182 ? 21.12941 15.89182 147.08112 1.000 14.11851 182 GLY A C 1
ATOM 1470 O O . GLY A 1 182 ? 21.41436 16.35378 145.97112 1.000 16.09282 182 GLY A O 1
ATOM 1471 N N . VAL A 1 183 ? 20.33340 16.52480 147.94322 1.000 14.03702 183 VAL A N 1
ATOM 1472 C CA . VAL A 1 183 ? 19.66099 17.76901 147.54149 1.000 13.21355 183 VAL A CA 1
ATOM 1473 C C . VAL A 1 183 ? 20.64310 18.93706 147.49790 1.000 12.76825 183 VAL A C 1
ATOM 1474 O O . VAL A 1 183 ? 20.52452 19.79499 146.62427 1.000 13.96681 183 VAL A O 1
ATOM 1478 N N . ASP A 1 184 ? 21.67588 18.96915 148.35660 1.000 12.93414 184 ASP A N 1
ATOM 1479 C CA . ASP A 1 184 ? 22.66095 20.04325 148.18934 1.000 12.79972 184 ASP A CA 1
ATOM 1480 C C . ASP A 1 184 ? 23.38496 19.88369 146.86271 1.000 15.09124 184 ASP A C 1
ATOM 1481 O O . ASP A 1 184 ? 23.58550 20.85690 146.13526 1.000 15.12633 184 ASP A O 1
ATOM 1486 N N . PHE A 1 185 ? 23.76870 18.65521 146.52052 1.000 16.06995 185 PHE A N 1
ATOM 1487 C CA . PHE A 1 185 ? 24.33227 18.39367 145.20691 1.000 15.48716 185 PHE A CA 1
ATOM 1488 C C . PHE A 1 185 ? 23.38505 18.86832 144.10355 1.000 14.22178 185 PHE A C 1
ATOM 1489 O O . PHE A 1 185 ? 23.80035 19.58222 143.17835 1.000 15.08837 185 PHE A O 1
ATOM 1497 N N . TRP A 1 186 ? 22.10557 18.46446 144.17079 1.000 13.12796 186 TRP A N 1
ATOM 1498 C CA . TRP A 1 186 ? 21.12679 18.82983 143.14621 1.000 14.95140 186 TRP A CA 1
ATOM 1499 C C . TRP A 1 186 ? 21.12974 20.34108 142.91210 1.000 14.05416 186 TRP A C 1
ATOM 1500 O O . TRP A 1 186 ? 21.15745 20.81672 141.76801 1.000 14.88537 186 TRP A O 1
ATOM 1511 N N . MET A 1 187 ? 21.04504 21.11264 143.99140 1.000 14.02447 187 MET A N 1
ATOM 1512 C CA . MET A 1 187 ? 21.00370 22.55752 143.83026 1.000 14.56481 187 MET A CA 1
ATOM 1513 C C . MET A 1 187 ? 22.26981 23.09008 143.18137 1.000 12.71672 187 MET A C 1
ATOM 1514 O O . MET A 1 187 ? 22.20506 23.99449 142.33536 1.000 14.00560 187 MET A O 1
ATOM 1519 N N . LYS A 1 188 ? 23.42836 22.64552 143.66809 1.000 13.03163 188 LYS A N 1
ATOM 1520 C CA . LYS A 1 188 ? 24.71352 23.12839 143.17443 1.000 14.30535 188 LYS A CA 1
ATOM 1521 C C . LYS A 1 188 ? 25.01459 22.69341 141.74358 1.000 14.69616 188 LYS A C 1
ATOM 1522 O O . LYS A 1 188 ? 25.87488 23.30204 141.10603 1.000 18.87258 188 LYS A O 1
ATOM 1528 N N . MET A 1 189 ? 24.35198 21.65914 141.22115 1.000 14.77855 189 MET A N 1
ATOM 1529 C CA . MET A 1 189 ? 24.47992 21.34744 139.79667 1.000 15.52048 189 MET A CA 1
ATOM 1530 C C . MET A 1 189 ? 23.31707 21.88286 138.96967 1.000 16.48617 189 MET A C 1
ATOM 1531 O O . MET A 1 189 ? 23.44676 21.94873 137.74128 1.000 17.14629 189 MET A O 1
ATOM 1536 N N . SER A 1 190 ? 22.23986 22.35108 139.60734 1.000 14.55798 190 SER A N 1
ATOM 1537 C CA . SER A 1 190 ? 21.06272 22.79247 138.87658 1.000 16.46326 190 SER A CA 1
ATOM 1538 C C . SER A 1 190 ? 21.00556 24.29237 138.65648 1.000 16.09582 190 SER A C 1
ATOM 1539 O O . SER A 1 190 ? 20.30437 24.73096 137.74174 1.000 16.84826 190 SER A O 1
ATOM 1542 N N . TYR A 1 191 ? 21.69726 25.10400 139.45332 1.000 16.32596 191 TYR A N 1
ATOM 1543 C CA . TYR A 1 191 ? 21.55618 26.54148 139.27409 1.000 16.58690 191 TYR A CA 1
ATOM 1544 C C . TYR A 1 191 ? 21.96504 27.01030 137.87551 1.000 16.73138 191 TYR A C 1
ATOM 1545 O O . TYR A 1 191 ? 21.35310 27.97006 137.38175 1.000 17.26043 191 TYR A O 1
ATOM 1554 N N . PRO A 1 192 ? 22.93141 26.39924 137.18079 1.000 15.42432 192 PRO A N 1
ATOM 1555 C CA . PRO A 1 192 ? 23.22128 26.86744 135.80751 1.000 16.91007 192 PRO A CA 1
ATOM 1556 C C . PRO A 1 192 ? 22.07861 26.64214 134.82906 1.000 17.30458 192 PRO A C 1
ATOM 1557 O O . PRO A 1 192 ? 22.04987 27.28581 133.77100 1.000 18.65538 192 PRO A O 1
ATOM 1561 N N . ILE A 1 193 ? 21.13048 25.75622 135.14392 1.000 16.62640 193 ILE A N 1
ATOM 1562 C CA . ILE A 1 193 ? 19.98828 25.57564 134.26282 1.000 17.11910 193 I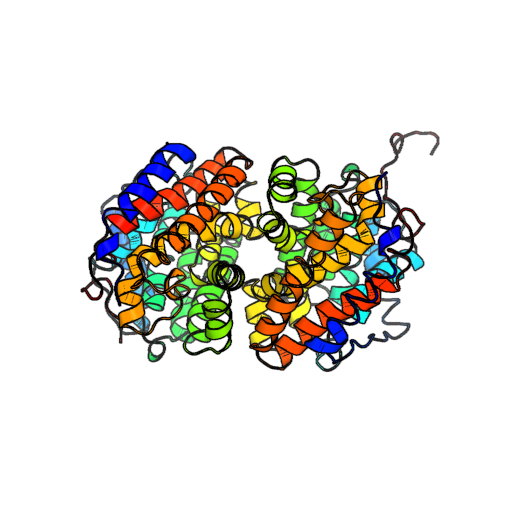LE A CA 1
ATOM 1563 C C . ILE A 1 193 ? 19.21214 26.87647 134.16805 1.000 18.93306 193 ILE A C 1
ATOM 1564 O O . ILE A 1 193 ? 18.66270 27.21146 133.10384 1.000 21.04255 193 ILE A O 1
ATOM 1569 N N . TYR A 1 194 ? 19.10778 27.61275 135.28757 1.000 17.64403 194 TYR A N 1
ATOM 1570 C CA . TYR A 1 194 ? 18.18001 28.75121 135.39462 1.000 17.85979 194 TYR A CA 1
ATOM 1571 C C . TYR A 1 194 ? 18.84168 30.09688 135.21584 1.000 19.33635 194 TYR A C 1
ATOM 1572 O O . TYR A 1 194 ? 18.15632 31.06019 134.83827 1.000 21.35420 194 TYR A O 1
ATOM 1581 N N . ARG A 1 195 ? 20.12802 30.20204 135.52056 1.000 19.40287 195 ARG A N 1
ATOM 1582 C CA A ARG A 1 195 ? 20.83487 31.47422 135.37671 0.464 19.38344 195 ARG A CA 1
ATOM 1583 C CA B ARG A 1 195 ? 20.84467 31.46900 135.39832 0.536 19.40279 195 ARG A CA 1
ATOM 1584 C C . ARG A 1 195 ? 20.10110 32.60227 136.09572 1.000 18.85457 195 ARG A C 1
ATOM 1585 O O . ARG A 1 195 ? 19.97462 33.73074 135.56742 1.000 20.73699 195 ARG A O 1
ATOM 1600 N N . HIS A 1 196 ? 19.60777 32.30638 137.30306 1.000 18.34177 196 HIS A N 1
ATOM 1601 C CA . HIS A 1 196 ? 18.83707 33.27553 138.07798 1.000 16.87254 196 HIS A CA 1
ATOM 1602 C C . HIS A 1 196 ? 19.64553 33.66198 139.30440 1.000 17.61653 196 HIS A C 1
ATOM 1603 O O . HIS A 1 196 ? 19.91064 32.79055 140.15766 1.000 17.94846 196 HIS A O 1
ATOM 1610 N N . PRO A 1 197 ? 20.09638 34.91962 139.39993 1.000 19.57480 197 PRO A N 1
ATOM 1611 C CA . PRO A 1 197 ? 21.03875 35.29806 140.47595 1.000 18.00035 197 PRO A CA 1
ATOM 1612 C C . PRO A 1 197 ? 20.61734 34.85314 141.86482 1.000 18.64441 197 PRO A C 1
ATOM 1613 O O . PRO A 1 197 ? 21.44782 34.27828 142.58664 1.000 17.99711 197 PRO A O 1
ATOM 1617 N N . GLU A 1 198 ? 19.35533 35.08677 142.26281 1.000 18.48841 198 GLU A N 1
ATOM 1618 C CA . GLU A 1 198 ? 18.96678 34.72065 143.62026 1.000 18.51228 198 GLU A CA 1
ATOM 1619 C C . GLU A 1 198 ? 19.04350 33.22969 143.82479 1.000 17.05478 198 GLU A C 1
ATOM 1620 O O . GLU A 1 198 ? 19.49871 32.76710 144.88906 1.000 16.32943 198 GLU A O 1
ATOM 1626 N N . PHE A 1 199 ? 18.54152 32.45237 142.85647 1.000 17.09070 199 PHE A N 1
ATOM 1627 C CA . PHE A 1 199 ? 18.60694 30.99121 142.99353 1.000 16.64787 199 PHE A CA 1
ATOM 1628 C C . PHE A 1 199 ? 20.05153 30.53285 143.11079 1.000 15.62859 199 PHE A C 1
ATOM 1629 O O . PHE A 1 199 ? 20.38432 29.66096 143.94671 1.000 16.39922 199 PHE A O 1
ATOM 1637 N N . THR A 1 200 ? 20.93549 31.09533 142.28227 1.000 15.99914 200 THR A N 1
ATOM 1638 C CA . THR A 1 200 ? 22.34272 30.71476 142.36334 1.000 14.70868 200 THR A CA 1
ATOM 1639 C C . THR A 1 200 ? 22.89460 30.96278 143.75999 1.000 14.89560 200 THR A C 1
ATOM 1640 O O . THR A 1 200 ? 23.61029 30.10253 144.30124 1.000 16.01536 200 THR A O 1
ATOM 1644 N N . GLU A 1 201 ? 22.56079 32.12211 144.37357 1.000 14.45093 201 GLU A N 1
ATOM 1645 C CA . GLU A 1 201 ? 23.07087 32.37718 145.71911 1.000 14.84394 201 GLU A CA 1
ATOM 1646 C C . GLU A 1 201 ? 22.49751 31.39236 146.73966 1.000 14.06518 201 GLU A C 1
ATOM 1647 O O . GLU A 1 201 ? 23.23669 30.87798 147.58889 1.000 15.44690 201 GLU A O 1
ATOM 1653 N N . HIS A 1 202 ? 21.17533 31.14576 146.69961 1.000 14.09659 202 HIS A N 1
ATOM 1654 C CA . HIS A 1 202 ? 20.59507 30.19604 147.65468 1.000 13.82215 202 HIS A CA 1
ATOM 1655 C C . HIS A 1 202 ? 21.13949 28.79112 147.44475 1.000 14.08965 202 HIS A C 1
ATOM 1656 O O . HIS A 1 202 ? 21.27175 28.03878 148.41399 1.000 14.12892 202 HIS A O 1
ATOM 1663 N N . ALA A 1 203 ? 21.48441 28.42199 146.20939 1.000 13.94186 203 ALA A N 1
ATOM 1664 C CA . ALA A 1 203 ? 22.12033 27.12785 145.99540 1.000 13.50482 203 ALA A CA 1
ATOM 1665 C C . ALA A 1 203 ? 23.49513 27.08095 146.65702 1.000 12.97122 203 ALA A C 1
ATOM 1666 O O . ALA A 1 203 ? 23.88222 26.07496 147.27566 1.000 14.52638 203 ALA A O 1
ATOM 1668 N N . LYS A 1 204 ? 24.27605 28.16617 146.52015 1.000 13.89213 204 LYS A N 1
ATOM 1669 C CA . LYS A 1 204 ? 25.65076 28.14095 147.00124 1.000 14.70019 204 LYS A CA 1
ATOM 1670 C C . LYS A 1 204 ? 25.77692 28.30090 148.51836 1.000 13.97955 204 LYS A C 1
ATOM 1671 O O . LYS A 1 204 ? 26.77301 27.81411 149.08947 1.000 15.06228 204 LYS A O 1
ATOM 1677 N N . THR A 1 205 ? 24.79401 28.91921 149.20570 1.000 13.46530 205 THR A N 1
ATOM 1678 C CA . THR A 1 205 ? 24.79918 28.91741 150.67207 1.000 13.70348 205 THR A CA 1
ATOM 1679 C C . THR A 1 205 ? 24.18509 27.63634 151.22086 1.000 13.65125 205 THR A C 1
ATOM 1680 O O . THR A 1 205 ? 24.28734 27.38081 152.42226 1.000 14.42250 205 THR A O 1
ATOM 1684 N N . SER A 1 206 ? 23.60069 26.78499 150.36771 1.000 13.53584 206 SER A N 1
ATOM 1685 C CA . SER A 1 206 ? 22.84507 25.58893 150.74630 1.000 12.75955 206 SER A CA 1
ATOM 1686 C C . SER A 1 206 ? 21.51818 25.93170 151.40773 1.000 13.41251 206 SER A C 1
ATOM 1687 O O . SER A 1 206 ? 20.80816 25.00135 151.82805 1.000 12.87159 206 SER A O 1
ATOM 1690 N N . LEU A 1 207 ? 21.13178 27.20614 151.50745 1.000 13.38955 207 LEU A N 1
ATOM 1691 C CA . LEU A 1 207 ? 19.79148 27.50893 151.98849 1.000 12.34034 207 LEU A CA 1
ATOM 1692 C C . LEU A 1 207 ? 18.74581 26.85544 151.08876 1.000 12.09117 207 LEU A C 1
ATOM 1693 O O . LEU A 1 207 ? 17.72729 26.34453 151.57548 1.000 13.26149 207 LEU A O 1
ATOM 1698 N N . ALA A 1 208 ? 18.99351 26.82384 149.76757 1.000 13.49464 208 ALA A N 1
ATOM 1699 C CA . ALA A 1 208 ? 18.05017 26.13166 148.86361 1.000 13.33852 208 ALA A CA 1
ATOM 1700 C C . ALA A 1 208 ? 17.86486 24.66111 149.27926 1.000 12.24031 208 ALA A C 1
ATOM 1701 O O . ALA A 1 208 ? 16.72075 24.16383 149.38200 1.000 13.23583 208 ALA A O 1
ATOM 1703 N N . ALA A 1 209 ? 18.97652 23.95152 149.50806 1.000 13.30073 209 ALA A N 1
ATOM 1704 C CA . ALA A 1 209 ? 18.90163 22.54403 149.93412 1.000 13.20214 209 ALA A CA 1
ATOM 1705 C C . ALA A 1 209 ? 18.18277 22.43461 151.27898 1.000 13.97568 209 ALA A C 1
ATOM 1706 O O . ALA A 1 209 ? 17.35054 21.53644 151.49673 1.000 14.86763 209 ALA A O 1
ATOM 1708 N N . ARG A 1 210 ? 18.52545 23.30258 152.23380 1.000 13.52650 210 ARG A N 1
ATOM 1709 C CA . ARG A 1 210 ? 17.92017 23.19453 153.55300 1.000 13.85030 210 ARG A CA 1
ATOM 1710 C C . ARG A 1 210 ? 16.41080 23.42541 153.49683 1.000 13.67452 210 ARG A C 1
ATOM 1711 O O . ARG A 1 210 ? 15.65661 22.74276 154.20514 1.000 15.52260 210 ARG A O 1
ATOM 1719 N N . MET A 1 211 ? 15.94401 24.35221 152.62581 1.000 12.79552 211 MET A N 1
ATOM 1720 C CA . MET A 1 211 ? 14.49917 24.59858 152.56622 1.000 13.65232 211 MET A CA 1
ATOM 1721 C C . MET A 1 211 ? 13.70771 23.43098 151.99989 1.000 14.75278 211 MET A C 1
ATOM 1722 O O . MET A 1 211 ? 12.49757 23.30004 152.28872 1.000 15.29706 211 MET A O 1
ATOM 1727 N N . THR A 1 212 ? 14.33243 22.62769 151.13303 1.000 12.71074 212 THR A N 1
ATOM 1728 C CA . THR A 1 212 ? 13.63029 21.56385 150.42220 1.000 13.09270 212 THR A CA 1
ATOM 1729 C C . THR A 1 212 ? 13.91061 20.16434 150.98442 1.000 12.17150 212 THR A C 1
ATOM 1730 O O . THR A 1 212 ? 13.26933 19.20322 150.52988 1.000 14.76067 212 THR A O 1
ATOM 1734 N N . THR A 1 213 ? 14.84213 20.02971 151.93859 1.000 13.06405 213 THR A N 1
ATOM 1735 C CA . THR A 1 213 ? 15.22888 18.69569 152.44351 1.000 13.41882 213 THR A CA 1
ATOM 1736 C C . THR A 1 213 ? 14.03091 17.92869 152.99235 1.000 13.22793 213 THR A C 1
ATOM 1737 O O . THR A 1 213 ? 13.82628 16.75100 152.65502 1.000 13.80158 213 THR A O 1
ATOM 1741 N N . ARG A 1 214 ? 13.24748 18.54703 153.87107 1.000 13.56473 214 ARG A N 1
ATOM 1742 C CA . ARG A 1 214 ? 12.16688 17.75994 154.48638 1.000 14.14691 214 ARG A CA 1
ATOM 1743 C C . ARG A 1 214 ? 11.12344 17.32647 153.47834 1.000 13.82207 214 ARG A C 1
ATOM 1744 O O . ARG A 1 214 ? 10.61106 16.19477 153.55514 1.000 15.71305 214 ARG A O 1
ATOM 1752 N N . GLY A 1 215 ? 10.75383 18.20243 152.55617 1.000 14.78896 215 GLY A N 1
ATOM 1753 C CA . GLY A 1 215 ? 9.72513 17.83319 151.58936 1.000 16.16086 215 GLY A CA 1
ATOM 1754 C C . GLY A 1 215 ? 10.15313 16.68909 150.68327 1.000 15.14390 215 GLY A C 1
ATOM 1755 O O . GLY A 1 215 ? 9.32883 15.81481 150.32047 1.000 15.53462 215 GLY A O 1
ATOM 1756 N N . LEU A 1 216 ? 11.43241 16.66423 150.30508 1.000 14.59517 216 LEU A N 1
ATOM 1757 C CA . LEU A 1 216 ? 11.95969 15.56247 149.48811 1.000 13.72947 216 LEU A CA 1
ATOM 1758 C C . LEU A 1 216 ? 12.10011 14.31000 150.31932 1.000 13.54082 216 LEU A C 1
ATOM 1759 O O . LEU A 1 216 ? 11.71908 13.21065 149.88222 1.000 15.85020 216 LEU A O 1
ATOM 1764 N N . THR A 1 217 ? 12.68360 14.45012 151.52066 1.000 14.51893 217 THR A N 1
ATOM 1765 C CA . THR A 1 217 ? 13.04660 13.28738 152.32025 1.000 14.67646 217 THR A CA 1
ATOM 1766 C C . THR A 1 217 ? 11.82461 12.57735 152.91660 1.000 16.30454 217 THR A C 1
ATOM 1767 O O . THR A 1 217 ? 11.78959 11.34521 152.94993 1.000 16.40488 217 THR A O 1
ATOM 1771 N N . ILE A 1 218 ? 10.79331 13.31891 153.35005 1.000 15.28213 218 ILE A N 1
ATOM 1772 C CA . ILE A 1 218 ? 9.62922 12.65244 153.95062 1.000 14.66762 218 ILE A CA 1
ATOM 1773 C C . ILE A 1 218 ? 8.93093 11.78561 152.90250 1.000 15.54525 218 ILE A C 1
ATOM 1774 O O . ILE A 1 218 ? 8.54185 10.62633 153.16323 1.000 15.93382 218 ILE A O 1
ATOM 1779 N N . VAL A 1 219 ? 8.72924 12.34711 151.71288 1.000 15.12668 219 VAL A N 1
ATOM 1780 C CA . VAL A 1 219 ? 8.14675 11.58415 150.60944 1.000 14.63038 219 VAL A CA 1
ATOM 1781 C C . VAL A 1 219 ? 9.01815 10.39089 150.24778 1.000 16.77813 219 VAL A C 1
ATOM 1782 O O . VAL A 1 219 ? 8.53460 9.24657 150.13632 1.000 17.45244 219 VAL A O 1
ATOM 1786 N N . ASN A 1 220 ? 10.30929 10.62757 150.02585 1.000 16.04564 220 ASN A N 1
ATOM 1787 C CA . ASN A 1 220 ? 11.14901 9.50592 149.62718 1.000 16.31228 220 ASN A CA 1
ATOM 1788 C C . ASN A 1 220 ? 11.15608 8.42182 150.68457 1.000 15.83259 220 ASN A C 1
ATOM 1789 O O . ASN A 1 220 ? 11.12303 7.22203 150.35688 1.000 17.29806 220 ASN A O 1
ATOM 1794 N N . ASP A 1 221 ? 11.24053 8.83242 151.95163 1.000 16.33973 221 ASP A N 1
ATOM 1795 C CA . ASP A 1 221 ? 11.35921 7.86146 153.03257 1.000 17.10737 221 ASP A CA 1
ATOM 1796 C C . ASP A 1 221 ? 10.10181 6.99130 153.11599 1.000 17.66489 221 ASP A C 1
ATOM 1797 O O . ASP A 1 221 ? 10.18894 5.75654 153.32550 1.000 18.59542 221 ASP A O 1
ATOM 1802 N N . PHE A 1 222 ? 8.91676 7.59789 152.92752 1.000 17.26758 222 PHE A N 1
ATOM 1803 C CA . PHE A 1 222 ? 7.70708 6.78482 153.01317 1.000 17.34480 222 PHE A CA 1
ATOM 1804 C C . PHE A 1 222 ? 7.70376 5.70044 151.93416 1.000 17.33499 222 PHE A C 1
ATOM 1805 O O . PHE A 1 222 ? 7.45088 4.52094 152.21858 1.000 17.75477 222 PHE A O 1
ATOM 1813 N N . TYR A 1 223 ? 8.06514 6.06249 150.70047 1.000 18.14240 223 TYR A N 1
ATOM 1814 C CA . TYR A 1 223 ? 7.94152 5.12546 149.57965 1.000 18.49950 223 TYR A CA 1
ATOM 1815 C C . TYR A 1 223 ? 9.13928 4.20256 149.40970 1.000 20.56232 223 TYR A C 1
ATOM 1816 O O . TYR A 1 223 ? 9.04080 3.21036 148.67160 1.000 22.32427 223 TYR A O 1
ATOM 1825 N N . SER A 1 224 ? 10.27022 4.51781 150.04512 1.000 20.23976 224 SER A N 1
ATOM 1826 C CA . SER A 1 224 ? 11.44316 3.66745 149.98311 1.000 18.30456 224 SER A CA 1
ATOM 1827 C C . SER A 1 224 ? 11.68590 2.88839 151.26779 1.000 19.71689 224 SER A C 1
ATOM 1828 O O . SER A 1 224 ? 12.62748 2.09763 151.32071 1.000 21.77370 224 SER A O 1
ATOM 1831 N N . TYR A 1 225 ? 10.80510 3.02896 152.26236 1.000 20.31260 225 TYR A N 1
ATOM 1832 C CA . TYR A 1 225 ? 10.97506 2.32872 153.53535 1.000 20.54636 225 TYR A CA 1
ATOM 1833 C C . TYR A 1 225 ? 11.07294 0.81441 153.35405 1.000 21.22829 225 TYR A C 1
ATOM 1834 O O . TYR A 1 225 ? 11.95262 0.16841 153.93947 1.000 21.97922 225 TYR A O 1
ATOM 1843 N N . ASP A 1 226 ? 10.16896 0.22627 152.55892 1.000 22.62353 226 ASP A N 1
ATOM 1844 C CA . ASP A 1 226 ? 10.14365 -1.24104 152.51389 1.000 23.81713 226 ASP A CA 1
ATOM 1845 C C . ASP A 1 226 ? 11.42789 -1.79240 151.91420 1.000 22.97616 226 ASP A C 1
ATOM 1846 O O . ASP A 1 226 ? 11.97024 -2.79766 152.39610 1.000 23.95676 226 ASP A O 1
ATOM 1851 N N . ARG A 1 227 ? 11.91514 -1.16477 150.84216 1.000 23.01991 227 ARG A N 1
ATOM 1852 C CA . ARG A 1 227 ? 13.19016 -1.56468 150.26200 1.000 23.17028 227 ARG A CA 1
ATOM 1853 C C . ARG A 1 227 ? 14.32075 -1.39571 151.27408 1.000 23.26223 227 ARG A C 1
ATOM 1854 O O . ARG A 1 227 ? 15.12921 -2.30936 151.47765 1.000 24.63326 227 ARG A O 1
ATOM 1862 N N . GLU A 1 228 ? 14.38471 -0.22552 151.92862 1.000 21.98597 228 GLU A N 1
ATOM 1863 C CA . GLU A 1 228 ? 15.50807 0.09830 152.79873 1.000 21.29191 228 GLU A CA 1
ATOM 1864 C C . GLU A 1 228 ? 15.55588 -0.82201 154.01247 1.000 21.99328 228 GLU A C 1
ATOM 1865 O O . GLU A 1 228 ? 16.62105 -1.35597 154.34978 1.000 23.65427 228 GLU A O 1
ATOM 1871 N N . VAL A 1 229 ? 14.40395 -1.06376 154.66610 1.000 23.23070 229 VAL A N 1
ATOM 1872 C CA . VAL A 1 229 ? 14.39658 -2.01442 155.79074 1.000 26.15811 229 VAL A CA 1
ATOM 1873 C C . VAL A 1 229 ? 14.88594 -3.38660 155.34771 1.000 26.23308 229 VAL A C 1
ATOM 1874 O O . VAL A 1 229 ? 15.59841 -4.08450 156.08703 1.000 27.87214 229 VAL A O 1
ATOM 1878 N N . SER A 1 230 ? 14.50974 -3.80351 154.14064 1.000 27.12497 230 SER A N 1
ATOM 1879 C CA . SER A 1 230 ? 14.88773 -5.13202 153.68734 1.000 27.71913 230 SER A CA 1
ATOM 1880 C C . SER A 1 230 ? 16.38044 -5.24836 153.41949 1.000 27.23785 230 SER A C 1
ATOM 1881 O O . SER A 1 230 ? 16.92947 -6.35282 153.47748 1.000 29.60090 230 SER A O 1
ATOM 1884 N N . LEU A 1 231 ? 17.05365 -4.13690 153.17071 1.000 25.78884 231 LEU A N 1
ATOM 1885 C CA . LEU A 1 231 ? 18.48981 -4.11710 152.93360 1.000 26.41915 231 LEU A CA 1
ATOM 1886 C C . LEU A 1 231 ? 19.27543 -3.67359 154.15671 1.000 26.31498 231 LEU A C 1
ATOM 1887 O O . LEU A 1 231 ? 20.48601 -3.45150 154.05350 1.000 28.08890 231 LEU A O 1
ATOM 1892 N N . GLY A 1 232 ? 18.61782 -3.51683 155.30072 1.000 25.86874 232 GLY A N 1
ATOM 1893 C CA . GLY A 1 232 ? 19.32438 -3.04706 156.47478 1.000 26.73412 232 GLY A CA 1
ATOM 1894 C C . GLY A 1 232 ? 19.77873 -1.60291 156.41909 1.000 25.27328 232 GLY A C 1
ATOM 1895 O O . GLY A 1 232 ? 20.69566 -1.22013 157.15114 1.000 27.10742 232 GLY A O 1
ATOM 1896 N N . GLN A 1 233 ? 19.19386 -0.79162 155.55630 1.000 24.08371 233 GLN A N 1
ATOM 1897 C CA . GLN A 1 233 ? 19.56327 0.61820 155.45693 1.000 22.31633 233 GLN A CA 1
ATOM 1898 C C . GLN A 1 233 ? 18.76311 1.40863 156.48639 1.000 22.86266 233 GLN A C 1
ATOM 1899 O O . GLN A 1 233 ? 17.52630 1.33319 156.50710 1.000 24.45439 233 GLN A O 1
ATOM 1905 N N . ILE A 1 234 ? 19.46743 2.15868 157.34251 1.000 22.17319 234 ILE A N 1
ATOM 1906 C CA . ILE A 1 234 ? 18.84039 2.85555 158.45712 1.000 20.88900 234 ILE A CA 1
ATOM 1907 C C . ILE A 1 234 ? 18.46955 4.30506 158.16449 1.000 20.95636 234 ILE A C 1
ATOM 1908 O O . ILE A 1 234 ? 17.88526 4.96575 159.04446 1.000 21.42686 234 ILE A O 1
ATOM 1913 N N . THR A 1 235 ? 18.77387 4.82903 156.96226 1.000 19.90396 235 THR A N 1
ATOM 1914 C CA . THR A 1 235 ? 18.57661 6.27018 156.68935 1.000 19.08541 235 THR A CA 1
ATOM 1915 C C . THR A 1 235 ? 17.12505 6.46298 156.22806 1.000 18.38968 235 THR A C 1
ATOM 1916 O O . THR A 1 235 ? 16.82187 6.56310 155.04412 1.000 19.04005 235 THR A O 1
ATOM 1920 N N . ASN A 1 236 ? 16.21424 6.52181 157.20399 1.000 17.44692 236 ASN A N 1
ATOM 1921 C CA . ASN A 1 236 ? 14.79014 6.64979 156.88983 1.000 17.82966 236 ASN A CA 1
ATOM 1922 C C . ASN A 1 236 ? 14.07583 7.15786 158.13889 1.000 17.72773 236 ASN A C 1
ATOM 1923 O O . ASN A 1 236 ? 14.15842 6.52802 159.20146 1.000 18.16016 236 ASN A O 1
ATOM 1928 N N . CYS A 1 237 ? 13.35744 8.27502 158.03300 1.000 17.39281 237 CYS A N 1
ATOM 1929 C CA . CYS A 1 237 ? 12.78851 8.85497 159.24867 1.000 18.10935 237 CYS A CA 1
ATOM 1930 C C . CYS A 1 237 ? 11.72307 7.95208 159.84410 1.000 17.99926 237 CYS A C 1
ATOM 1931 O O . CYS A 1 237 ? 11.44580 8.05471 161.04000 1.000 19.54389 237 CYS A O 1
ATOM 1934 N N . PHE A 1 238 ? 11.08669 7.10680 159.02039 1.000 17.78179 238 PHE A N 1
ATOM 1935 C CA . PHE A 1 238 ? 10.02674 6.24291 159.54811 1.000 18.01428 238 PHE A CA 1
ATOM 1936 C C . PHE A 1 238 ? 10.57429 5.15709 160.47425 1.000 20.18331 238 PHE A C 1
ATOM 1937 O O . PHE A 1 238 ? 9.79060 4.53123 161.20236 1.000 21.88408 238 PHE A O 1
ATOM 1945 N N . ARG A 1 239 ? 11.89037 4.93543 160.48895 1.000 21.83502 239 ARG A N 1
ATOM 1946 C CA . ARG A 1 239 ? 12.48052 4.06686 161.50034 1.000 22.19898 239 ARG A CA 1
ATOM 1947 C C . ARG A 1 239 ? 12.47813 4.70160 162.87829 1.000 22.28741 239 ARG A C 1
ATOM 1948 O O . ARG A 1 239 ? 12.78510 4.00273 163.85308 1.000 25.79871 239 ARG A O 1
ATOM 1956 N N . LEU A 1 240 ? 12.15455 5.99908 162.98818 1.000 21.76454 240 LEU A N 1
ATOM 1957 C CA . LEU A 1 240 ? 11.98846 6.62082 164.28625 1.000 22.65122 240 LEU A CA 1
ATOM 1958 C C . LEU A 1 240 ? 10.66019 6.28476 164.94073 1.000 24.08529 240 LEU A C 1
ATOM 1959 O O . LEU A 1 240 ? 10.45661 6.65326 166.09761 1.000 26.18440 240 LEU A O 1
ATOM 1964 N N . CYS A 1 241 ? 9.76613 5.59062 164.25720 1.000 24.27642 241 CYS A N 1
ATOM 1965 C CA . CYS A 1 241 ? 8.49737 5.23741 164.86133 1.000 25.66374 241 CYS A CA 1
ATOM 1966 C C . CYS A 1 241 ? 8.21241 3.75817 164.62976 1.000 28.06438 241 CYS A C 1
ATOM 1967 O O . CYS A 1 241 ? 8.84748 3.09094 163.80653 1.000 29.14308 241 CYS A O 1
ATOM 1970 N N . ASP A 1 242 ? 7.26210 3.23988 165.39389 1.000 29.83222 242 ASP A N 1
ATOM 1971 C CA . ASP A 1 242 ? 6.88690 1.83767 165.27954 1.000 31.69095 242 ASP A CA 1
ATOM 1972 C C . ASP A 1 242 ? 5.79556 1.76382 164.22684 1.000 30.72057 242 ASP A C 1
ATOM 1973 O O . ASP A 1 242 ? 4.63631 2.02995 164.52051 1.000 30.86378 242 ASP A O 1
ATOM 1978 N N . VAL A 1 243 ? 6.16203 1.39596 162.99412 1.000 29.13819 243 VAL A N 1
ATOM 1979 C CA . VAL A 1 243 ? 5.18661 1.45150 161.90851 1.000 30.29145 243 VAL A CA 1
ATOM 1980 C C . VAL A 1 243 ? 4.07628 0.41682 162.08659 1.000 31.27718 243 VAL A C 1
ATOM 1981 O O . VAL A 1 243 ? 3.02598 0.55300 161.46231 1.000 31.75869 243 VAL A O 1
ATOM 1985 N N . SER A 1 244 ? 4.26174 -0.60301 162.94025 1.000 31.06687 244 SER A N 1
ATOM 1986 C CA A SER A 1 244 ? 3.19880 -1.55583 163.22421 0.661 31.75747 244 SER A CA 1
ATOM 1987 C CA B SER A 1 244 ? 3.18741 -1.54797 163.20778 0.339 31.99483 244 SER A CA 1
ATOM 1988 C C . SER A 1 244 ? 2.17991 -1.02874 164.22581 1.000 31.86610 244 SER A C 1
ATOM 1989 O O . SER A 1 244 ? 1.19130 -1.70397 164.49301 1.000 32.42285 244 SER A O 1
ATOM 1994 N N . ASP A 1 245 ? 2.39836 0.12009 164.81021 1.000 30.85168 245 ASP A N 1
ATOM 1995 C CA . ASP A 1 245 ? 1.47352 0.71582 165.76542 1.000 30.34438 245 ASP A CA 1
ATOM 1996 C C . ASP A 1 245 ? 0.76761 1.85044 165.03704 1.000 29.05609 245 ASP A C 1
ATOM 1997 O O . ASP A 1 245 ? 1.35095 2.91826 164.87389 1.000 29.21324 245 ASP A O 1
ATOM 2002 N N . GLU A 1 246 ? -0.49345 1.63343 164.64814 1.000 29.35832 246 GLU A N 1
ATOM 2003 C CA . GLU A 1 246 ? -1.21616 2.56195 163.77984 1.000 29.25903 246 GLU A CA 1
ATOM 2004 C C . GLU A 1 246 ? -1.33729 3.94415 164.41400 1.000 28.51564 246 GLU A C 1
ATOM 2005 O O . GLU A 1 246 ? -1.19112 4.96403 163.73757 1.000 27.27133 246 GLU A O 1
ATOM 2011 N N . THR A 1 247 ? -1.59888 4.00474 165.71476 1.000 29.01538 247 THR A N 1
ATOM 2012 C CA . THR A 1 247 ? -1.71322 5.30921 166.35349 1.000 27.28987 247 THR A CA 1
ATOM 2013 C C . THR A 1 247 ? -0.37457 6.04610 166.32757 1.000 26.46553 247 THR A C 1
ATOM 2014 O O . THR A 1 247 ? -0.31783 7.24895 165.99465 1.000 26.28946 247 THR A O 1
ATOM 2018 N N . ALA A 1 248 ? 0.71947 5.33352 166.64566 1.000 26.53264 248 ALA A N 1
ATOM 2019 C CA . ALA A 1 248 ? 2.03788 5.96933 166.67567 1.000 25.90729 248 ALA A CA 1
ATOM 2020 C C . ALA A 1 248 ? 2.45429 6.38782 165.28294 1.000 24.76947 248 ALA A C 1
ATOM 2021 O O . ALA A 1 248 ? 3.04028 7.46959 165.09121 1.000 24.55680 248 ALA A O 1
ATOM 2023 N N . PHE A 1 249 ? 2.14211 5.55757 164.29689 1.000 24.68671 249 PHE A N 1
ATOM 2024 C CA . PHE A 1 249 ? 2.47260 5.89220 162.92513 1.000 23.97712 249 PHE A CA 1
ATOM 2025 C C . PHE A 1 249 ? 1.71402 7.12747 162.45245 1.000 23.84511 249 PHE A C 1
ATOM 2026 O O . PHE A 1 249 ? 2.30709 8.04748 161.85887 1.000 22.86699 249 PHE A O 1
ATOM 2034 N N . LYS A 1 250 ? 0.39281 7.15870 162.66934 1.000 24.57692 250 LYS A N 1
ATOM 2035 C CA . LYS A 1 250 ? -0.38861 8.29420 162.16795 1.000 26.59549 250 LYS A CA 1
ATOM 2036 C C . LYS A 1 250 ? 0.02011 9.59408 162.86168 1.000 25.23903 250 LYS A C 1
ATOM 2037 O O . LYS A 1 250 ? 0.04878 10.65417 162.22890 1.000 26.29896 250 LYS A O 1
ATOM 2043 N N . GLU A 1 251 ? 0.37308 9.53293 164.14494 1.000 26.27308 251 GLU A N 1
ATOM 2044 C CA . GLU A 1 251 ? 0.86864 10.72676 164.82868 1.000 25.87309 251 GLU A CA 1
ATOM 2045 C C . GLU A 1 251 ? 2.16707 11.20175 164.20635 1.000 23.68691 251 GLU A C 1
ATOM 2046 O O . GLU A 1 251 ? 2.35870 12.40343 163.94143 1.000 24.03189 251 GLU A O 1
ATOM 2052 N N . PHE A 1 252 ? 3.07564 10.26137 163.95635 1.000 22.72709 252 PHE A N 1
ATOM 2053 C CA . PHE A 1 252 ? 4.36295 10.61792 163.37213 1.000 21.38766 252 PHE A CA 1
ATOM 2054 C C . PHE A 1 252 ? 4.17216 11.16359 161.95885 1.000 19.93888 252 PHE A C 1
ATOM 2055 O O . PHE A 1 252 ? 4.77381 12.18856 161.58872 1.000 19.89457 252 PHE A O 1
ATOM 2063 N N . PHE A 1 253 ? 3.32719 10.49659 161.16631 1.000 19.59548 253 PHE A N 1
ATOM 2064 C CA . PHE A 1 253 ? 3.06632 10.93738 159.79491 1.000 19.88772 253 PHE A CA 1
ATOM 2065 C C . PHE A 1 253 ? 2.50031 12.34300 159.77303 1.000 19.10089 253 PHE A C 1
ATOM 2066 O O . PHE A 1 253 ? 2.91428 13.17654 158.94820 1.000 19.70131 253 PHE A O 1
ATOM 2074 N N A GLN A 1 254 ? 1.54927 12.62546 160.66394 0.564 20.99986 254 GLN A N 1
ATOM 2075 N N B GLN A 1 254 ? 1.55587 12.64253 160.66932 0.436 21.54479 254 GLN A N 1
ATOM 2076 C CA A GLN A 1 254 ? 0.98155 13.96716 160.75767 0.564 20.88917 254 GLN A CA 1
ATOM 2077 C CA B GLN A 1 254 ? 0.99223 13.99160 160.71146 0.436 22.36624 254 GLN A CA 1
ATOM 2078 C C A GLN A 1 254 ? 2.05100 15.00295 161.06822 0.564 20.25186 254 GLN A C 1
ATOM 2079 C C B GLN A 1 254 ? 2.04402 15.02849 161.08246 0.436 21.16569 254 GLN A C 1
ATOM 2080 O O A GLN A 1 254 ? 2.07562 16.08790 160.45869 0.564 20.35587 254 GLN A O 1
ATOM 2081 O O B GLN A 1 254 ? 2.05030 16.14023 160.52831 0.436 21.33248 254 GLN A O 1
ATOM 2092 N N . ALA A 1 255 ? 2.95487 14.68528 162.00018 1.000 20.08423 255 ALA A N 1
ATOM 2093 C CA . ALA A 1 255 ? 4.05076 15.61157 162.32434 1.000 19.86822 255 ALA A CA 1
ATOM 2094 C C . ALA A 1 255 ? 4.93803 15.86719 161.11577 1.000 18.76328 255 ALA A C 1
ATOM 2095 O O . ALA A 1 255 ? 5.40378 17.00691 160.89441 1.000 18.70386 255 ALA A O 1
ATOM 2097 N N . ARG A 1 256 ? 5.18811 14.82775 160.30801 1.000 17.83391 256 ARG A N 1
ATOM 2098 C CA . ARG A 1 256 ? 5.97298 15.04011 159.08303 1.000 17.49890 256 ARG A CA 1
ATOM 2099 C C . ARG A 1 256 ? 5.21823 15.88067 158.05957 1.000 16.78193 256 ARG A C 1
ATOM 2100 O O . ARG A 1 256 ? 5.81407 16.71819 157.38743 1.000 17.11298 256 ARG A O 1
ATOM 2108 N N A LEU A 1 257 ? 3.90439 15.70074 157.95130 0.360 17.70769 257 LEU A N 1
ATOM 2109 N N B LEU A 1 257 ? 3.90579 15.68528 157.91508 0.640 17.34080 257 LEU A N 1
ATOM 2110 C CA A LEU A 1 257 ? 3.14460 16.55081 157.03769 0.360 18.94615 257 LEU A CA 1
ATOM 2111 C CA B LEU A 1 257 ? 3.15989 16.58241 157.02573 0.640 18.40354 257 LEU A CA 1
ATOM 2112 C C A LEU A 1 257 ? 3.16033 18.00905 157.50148 0.360 19.61214 257 LEU A C 1
ATOM 2113 C C B LEU A 1 257 ? 3.25963 18.02176 157.51104 0.640 19.04724 257 LEU A C 1
ATOM 2114 O O A LEU A 1 257 ? 3.24751 18.92154 156.67478 0.360 19.89136 257 LEU A O 1
ATOM 2115 O O B LEU A 1 257 ? 3.46247 18.93475 156.71036 0.640 18.05308 257 LEU A O 1
ATOM 2124 N N . ASP A 1 258 ? 3.08856 18.24557 158.82148 1.000 19.43882 258 ASP A N 1
ATOM 2125 C CA . ASP A 1 258 ? 3.23340 19.60156 159.35239 1.000 20.37130 258 ASP A CA 1
ATOM 2126 C C . ASP A 1 258 ? 4.59243 20.19100 158.97277 1.000 17.87814 258 ASP A C 1
ATOM 2127 O O . ASP A 1 258 ? 4.69176 21.38459 158.64519 1.000 18.46678 258 ASP A O 1
ATOM 2132 N N . ASP A 1 259 ? 5.65639 19.38958 159.05676 1.000 16.60365 259 ASP A N 1
ATOM 2133 C CA . ASP A 1 259 ? 6.98971 19.87084 158.67782 1.000 16.08606 259 ASP A CA 1
ATOM 2134 C C . ASP A 1 259 ? 6.99404 20.31063 157.21699 1.000 16.25547 259 ASP A C 1
ATOM 2135 O O . ASP A 1 259 ? 7.54178 21.37704 156.87503 1.000 16.96957 259 ASP A O 1
ATOM 2140 N N . MET A 1 260 ? 6.40002 19.48530 156.33115 1.000 15.94752 260 MET A N 1
ATOM 2141 C CA . MET A 1 260 ? 6.37966 19.82267 154.91355 1.000 15.79478 260 MET A CA 1
ATOM 2142 C C . MET A 1 260 ? 5.62003 21.11474 154.68224 1.000 14.29846 260 MET A C 1
ATOM 2143 O O . MET A 1 260 ? 6.07327 21.97091 153.89954 1.000 16.32289 260 MET A O 1
ATOM 2148 N N . ILE A 1 261 ? 4.47427 21.28314 155.35883 1.000 15.78286 261 ILE A N 1
ATOM 2149 C CA . ILE A 1 261 ? 3.63341 22.45634 155.14517 1.000 16.59675 261 ILE A CA 1
ATOM 2150 C C . ILE A 1 261 ? 4.33325 23.71847 155.63981 1.000 16.81211 261 ILE A C 1
ATOM 2151 O O . ILE A 1 261 ? 4.33731 24.74562 154.94377 1.000 17.01172 261 ILE A O 1
ATOM 2156 N N . GLU A 1 262 ? 5.01543 23.64103 156.80004 1.000 15.97877 262 GLU A N 1
ATOM 2157 C CA . GLU A 1 262 ? 5.72847 24.80317 157.30482 1.000 18.43141 262 GLU A CA 1
ATOM 2158 C C . GLU A 1 262 ? 6.82543 25.21536 156.33622 1.000 17.44002 262 GLU A C 1
ATOM 2159 O O . GLU A 1 262 ? 6.98102 26.40859 156.04001 1.000 17.73773 262 GLU A O 1
ATOM 2165 N N . ASP A 1 263 ? 7.57955 24.24162 155.81488 1.000 15.63042 263 ASP A N 1
ATOM 2166 C CA . ASP A 1 263 ? 8.63148 24.59123 154.84600 1.000 14.93848 263 ASP A CA 1
ATOM 2167 C C . ASP A 1 263 ? 8.03307 25.21204 153.57909 1.000 15.00217 263 ASP A C 1
ATOM 2168 O O . ASP A 1 263 ? 8.57105 26.18442 153.03990 1.000 15.58413 263 ASP A O 1
ATOM 2173 N N . ILE A 1 264 ? 6.96260 24.62682 153.05053 1.000 15.75188 264 ILE A N 1
ATOM 2174 C CA . ILE A 1 264 ? 6.33719 25.14652 151.82931 1.000 16.68936 264 ILE A CA 1
ATOM 2175 C C . ILE A 1 264 ? 5.85941 26.57952 152.03825 1.000 18.14330 264 ILE A C 1
ATOM 2176 O O . ILE A 1 264 ? 6.06549 27.45777 151.18209 1.000 18.18077 264 ILE A O 1
ATOM 2181 N N . GLU A 1 265 ? 5.23596 26.85120 153.18392 1.000 18.12839 265 GLU A N 1
ATOM 2182 C CA . GLU A 1 265 ? 4.77697 28.21414 153.42038 1.000 20.18754 265 GLU A CA 1
ATOM 2183 C C . GLU A 1 265 ? 5.94259 29.20324 153.51680 1.000 18.04093 265 GLU A C 1
ATOM 2184 O O . GLU A 1 265 ? 5.81033 30.37121 153.08450 1.000 19.91618 265 GLU A O 1
ATOM 2190 N N . CYS A 1 266 ? 7.07227 28.78046 154.10427 1.000 15.60710 266 CYS A N 1
ATOM 2191 C CA . CYS A 1 266 ? 8.21562 29.70794 154.13904 1.000 16.81517 266 CYS A CA 1
ATOM 2192 C C . CYS A 1 266 ? 8.89581 29.82813 152.76579 1.000 16.60133 266 CYS A C 1
ATOM 2193 O O . CYS A 1 266 ? 9.40173 30.89850 152.41774 1.000 17.77439 266 CYS A O 1
ATOM 2196 N N . ILE A 1 267 ? 8.91545 28.76090 151.97030 1.000 15.62243 267 ILE A N 1
ATOM 2197 C CA . ILE A 1 267 ? 9.35609 28.83545 150.57016 1.000 16.04412 267 ILE A CA 1
ATOM 2198 C C . ILE A 1 267 ? 8.63001 29.92261 149.80057 1.000 16.39225 267 ILE A C 1
ATOM 2199 O O . ILE A 1 267 ? 9.21702 30.58812 148.92108 1.000 17.02709 267 ILE A O 1
ATOM 2204 N N . LYS A 1 268 ? 7.35117 30.14499 150.12255 1.000 17.65989 268 LYS A N 1
ATOM 2205 C CA . LYS A 1 268 ? 6.59218 31.13327 149.36933 1.000 19.03813 268 LYS A CA 1
ATOM 2206 C C . LYS A 1 268 ? 7.02927 32.56465 149.66492 1.000 19.07623 268 LYS A C 1
ATOM 2207 O O . LYS A 1 268 ? 6.59147 33.48508 148.94767 1.000 20.03294 268 LYS A O 1
ATOM 2213 N N . ALA A 1 269 ? 7.92139 32.76335 150.64466 1.000 17.84731 269 ALA A N 1
ATOM 2214 C CA . ALA A 1 269 ? 8.49530 34.07956 150.85873 1.000 18.14762 269 ALA A CA 1
ATOM 2215 C C . ALA A 1 269 ? 9.63377 34.38627 149.90898 1.000 18.06300 269 ALA A C 1
ATOM 2216 O O . ALA A 1 269 ? 10.04594 35.56964 149.83246 1.000 20.26333 269 ALA A O 1
ATOM 2218 N N . PHE A 1 270 ? 10.18864 33.37431 149.24208 1.000 16.29424 270 PHE A N 1
ATOM 2219 C CA . PHE A 1 270 ? 11.28905 33.60339 148.30366 1.000 16.51968 270 PHE A CA 1
ATOM 2220 C C . PHE A 1 270 ? 10.77838 34.25915 147.00565 1.000 17.10023 270 PHE A C 1
ATOM 2221 O O . PHE A 1 270 ? 9.56992 34.33388 146.73733 1.000 18.31128 270 PHE A O 1
ATOM 2229 N N . ASP A 1 271 ? 11.70827 34.76691 146.19165 1.000 17.74178 271 ASP A N 1
ATOM 2230 C CA . ASP A 1 271 ? 11.28691 35.41448 144.94773 1.000 17.83258 271 ASP A CA 1
ATOM 2231 C C . ASP A 1 271 ? 10.56858 34.39195 144.05298 1.000 18.09982 271 ASP A C 1
ATOM 2232 O O . ASP A 1 271 ? 10.69535 33.17026 144.24477 1.000 17.86231 271 ASP A O 1
ATOM 2237 N N . GLN A 1 272 ? 9.73975 34.88845 143.12343 1.000 19.76782 272 GLN A N 1
ATOM 2238 C CA . GLN A 1 272 ? 8.81520 33.99831 142.41604 1.000 19.30814 272 GLN A CA 1
ATOM 2239 C C . GLN A 1 272 ? 9.52573 32.87053 141.68229 1.000 18.04417 272 GLN A C 1
ATOM 2240 O O . GLN A 1 272 ? 9.09114 31.71015 141.75461 1.000 18.98625 272 GLN A O 1
ATOM 2246 N N . LEU A 1 273 ? 10.59178 33.18035 140.92559 1.000 19.43137 273 LEU A N 1
ATOM 2247 C CA . LEU A 1 273 ? 11.24898 32.11714 140.16326 1.000 18.39391 273 LEU A CA 1
ATOM 2248 C C . LEU A 1 273 ? 11.84165 31.06166 141.10803 1.000 16.02743 273 LEU A C 1
ATOM 2249 O O . LEU A 1 273 ? 11.63848 29.84604 140.90598 1.000 15.28503 273 LEU A O 1
ATOM 2254 N N . THR A 1 274 ? 12.56219 31.50240 142.15026 1.000 16.36257 274 THR A N 1
ATOM 2255 C CA . THR A 1 274 ? 13.15462 30.56582 143.10707 1.000 15.62381 274 THR A CA 1
ATOM 2256 C C . THR A 1 274 ? 12.09331 29.70491 143.76701 1.000 15.39919 274 THR A C 1
ATOM 2257 O O . THR A 1 274 ? 12.26893 28.49186 143.87219 1.000 16.44956 274 THR A O 1
ATOM 2261 N N . GLN A 1 275 ? 10.95812 30.29638 144.20233 1.000 14.67856 275 GLN A N 1
ATOM 2262 C CA . GLN A 1 275 ? 9.96569 29.43677 144.84036 1.000 16.41782 275 GLN A CA 1
ATOM 2263 C C . GLN A 1 275 ? 9.33235 28.48837 143.83118 1.000 16.39005 275 GLN A C 1
ATOM 2264 O O . GLN A 1 275 ? 9.00510 27.34225 144.19176 1.000 17.61320 275 GLN A O 1
ATOM 2270 N N . ASP A 1 276 ? 9.14948 28.92399 142.56129 1.000 17.23907 276 ASP A N 1
ATOM 2271 C CA . ASP A 1 276 ? 8.66574 27.97943 141.54833 1.000 16.30494 276 ASP A CA 1
ATOM 2272 C C . ASP A 1 276 ? 9.57898 26.75259 141.45016 1.000 16.59062 276 ASP A C 1
ATOM 2273 O O . ASP A 1 276 ? 9.10101 25.60258 141.32449 1.000 17.27882 276 ASP A O 1
ATOM 2278 N N . VAL A 1 277 ? 10.89779 26.98861 141.46021 1.000 15.38434 277 VAL A N 1
ATOM 2279 C CA . VAL A 1 277 ? 11.85707 25.89529 141.29564 1.000 15.58113 277 VAL A CA 1
ATOM 2280 C C . VAL A 1 277 ? 11.81277 24.99343 142.52794 1.000 15.62374 277 VAL A C 1
ATOM 2281 O O . VAL A 1 277 ? 11.77960 23.75438 142.41791 1.000 16.01174 277 VAL A O 1
ATOM 2285 N N . PHE A 1 278 ? 11.79006 25.59335 143.72374 1.000 15.53298 278 PHE A N 1
ATOM 2286 C CA . PHE A 1 278 ? 11.77575 24.76067 144.92610 1.000 14.23452 278 PHE A CA 1
ATOM 2287 C C . PHE A 1 278 ? 10.49655 23.92754 145.00541 1.000 14.03091 278 PHE A C 1
ATOM 2288 O O . PHE A 1 278 ? 10.53356 22.76397 145.44065 1.000 14.47510 278 PHE A O 1
ATOM 2296 N N . LEU A 1 279 ? 9.35204 24.51288 144.63897 1.000 14.54433 279 LEU A N 1
ATOM 2297 C CA . LEU A 1 279 ? 8.11012 23.76985 144.77149 1.000 15.59102 279 LEU A CA 1
ATOM 2298 C C . LEU A 1 279 ? 7.97732 22.72231 143.67564 1.000 16.03749 279 LEU A C 1
ATOM 2299 O O . LEU A 1 279 ? 7.44998 21.62450 143.92915 1.000 16.45784 279 LEU A O 1
ATOM 2304 N N . ASP A 1 280 ? 8.44668 23.01072 142.46248 1.000 16.51205 280 ASP A N 1
ATOM 2305 C CA . ASP A 1 280 ? 8.45429 21.98301 141.41239 1.000 16.79921 280 ASP A CA 1
ATOM 2306 C C . ASP A 1 280 ? 9.36051 20.80502 141.79106 1.000 16.31904 280 ASP A C 1
ATOM 2307 O O . ASP A 1 280 ? 9.08373 19.65179 141.41304 1.000 16.12212 280 ASP A O 1
ATOM 2312 N N . LEU A 1 281 ? 10.45508 21.06607 142.51481 1.000 14.81353 281 LEU A N 1
ATOM 2313 C CA . LEU A 1 281 ? 11.31863 19.98337 142.97895 1.000 14.02143 281 LEU A CA 1
ATOM 2314 C C . LEU A 1 281 ? 10.58091 19.10212 143.97459 1.000 13.97337 281 LEU A C 1
ATOM 2315 O O . LEU A 1 281 ? 10.53752 17.86296 143.82965 1.000 15.45197 281 LEU A O 1
ATOM 2320 N N . ILE A 1 282 ? 9.94021 19.71592 144.97921 1.000 14.85149 282 ILE A N 1
ATOM 2321 C CA . ILE A 1 282 ? 9.26287 18.90053 145.99077 1.000 15.27787 282 ILE A CA 1
ATOM 2322 C C . ILE A 1 282 ? 8.09600 18.13711 145.37175 1.000 14.78562 282 ILE A C 1
ATOM 2323 O O . ILE A 1 282 ? 7.90332 16.93521 145.63197 1.000 15.42286 282 ILE A O 1
ATOM 2328 N N . TYR A 1 283 ? 7.28497 18.82884 144.56200 1.000 14.42559 283 TYR A N 1
ATOM 2329 C CA . TYR A 1 283 ? 6.08000 18.18456 144.03688 1.000 15.68635 283 TYR A CA 1
ATOM 2330 C C . TYR A 1 283 ? 6.45025 17.22608 142.90825 1.000 15.70738 283 TYR A C 1
ATOM 2331 O O . TYR A 1 283 ? 5.91223 16.10485 142.81621 1.000 15.66325 283 TYR A O 1
ATOM 2340 N N . GLY A 1 284 ? 7.36435 17.64151 142.02914 1.000 14.78313 284 GLY A N 1
ATOM 2341 C CA . GLY A 1 284 ? 7.84091 16.73162 140.99027 1.000 15.18882 284 GLY A CA 1
ATOM 2342 C C . GLY A 1 284 ? 8.39487 15.44156 141.56449 1.000 15.37128 284 GLY A C 1
ATOM 2343 O O . GLY A 1 284 ? 8.11710 14.34798 141.05953 1.000 16.73758 284 GLY A O 1
ATOM 2344 N N . ASN A 1 285 ? 9.15733 15.54317 142.65472 1.000 15.45349 285 ASN A N 1
ATOM 2345 C CA . ASN A 1 285 ? 9.68625 14.32207 143.25362 1.000 15.29965 285 ASN A CA 1
ATOM 2346 C C . ASN A 1 285 ? 8.55546 13.39471 143.69055 1.000 15.34859 285 ASN A C 1
ATOM 2347 O O . ASN A 1 285 ? 8.65680 12.16236 143.57405 1.000 17.39720 285 ASN A O 1
ATOM 2352 N N . PHE A 1 286 ? 7.50637 13.97245 144.24783 1.000 15.84690 286 PHE A N 1
ATOM 2353 C CA . PHE A 1 286 ? 6.37156 13.16643 144.65823 1.000 17.58701 286 PHE A CA 1
ATOM 2354 C C . PHE A 1 286 ? 5.70908 12.46997 143.47015 1.000 18.67613 286 PHE A C 1
ATOM 2355 O O . PHE A 1 286 ? 5.33212 11.29165 143.56915 1.000 18.88361 286 PHE A O 1
ATOM 2363 N N . VAL A 1 287 ? 5.53431 13.17830 142.35385 1.000 17.91535 287 VAL A N 1
ATOM 2364 C CA . VAL A 1 287 ? 4.88337 12.59088 141.17501 1.000 17.11192 287 VAL A CA 1
ATOM 2365 C C . VAL A 1 287 ? 5.72140 11.46695 140.61323 1.000 17.59721 287 VAL A C 1
ATOM 2366 O O . VAL A 1 287 ? 5.19841 10.40898 140.25567 1.000 20.02039 287 VAL A O 1
ATOM 2370 N N . TRP A 1 288 ? 7.03484 11.67540 140.51963 1.000 17.43999 288 TRP A N 1
ATOM 2371 C CA . TRP A 1 288 ? 7.90247 10.61320 140.02689 1.000 17.62125 288 TRP A CA 1
ATOM 2372 C C . TRP A 1 288 ? 7.94105 9.44143 141.00476 1.000 18.54710 288 TRP A C 1
ATOM 2373 O O . TRP A 1 288 ? 7.84025 8.26730 140.58909 1.000 19.42657 288 TRP A O 1
ATOM 2384 N N . THR A 1 289 ? 8.06219 9.73609 142.31079 1.000 17.96073 289 THR A N 1
ATOM 2385 C CA . THR A 1 289 ? 8.18145 8.65473 143.30051 1.000 17.13513 289 THR A CA 1
ATOM 2386 C C . THR A 1 289 ? 6.95879 7.75743 143.29324 1.000 19.52659 289 THR A C 1
ATOM 2387 O O . THR A 1 289 ? 7.08902 6.52842 143.38625 1.000 21.39840 289 THR A O 1
ATOM 2391 N N . THR A 1 290 ? 5.77060 8.35435 143.19052 1.000 20.10976 290 THR A N 1
ATOM 2392 C CA . THR A 1 290 ? 4.53239 7.58558 143.25337 1.000 22.15765 290 THR A CA 1
ATOM 2393 C C . THR A 1 290 ? 4.13670 6.96767 141.92425 1.000 23.22536 290 THR A C 1
ATOM 2394 O O . THR A 1 290 ? 3.15992 6.21404 141.88475 1.000 25.94212 290 THR A O 1
ATOM 2398 N N . SER A 1 291 ? 4.89045 7.19754 140.86165 1.000 21.95229 291 SER A N 1
ATOM 2399 C CA . SER A 1 291 ? 4.59807 6.53230 139.60659 1.000 24.19616 291 SER A CA 1
ATOM 2400 C C . SER A 1 291 ? 5.68138 5.55641 139.18707 1.000 26.29016 291 SER A C 1
ATOM 2401 O O . SER A 1 291 ? 5.40535 4.63284 138.42200 1.000 28.80470 291 SER A O 1
ATOM 2404 N N . ASN A 1 292 ? 6.88384 5.69691 139.70823 1.000 24.52915 292 ASN A N 1
ATOM 2405 C CA . ASN A 1 292 ? 8.01428 4.99735 139.13319 1.000 24.27885 292 ASN A CA 1
ATOM 2406 C C . ASN A 1 292 ? 8.15162 3.57734 139.67941 1.000 24.84033 292 ASN A C 1
ATOM 2407 O O . ASN A 1 292 ? 7.94018 3.31885 140.87054 1.000 25.94994 292 ASN A O 1
ATOM 2412 N N . LYS A 1 293 ? 8.56040 2.67219 138.79173 1.000 24.02702 293 LYS A N 1
ATOM 2413 C CA . LYS A 1 293 ? 8.83968 1.29647 139.18612 1.000 25.41163 293 LYS A CA 1
ATOM 2414 C C . LYS A 1 293 ? 9.82577 1.21313 140.33996 1.000 25.86465 293 LYS A C 1
ATOM 2415 O O . LYS A 1 293 ? 9.77438 0.26478 141.12783 1.000 27.29492 293 LYS A O 1
ATOM 2421 N N . ARG A 1 294 ? 10.71498 2.19511 140.48367 1.000 24.10873 294 ARG A N 1
ATOM 2422 C CA . ARG A 1 294 ? 11.70195 2.10980 141.56056 1.000 22.08946 294 ARG A CA 1
ATOM 2423 C C . ARG A 1 294 ? 11.03725 1.96003 142.92676 1.000 22.49982 294 ARG A C 1
ATOM 2424 O O . ARG A 1 294 ? 11.60027 1.33362 143.82309 1.000 23.45194 294 ARG A O 1
ATOM 2432 N N . TYR A 1 295 ? 9.86914 2.57225 143.12796 1.000 22.61379 295 TYR A N 1
ATOM 2433 C CA . TYR A 1 295 ? 9.18083 2.56416 144.42160 1.000 22.53134 295 TYR A CA 1
ATOM 2434 C C . TYR A 1 295 ? 7.93094 1.68364 144.41502 1.000 25.91586 295 TYR A C 1
ATOM 2435 O O . TYR A 1 295 ? 7.17163 1.69376 145.38643 1.000 29.15839 295 TYR A O 1
ATOM 2444 N N . LYS A 1 296 ? 7.70237 0.90654 143.36071 1.000 26.74352 296 LYS A N 1
ATOM 2445 C CA . LYS A 1 296 ? 6.50069 0.08405 143.31007 1.000 29.72511 296 LYS A CA 1
ATOM 2446 C C . LYS A 1 296 ? 6.62797 -1.15321 144.19221 1.000 31.32160 296 LYS A C 1
ATOM 2447 O O . LYS A 1 296 ? 5.62954 -1.61907 144.75325 1.000 32.30219 296 LYS A O 1
ATOM 2453 N N . THR A 1 297 ? 7.82740 -1.73296 144.28238 1.000 30.58273 297 THR A N 1
ATOM 2454 C CA . THR A 1 297 ? 8.08057 -2.90068 145.11731 1.000 30.83600 297 THR A CA 1
ATOM 2455 C C . THR A 1 297 ? 9.47862 -2.75509 145.70430 1.000 31.12026 297 THR A C 1
ATOM 2456 O O . THR A 1 297 ? 10.27498 -1.91866 145.25901 1.000 31.92774 297 THR A O 1
ATOM 2460 N N . ALA A 1 298 ? 9.77742 -3.57702 146.71171 1.000 30.82128 298 ALA A N 1
ATOM 2461 C CA . ALA A 1 298 ? 11.03323 -3.43024 147.45114 1.000 31.43867 298 ALA A CA 1
ATOM 2462 C C . ALA A 1 298 ? 12.24859 -3.91623 146.65794 1.000 31.71347 298 ALA A C 1
ATOM 2463 O O . ALA A 1 298 ? 13.34297 -3.35485 146.79657 1.000 29.92349 298 ALA A O 1
ATOM 2465 N N . VAL A 1 299 ? 12.10785 -4.98597 145.86431 1.000 31.28913 299 VAL A N 1
ATOM 2466 C CA . VAL A 1 299 ? 13.22940 -5.55985 145.11992 1.000 31.20073 299 VAL A CA 1
ATOM 2467 C C . VAL A 1 299 ? 12.77314 -5.85188 143.69608 1.000 31.74970 299 VAL A C 1
ATOM 2468 O O . VAL A 1 299 ? 11.96279 -6.76305 143.47736 1.000 31.83038 299 VAL A O 1
ATOM 2472 N N . ASN A 1 300 ? 13.31812 -5.11109 142.72526 1.000 30.65214 300 ASN A N 1
ATOM 2473 C CA . ASN A 1 300 ? 13.01223 -5.35458 141.32127 1.000 31.72779 300 ASN A CA 1
ATOM 2474 C C . ASN A 1 300 ? 14.24172 -4.99298 140.48402 1.000 33.34081 300 ASN A C 1
ATOM 2475 O O . ASN A 1 300 ? 15.26385 -4.54550 141.01714 1.000 33.16034 300 ASN A O 1
ATOM 2480 N N . ASP A 1 301 ? 14.14012 -5.16572 139.15513 1.000 34.81073 301 ASP A N 1
ATOM 2481 C CA . ASP A 1 301 ? 15.31939 -5.01952 138.30052 1.000 35.16350 301 ASP A CA 1
ATOM 2482 C C . ASP A 1 301 ? 15.70592 -3.57057 138.00825 1.000 32.96589 301 ASP A C 1
ATOM 2483 O O . ASP A 1 301 ? 16.67805 -3.33430 137.27949 1.000 34.23852 301 ASP A 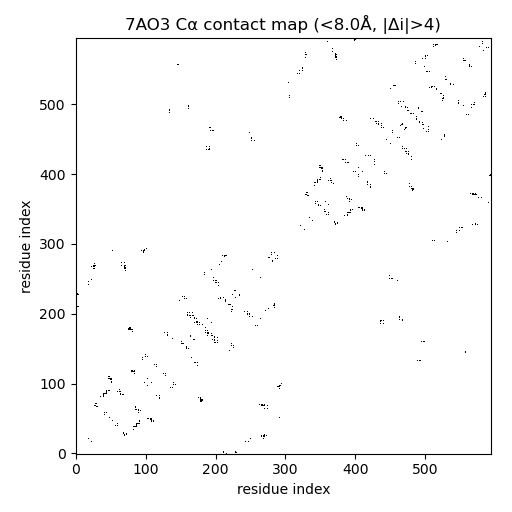O 1
ATOM 2488 N N . VAL A 1 302 ? 15.03048 -2.58517 138.59068 1.000 29.43537 302 VAL A N 1
ATOM 2489 C CA . VAL A 1 302 ? 15.54441 -1.22025 138.52303 1.000 27.57846 302 VAL A CA 1
ATOM 2490 C C . VAL A 1 302 ? 16.04520 -0.70127 139.85428 1.000 26.62476 302 VAL A C 1
ATOM 2491 O O . VAL A 1 302 ? 16.76102 0.31164 139.86377 1.000 25.79370 302 VAL A O 1
ATOM 2495 N N . ASN A 1 303 ? 15.74056 -1.36856 140.97490 1.000 27.16252 303 ASN A N 1
ATOM 2496 C CA . ASN A 1 303 ? 16.19379 -0.88426 142.28181 1.000 26.97332 303 ASN A CA 1
ATOM 2497 C C . ASN A 1 303 ? 17.00536 -1.90540 143.06389 1.000 27.20193 303 ASN A C 1
ATOM 2498 O O . ASN A 1 303 ? 17.32959 -1.65127 144.23479 1.000 27.98236 303 ASN A O 1
ATOM 2503 N N . SER A 1 304 ? 17.30094 -3.06612 142.47587 1.000 27.03515 304 SER A N 1
ATOM 2504 C CA . SER A 1 304 ? 18.01999 -4.09222 143.20991 1.000 29.21176 304 SER A CA 1
ATOM 2505 C C . SER A 1 304 ? 19.40757 -3.59841 143.60875 1.000 28.92351 304 SER A C 1
ATOM 2506 O O . SER A 1 304 ? 20.05084 -2.80337 142.90791 1.000 30.23388 304 SER A O 1
ATOM 2509 N N . ARG A 1 305 ? 19.87323 -4.07904 144.75320 1.000 29.91136 305 ARG A N 1
ATOM 2510 C CA . ARG A 1 305 ? 21.23537 -3.78647 145.16953 1.000 31.02799 305 ARG A CA 1
ATOM 2511 C C . ARG A 1 305 ? 22.20536 -4.27569 144.09863 1.000 31.63997 305 ARG A C 1
ATOM 2512 O O . ARG A 1 305 ? 22.10374 -5.41095 143.61648 1.000 31.71297 305 ARG A O 1
ATOM 2520 N N . ILE A 1 306 ? 23.14618 -3.41681 143.73089 1.000 31.09915 306 ILE A N 1
ATOM 2521 C CA . ILE A 1 306 ? 24.16416 -3.75025 142.73760 1.000 29.88736 306 ILE A CA 1
ATOM 2522 C C . ILE A 1 306 ? 25.36509 -4.30457 143.50231 1.000 30.63147 306 ILE A C 1
ATOM 2523 O O . ILE A 1 306 ? 26.03653 -3.57995 144.24274 1.000 29.82525 306 ILE A O 1
ATOM 2528 N N . GLN A 1 307 ? 25.62517 -5.60092 143.34755 1.000 34.71574 307 GLN A N 1
ATOM 2529 C CA . GLN A 1 307 ? 26.50451 -6.30542 144.26878 1.000 41.78104 307 GLN A CA 1
ATOM 2530 C C . GLN A 1 307 ? 27.82973 -6.65662 143.62126 1.000 45.27402 307 GLN A C 1
ATOM 2531 O O . GLN A 1 307 ? 27.90946 -6.90221 142.41312 1.000 47.51871 307 GLN A O 1
ATOM 2537 N N . ALA A 1 308 ? 28.86975 -6.68171 144.45171 1.000 45.92074 308 ALA A N 1
ATOM 2538 C CA . ALA A 1 308 ? 30.14521 -7.25153 144.05472 1.000 48.71457 308 ALA A CA 1
ATOM 2539 C C . ALA A 1 308 ? 30.08048 -8.75492 144.26738 1.000 49.68069 308 ALA A C 1
ATOM 2540 O O . ALA A 1 308 ? 29.62841 -9.21916 145.31764 1.000 49.96720 308 ALA A O 1
ATOM 2542 N N . ALA A 1 309 ? 30.50917 -9.51411 143.26831 1.000 49.67099 309 ALA A N 1
ATOM 2543 C CA . ALA A 1 309 ? 30.57465 -10.96380 143.40175 1.000 49.56471 309 ALA A CA 1
ATOM 2544 C C . ALA A 1 309 ? 31.78408 -11.35468 144.24568 1.000 49.75608 309 ALA A C 1
ATOM 2545 O O . ALA A 1 309 ? 32.89435 -10.85647 144.02900 1.000 48.78049 309 ALA A O 1
ATOM 2547 N N . ALA A 1 310 ? 31.56472 -12.25811 145.20688 1.000 50.52847 310 ALA A N 1
ATOM 2548 C CA . ALA A 1 310 ? 32.65334 -12.71930 146.06573 1.000 50.31047 310 ALA A CA 1
ATOM 2549 C C . ALA A 1 310 ? 33.78725 -13.33673 145.25337 1.000 50.78473 310 ALA A C 1
ATOM 2550 O O . ALA A 1 310 ? 34.96968 -13.10403 145.54081 1.000 52.82131 310 ALA A O 1
ATOM 2552 N N . LEU A 1 311 ? 33.45430 -14.13185 144.24119 1.000 47.44663 311 LEU A N 1
ATOM 2553 C CA . LEU A 1 311 ? 34.47227 -14.73815 143.39458 1.000 45.49466 311 LEU A CA 1
ATOM 2554 C C . LEU A 1 311 ? 34.63356 -14.00171 142.07642 1.000 53.04755 311 LEU A C 1
ATOM 2555 O O . LEU A 1 311 ? 34.86251 -14.63469 141.03933 1.000 53.66474 311 LEU A O 1
ATOM 2560 N N . GLU A 1 312 ? 34.51609 -12.66682 142.09952 1.000 59.09033 312 GLU A N 1
ATOM 2561 C CA . GLU A 1 312 ? 34.73502 -11.86860 140.89911 1.000 65.86000 312 GLU A CA 1
ATOM 2562 C C . GLU A 1 312 ? 36.01804 -12.26424 140.17822 1.000 67.61996 312 GLU A C 1
ATOM 2563 O O . GLU A 1 312 ? 36.06896 -12.24052 138.94276 1.000 67.53289 312 GLU A O 1
ATOM 2569 N N . HIS A 1 313 ? 37.05325 -12.65171 140.92782 1.000 69.40683 313 HIS A N 1
ATOM 2570 C CA . HIS A 1 313 ? 38.36064 -12.95452 140.35738 1.000 71.68805 313 HIS A CA 1
ATOM 2571 C C . HIS A 1 313 ? 38.48571 -14.38526 139.83728 1.000 70.67436 313 HIS A C 1
ATOM 2572 O O . HIS A 1 313 ? 39.49968 -14.70098 139.20491 1.000 70.62591 313 HIS A O 1
ATOM 2579 N N . HIS A 1 314 ? 37.48528 -15.23984 140.06260 1.000 69.29623 314 HIS A N 1
ATOM 2580 C CA . HIS A 1 314 ? 37.63982 -16.67955 139.84967 1.000 67.96474 314 HIS A CA 1
ATOM 2581 C C . HIS A 1 314 ? 37.93491 -17.00246 138.38462 1.000 68.24523 314 HIS A C 1
ATOM 2582 O O . HIS A 1 314 ? 37.44604 -16.34075 137.46151 1.000 68.27448 314 HIS A O 1
ATOM 2589 N N . HIS A 1 315 ? 38.74440 -18.04894 138.18122 1.000 67.55449 315 HIS A N 1
ATOM 2590 C CA . HIS A 1 315 ? 39.18007 -18.42488 136.84030 1.000 66.84826 315 HIS A CA 1
ATOM 2591 C C . HIS A 1 315 ? 38.06489 -19.04464 136.00532 1.000 65.58720 315 HIS A C 1
ATOM 2592 O O . HIS A 1 315 ? 38.18682 -19.08268 134.77542 1.000 64.98081 315 HIS A O 1
ATOM 2599 N N . HIS A 1 316 ? 36.98716 -19.53605 136.63641 1.000 64.45280 316 HIS A N 1
ATOM 2600 C CA . HIS A 1 316 ? 35.84691 -20.08503 135.90656 1.000 63.93328 316 HIS A CA 1
ATOM 2601 C C . HIS A 1 316 ? 34.85814 -19.02782 135.43670 1.000 69.48907 316 HIS A C 1
ATOM 2602 O O . HIS A 1 316 ? 33.68178 -19.36653 135.21997 1.000 68.78679 316 HIS A O 1
ATOM 2609 N N . HIS A 1 317 ? 35.31043 -17.78036 135.28796 1.000 74.11526 317 HIS A N 1
ATOM 2610 C CA . HIS A 1 317 ? 34.50343 -16.68954 134.75126 1.000 79.03165 317 HIS A CA 1
ATOM 2611 C C . HIS A 1 317 ? 34.93935 -16.31987 133.33220 1.000 80.48927 317 HIS A C 1
ATOM 2612 O O . HIS A 1 317 ? 35.92089 -16.85360 132.80963 1.000 81.35397 317 HIS A O 1
ATOM 2619 N N . SER B 1 16 ? 12.81958 45.88486 174.55125 1.000 45.81476 16 SER B N 1
ATOM 2620 C CA . SER B 1 16 ? 12.98845 44.93471 175.64279 1.000 44.06315 16 SER B CA 1
ATOM 2621 C C . SER B 1 16 ? 14.44795 44.49108 175.83307 1.000 44.38261 16 SER B C 1
ATOM 2622 O O . SER B 1 16 ? 15.32942 44.80721 175.04557 1.000 45.04596 16 SER B O 1
ATOM 2625 N N . SER B 1 17 ? 14.67982 43.71972 176.88876 1.000 44.40767 17 SER B N 1
ATOM 2626 C CA . SER B 1 17 ? 16.01135 43.33184 177.31852 1.000 43.46458 17 SER B CA 1
ATOM 2627 C C . SER B 1 17 ? 15.90191 41.97780 178.00232 1.000 42.85550 17 SER B C 1
ATOM 2628 O O . SER B 1 17 ? 14.85481 41.64025 178.55925 1.000 43.62187 17 SER B O 1
ATOM 2631 N N . VAL B 1 18 ? 16.98812 41.20530 177.95765 1.000 40.66926 18 VAL B N 1
ATOM 2632 C CA . VAL B 1 18 ? 17.10590 39.99420 178.76299 1.000 41.79180 18 VAL B CA 1
ATOM 2633 C C . VAL B 1 18 ? 18.04603 40.18443 179.94826 1.000 43.62125 18 VAL B C 1
ATOM 2634 O O . VAL B 1 18 ? 18.41136 39.20341 180.60298 1.000 43.42492 18 VAL B O 1
ATOM 2638 N N . ARG B 1 19 ? 18.43524 41.42158 180.25194 1.000 46.09295 19 ARG B N 1
ATOM 2639 C CA . ARG B 1 19 ? 19.30691 41.67412 181.40155 1.000 48.86385 19 ARG B CA 1
ATOM 2640 C C . ARG B 1 19 ? 18.83186 41.04397 182.71594 1.000 47.08478 19 ARG B C 1
ATOM 2641 O O . ARG B 1 19 ? 19.67908 40.48906 183.43459 1.000 46.73648 19 ARG B O 1
ATOM 2649 N N . PRO B 1 20 ? 17.54174 41.06817 183.08529 1.000 46.22425 20 PRO B N 1
ATOM 2650 C CA . PRO B 1 20 ? 17.13608 40.44067 184.36167 1.000 45.96616 20 PRO B CA 1
ATOM 2651 C C . PRO B 1 20 ? 17.44146 38.95620 184.43965 1.000 44.56828 20 PRO B C 1
ATOM 2652 O O . PRO B 1 20 ? 17.45568 38.38632 185.53542 1.000 45.08828 20 PRO B O 1
ATOM 2656 N N . TYR B 1 21 ? 17.70666 38.31625 183.31648 1.000 42.92592 21 TYR B N 1
ATOM 2657 C CA . TYR B 1 21 ? 17.95720 36.88715 183.26471 1.000 42.33196 21 TYR B CA 1
ATOM 2658 C C . TYR B 1 21 ? 19.43622 36.56284 183.14607 1.000 40.55149 21 TYR B C 1
ATOM 2659 O O . TYR B 1 21 ? 19.79596 35.38643 183.16574 1.000 39.80788 21 TYR B O 1
ATOM 2668 N N . LEU B 1 22 ? 20.29607 37.58230 183.03765 1.000 40.70690 22 LEU B N 1
ATOM 2669 C CA . LEU B 1 22 ? 21.69383 37.36710 182.66975 1.000 42.49919 22 LEU B CA 1
ATOM 2670 C C . LEU B 1 22 ? 22.41119 36.43157 183.63760 1.000 42.24071 22 LEU B C 1
ATOM 2671 O O . LEU B 1 22 ? 23.08862 35.48814 183.21580 1.000 40.51134 22 LEU B O 1
ATOM 2676 N N A GLU B 1 23 ? 22.26992 36.67526 184.94001 0.572 42.89636 23 GLU B N 1
ATOM 2677 N N B GLU B 1 23 ? 22.28048 36.68023 184.94294 0.428 43.50720 23 GLU B N 1
ATOM 2678 C CA A GLU B 1 23 ? 23.01537 35.88874 185.91764 0.572 43.59787 23 GLU B CA 1
ATOM 2679 C CA B GLU B 1 23 ? 23.02254 35.88553 185.91971 0.428 44.73086 23 GLU B CA 1
ATOM 2680 C C A GLU B 1 23 ? 22.56035 34.43737 185.90931 0.572 42.25193 23 GLU B C 1
ATOM 2681 C C B GLU B 1 23 ? 22.56152 34.43503 185.90845 0.428 42.97994 23 GLU B C 1
ATOM 2682 O O A GLU B 1 23 ? 23.38088 33.51775 185.79882 0.572 42.06769 23 GLU B O 1
ATOM 2683 O O B GLU B 1 23 ? 23.37914 33.51309 185.79703 0.428 42.87427 23 GLU B O 1
ATOM 2694 N N . GLU B 1 24 ? 21.25018 34.21383 186.00628 1.000 41.94755 24 GLU B N 1
ATOM 2695 C CA . GLU B 1 24 ? 20.73411 32.84759 186.03325 1.000 41.79623 24 GLU B CA 1
ATOM 2696 C C . GLU B 1 24 ? 21.01401 32.10978 184.73035 1.000 38.03840 24 GLU B C 1
ATOM 2697 O O . GLU B 1 24 ? 21.40258 30.93766 184.75220 1.000 38.01447 24 GLU B O 1
ATOM 2703 N N . CYS B 1 25 ? 20.81528 32.76567 183.58191 1.000 36.50431 25 CYS B N 1
ATOM 2704 C CA . CYS B 1 25 ? 21.06133 32.07273 182.32320 1.000 34.12382 25 CYS B CA 1
ATOM 2705 C C . CYS B 1 25 ? 22.53931 31.73783 182.14484 1.000 32.54859 25 CYS B C 1
ATOM 2706 O O . CYS B 1 25 ? 22.87404 30.67098 181.61812 1.000 31.57712 25 CYS B O 1
ATOM 2709 N N . THR B 1 26 ? 23.43611 32.63492 182.56093 1.000 33.04845 26 THR B N 1
ATOM 2710 C CA . THR B 1 26 ? 24.86587 32.32446 182.50663 1.000 33.15750 26 THR B CA 1
ATOM 2711 C C . THR B 1 26 ? 25.18171 31.09906 183.35466 1.000 33.80214 26 THR B C 1
ATOM 2712 O O . THR B 1 26 ? 25.87469 30.18056 182.90121 1.000 33.36636 26 THR B O 1
ATOM 2716 N N . ARG B 1 27 ? 24.65926 31.06242 184.58555 1.000 35.75233 27 ARG B N 1
ATOM 2717 C CA . ARG B 1 27 ? 24.87165 29.90945 185.44988 1.000 36.45139 27 ARG B CA 1
ATOM 2718 C C . ARG B 1 27 ? 24.37088 28.63243 184.79107 1.000 35.77626 27 ARG B C 1
ATOM 2719 O O . ARG B 1 27 ? 25.01236 27.57968 184.89995 1.000 36.06889 27 ARG B O 1
ATOM 2727 N N . ARG B 1 28 ? 23.21619 28.70677 184.11672 1.000 34.73783 28 ARG B N 1
ATOM 2728 C CA . ARG B 1 28 ? 22.61888 27.51403 183.50964 1.000 35.70051 28 ARG B CA 1
ATOM 2729 C C . ARG B 1 28 ? 23.42566 27.04115 182.30880 1.000 32.59474 28 ARG B C 1
ATOM 2730 O O . ARG B 1 28 ? 23.64863 25.83377 182.14508 1.000 32.26803 28 ARG B O 1
ATOM 2738 N N . PHE B 1 29 ? 23.83060 27.97194 181.42894 1.000 30.02237 29 PHE B N 1
ATOM 2739 C CA . PHE B 1 29 ? 24.75525 27.60424 180.36236 1.000 28.86922 29 PHE B CA 1
ATOM 2740 C C . PHE B 1 29 ? 25.98896 26.92726 180.94217 1.000 28.97350 29 PHE B C 1
ATOM 2741 O O . PHE B 1 29 ? 26.41816 25.87917 180.45440 1.000 29.29221 29 PHE B O 1
ATOM 2749 N N . GLN B 1 30 ? 26.58850 27.54041 181.96855 1.000 29.51969 30 GLN B N 1
ATOM 2750 C CA . GLN B 1 30 ? 27.83209 27.01609 182.54031 1.000 28.76873 30 GLN B CA 1
ATOM 2751 C C . GLN B 1 30 ? 27.62336 25.61739 183.12477 1.000 29.91831 30 GLN B C 1
ATOM 2752 O O . GLN B 1 30 ? 28.45690 24.71419 182.93674 1.000 30.50334 30 GLN B O 1
ATOM 2758 N N . GLU B 1 31 ? 26.50660 25.41899 183.82767 1.000 29.92417 31 GLU B N 1
ATOM 2759 C CA . GLU B 1 31 ? 26.18394 24.08988 184.36708 1.000 31.12840 31 GLU B CA 1
ATOM 2760 C C . GLU B 1 31 ? 26.10388 23.05734 183.24642 1.000 30.86077 31 GLU B C 1
ATOM 2761 O O . GLU B 1 31 ? 26.58501 21.91456 183.38990 1.000 32.04562 31 GLU B O 1
ATOM 2767 N N . MET B 1 32 ? 25.46368 23.43991 182.13055 1.000 28.04779 32 MET B N 1
ATOM 2768 C CA . MET B 1 32 ? 25.32215 22.55378 180.98674 1.000 27.72383 32 MET B CA 1
ATOM 2769 C C . MET B 1 32 ? 26.69644 22.19654 180.42901 1.000 28.61015 32 MET B C 1
ATOM 2770 O O . MET B 1 32 ? 27.02526 21.01536 180.26286 1.000 28.11375 32 MET B O 1
ATOM 2775 N N . PHE B 1 33 ? 27.54250 23.20683 180.19354 1.000 27.43752 33 PHE B N 1
ATOM 2776 C CA . PHE B 1 33 ? 28.87792 22.91302 179.69191 1.000 26.86224 33 PHE B CA 1
ATOM 2777 C C . PHE B 1 33 ? 29.65675 22.03676 180.65650 1.000 27.06770 33 PHE B C 1
ATOM 2778 O O . PHE B 1 33 ? 30.39102 21.13381 180.24021 1.000 27.96611 33 PHE B O 1
ATOM 2786 N N . ASP B 1 34 ? 29.52656 22.30443 181.94802 1.000 27.85161 34 ASP B N 1
ATOM 2787 C CA . ASP B 1 34 ? 30.30332 21.53456 182.91720 1.000 29.33813 34 ASP B CA 1
ATOM 2788 C C . ASP B 1 34 ? 29.92447 20.06231 182.89150 1.000 30.62017 34 ASP B C 1
ATOM 2789 O O . ASP B 1 34 ? 30.76944 19.20473 183.17385 1.000 32.43733 34 ASP B O 1
ATOM 2794 N N . ARG B 1 35 ? 28.67366 19.74770 182.55976 1.000 31.56300 35 ARG B N 1
ATOM 2795 C CA . ARG B 1 35 ? 28.20068 18.36771 182.57615 1.000 33.23193 35 ARG B CA 1
ATOM 2796 C C . ARG B 1 35 ? 28.42698 17.67577 181.23919 1.000 31.15016 35 ARG B C 1
ATOM 2797 O O . ARG B 1 35 ? 28.84963 16.50992 181.20836 1.000 31.59356 35 ARG B O 1
ATOM 2805 N N . HIS B 1 36 ? 28.14777 18.38095 180.13318 1.000 29.20371 36 HIS B N 1
ATOM 2806 C CA . HIS B 1 36 ? 28.11821 17.74666 178.82238 1.000 29.34151 36 HIS B CA 1
ATOM 2807 C C . HIS B 1 36 ? 29.38917 17.90333 178.00212 1.000 29.02344 36 HIS B C 1
ATOM 2808 O O . HIS B 1 36 ? 29.61381 17.08372 177.09852 1.000 30.56202 36 HIS B O 1
ATOM 2815 N N . VAL B 1 37 ? 30.20157 18.93300 178.25636 1.000 27.66342 37 VAL B N 1
ATOM 2816 C CA . VAL B 1 37 ? 31.44596 19.14474 177.53515 1.000 25.80757 37 VAL B CA 1
ATOM 2817 C C . VAL B 1 37 ? 32.65655 18.93975 178.43639 1.000 27.43023 37 VAL B C 1
ATOM 2818 O O . VAL B 1 37 ? 33.61063 18.26598 178.04531 1.000 28.75285 37 VAL B O 1
ATOM 2822 N N . VAL B 1 38 ? 32.61035 19.49401 179.65424 1.000 27.12738 38 VAL B N 1
ATOM 2823 C CA . VAL B 1 38 ? 33.60609 19.31524 180.72413 1.000 27.30776 38 VAL B CA 1
ATOM 2824 C C . VAL B 1 38 ? 34.91364 20.04314 180.42429 1.000 29.10796 38 VAL B C 1
ATOM 2825 O O . VAL B 1 38 ? 35.26926 21.00079 181.11869 1.000 30.37824 38 VAL B O 1
ATOM 2829 N N . THR B 1 39 ? 35.65343 19.58156 179.41417 1.000 31.06039 39 THR B N 1
ATOM 2830 C CA . THR B 1 39 ? 36.92052 20.21849 179.04064 1.000 32.37051 39 THR B CA 1
ATOM 2831 C C . THR B 1 39 ? 36.72094 21.68017 178.65405 1.000 32.33067 39 THR B C 1
ATOM 2832 O O . THR B 1 39 ? 35.87737 22.01473 177.82043 1.000 32.47686 39 THR B O 1
ATOM 2836 N N . ARG B 1 40 ? 37.52611 22.54700 179.23227 1.000 33.58214 40 ARG B N 1
ATOM 2837 C CA . ARG B 1 40 ? 37.31114 23.95276 178.91348 1.000 34.78451 40 ARG B CA 1
ATOM 2838 C C . ARG B 1 40 ? 38.13684 24.38668 177.70601 1.000 34.74085 40 ARG B C 1
ATOM 2839 O O . ARG B 1 40 ? 39.17555 23.77383 177.38740 1.000 35.00057 40 ARG B O 1
ATOM 2847 N N . PRO B 1 41 ? 37.68746 25.43014 177.00210 1.000 33.86148 41 PRO B N 1
ATOM 2848 C CA . PRO B 1 41 ? 38.47792 25.97622 175.89253 1.000 34.24180 41 PRO B CA 1
ATOM 2849 C C . PRO B 1 41 ? 39.73694 26.65271 176.41132 1.000 35.48687 41 PRO B C 1
ATOM 2850 O O . PRO B 1 41 ? 39.85865 26.99840 177.59374 1.000 35.62485 41 PRO B O 1
ATOM 2854 N N . THR B 1 42 ? 40.70743 26.82623 175.50405 1.000 36.18839 42 THR B N 1
ATOM 2855 C CA . THR B 1 42 ? 41.97474 27.45551 175.86213 1.000 36.75518 42 THR B CA 1
ATOM 2856 C C . THR B 1 42 ? 42.29134 28.51606 174.82489 1.000 35.03892 42 THR B C 1
ATOM 2857 O O . THR B 1 42 ? 41.97001 28.36773 173.63521 1.000 36.70262 42 THR B O 1
ATOM 2861 N N . LYS B 1 43 ? 42.89061 29.61389 175.28262 1.000 35.36500 43 LYS B N 1
ATOM 2862 C CA . LYS B 1 43 ? 43.09241 30.75438 174.42861 1.000 34.00938 43 LYS B CA 1
ATOM 2863 C C . LYS B 1 43 ? 44.43467 30.61310 173.72840 1.000 34.44939 43 LYS B C 1
ATOM 2864 O O . LYS B 1 43 ? 45.45251 30.30967 174.37384 1.000 36.88346 43 LYS B O 1
ATOM 2870 N N . VAL B 1 44 ? 44.43339 30.81661 172.41088 1.000 34.83671 44 VAL B N 1
ATOM 2871 C CA . VAL B 1 44 ? 45.68128 30.86596 171.66730 1.000 33.18317 44 VAL B CA 1
ATOM 2872 C C . VAL B 1 44 ? 46.37346 32.18410 171.96128 1.000 34.82847 44 VAL B C 1
ATOM 2873 O O . VAL B 1 44 ? 45.76078 33.25723 171.88604 1.000 35.85691 44 VAL B O 1
ATOM 2877 N N . GLU B 1 45 ? 47.66263 32.11037 172.29344 1.000 35.87405 45 GLU B N 1
ATOM 2878 C CA . GLU B 1 45 ? 48.49093 33.29158 172.48559 1.000 39.75239 45 GLU B CA 1
ATOM 2879 C C . GLU B 1 45 ? 49.24626 33.61192 171.19386 1.000 40.08466 45 GLU B C 1
ATOM 2880 O O . GLU B 1 45 ? 50.15906 32.87506 170.80278 1.000 42.54660 45 GLU B O 1
ATOM 2886 N N . LEU B 1 46 ? 48.89742 34.72364 170.55158 1.000 38.24665 46 LEU B N 1
ATOM 2887 C CA . LEU B 1 46 ? 49.69310 35.25833 169.45076 1.000 39.34842 46 LEU B CA 1
ATOM 2888 C C . LEU B 1 46 ? 50.81949 36.11664 170.00773 1.000 39.61985 46 LEU B C 1
ATOM 2889 O O . LEU B 1 46 ? 50.64538 36.82445 170.99957 1.000 40.91312 46 LEU B O 1
ATOM 2894 N N . THR B 1 47 ? 51.96767 36.06825 169.34664 1.000 40.62129 47 THR B N 1
ATOM 2895 C CA . THR B 1 47 ? 53.01345 37.02125 169.69080 1.000 43.77558 47 THR B CA 1
ATOM 2896 C C . THR B 1 47 ? 52.58661 38.42304 169.25566 1.000 43.71219 47 THR B C 1
ATOM 2897 O O . THR B 1 47 ? 51.62346 38.60055 168.50492 1.000 41.55584 47 THR B O 1
ATOM 2901 N N . ASP B 1 48 ? 53.30797 39.43710 169.74966 1.000 45.86300 48 ASP B N 1
ATOM 2902 C CA . ASP B 1 48 ? 53.04459 40.80169 169.30633 1.000 46.53659 48 ASP B CA 1
ATOM 2903 C C . ASP B 1 48 ? 53.17490 40.90401 167.79885 1.000 46.00792 48 ASP B C 1
ATOM 2904 O O . ASP B 1 48 ? 52.35263 41.55108 167.13637 1.000 45.32701 48 ASP B O 1
ATOM 2909 N N . ALA B 1 49 ? 54.20227 40.26116 167.24051 1.000 45.45730 49 ALA B N 1
ATOM 2910 C CA . ALA B 1 49 ? 54.41945 40.31236 165.80195 1.000 45.36731 49 ALA B CA 1
ATOM 2911 C C . ALA B 1 49 ? 53.22120 39.73908 165.07294 1.000 42.85184 49 ALA B C 1
ATOM 2912 O O . ALA B 1 49 ? 52.70632 40.34910 164.12762 1.000 43.01762 49 ALA B O 1
ATOM 2914 N N . GLU B 1 50 ? 52.76531 38.56107 165.51926 1.000 41.15413 50 GLU B N 1
ATOM 2915 C CA . GLU B 1 50 ? 51.62187 37.89747 164.89546 1.000 39.08548 50 GLU B CA 1
ATOM 2916 C C . GLU B 1 50 ? 50.37050 38.74010 164.98973 1.000 36.87320 50 GLU B C 1
ATOM 2917 O O . GLU B 1 50 ? 49.62647 38.85157 164.01329 1.000 35.40445 50 GLU B O 1
ATOM 2923 N N . LEU B 1 51 ? 50.10061 39.32322 166.15361 1.000 35.91696 51 LEU B N 1
ATOM 2924 C CA . LEU B 1 51 ? 48.90470 40.14194 166.27083 1.000 37.05691 51 LEU B CA 1
ATOM 2925 C C . LEU B 1 51 ? 48.95847 41.36568 165.36268 1.000 37.10144 51 LEU B C 1
ATOM 2926 O O . LEU B 1 51 ? 47.93116 41.78482 164.81425 1.000 37.08162 51 LEU B O 1
ATOM 2931 N N . ARG B 1 52 ? 50.13454 41.98968 165.22939 1.000 37.46672 52 ARG B N 1
ATOM 2932 C CA . ARG B 1 52 ? 50.22707 43.13456 164.33915 1.000 38.23683 52 ARG B CA 1
ATOM 2933 C C . ARG B 1 52 ? 50.03748 42.73449 162.88409 1.000 35.75803 52 ARG B C 1
ATOM 2934 O O . ARG B 1 52 ? 49.48518 43.51219 162.09861 1.000 35.35268 52 ARG B O 1
ATOM 2942 N N . GLU B 1 53 ? 50.52347 41.54933 162.49314 1.000 34.62745 53 GLU B N 1
ATOM 2943 C CA . GLU B 1 53 ? 50.32526 41.09599 161.12169 1.000 34.96874 53 GLU B CA 1
ATOM 2944 C C . GLU B 1 53 ? 48.83535 40.93969 160.84655 1.000 33.44123 53 GLU B C 1
ATOM 2945 O O . GLU B 1 53 ? 48.32618 41.40661 159.82827 1.000 32.49800 53 GLU B O 1
ATOM 2951 N N . VAL B 1 54 ? 48.12649 40.36490 161.80226 1.000 32.20728 54 VAL B N 1
ATOM 2952 C CA . VAL B 1 54 ? 46.67810 40.17828 161.65415 1.000 30.38137 54 VAL B CA 1
ATOM 2953 C C . VAL B 1 54 ? 45.96866 41.53075 161.55722 1.000 30.26393 54 VAL B C 1
ATOM 2954 O O . VAL B 1 54 ? 45.15264 41.76550 160.65792 1.000 29.56609 54 VAL B O 1
ATOM 2958 N N . ILE B 1 55 ? 46.28483 42.46178 162.47179 1.000 30.83557 55 ILE B N 1
ATOM 2959 C CA . ILE B 1 55 ? 45.63573 43.77341 162.43939 1.000 31.78049 55 ILE B CA 1
ATOM 2960 C C . ILE B 1 55 ? 45.96734 44.52294 161.15251 1.000 31.54871 55 ILE B C 1
ATOM 2961 O O . ILE B 1 55 ? 45.08814 45.13630 160.53226 1.000 30.65092 55 ILE B O 1
ATOM 2966 N N . ASP B 1 56 ? 47.23575 44.50283 160.73007 1.000 31.27145 56 ASP B N 1
ATOM 2967 C CA . ASP B 1 56 ? 47.57531 45.19890 159.49034 1.000 31.42742 56 ASP B CA 1
ATOM 2968 C C . ASP B 1 56 ? 46.83511 44.60978 158.28867 1.000 29.76394 56 ASP B C 1
ATOM 2969 O O . ASP B 1 56 ? 46.37969 45.34579 157.40526 1.000 30.22152 56 ASP B O 1
ATOM 2974 N N . ASP B 1 57 ? 46.69693 43.27994 158.23569 1.000 29.14417 57 ASP B N 1
ATOM 2975 C CA . ASP B 1 57 ? 45.91405 42.65577 157.16235 1.000 28.55789 57 ASP B CA 1
ATOM 2976 C C . ASP B 1 57 ? 44.44120 43.02513 157.26319 1.000 28.13426 57 ASP B C 1
ATOM 2977 O O . ASP B 1 57 ? 43.79135 43.25936 156.23531 1.000 28.80834 57 ASP B O 1
ATOM 2982 N N . CYS B 1 58 ? 43.90750 43.09849 158.49362 1.000 27.31722 58 CYS B N 1
ATOM 2983 C CA . CYS B 1 58 ? 42.51021 43.50289 158.67655 1.000 27.15940 58 CYS B CA 1
ATOM 2984 C C . CYS B 1 58 ? 42.30246 44.91936 158.16905 1.000 26.66726 58 CYS B C 1
ATOM 2985 O O . CYS B 1 58 ? 41.36084 45.19220 157.41872 1.000 27.11810 58 CYS B O 1
ATOM 2988 N N . ASN B 1 59 ? 43.20473 45.83199 158.55906 1.000 27.05955 59 ASN B N 1
ATOM 2989 C CA . ASN B 1 59 ? 43.04661 47.21123 158.15493 1.000 27.09420 59 ASN B CA 1
ATOM 2990 C C . ASN B 1 59 ? 43.13556 47.35034 156.65661 1.000 27.42665 59 ASN B C 1
ATOM 2991 O O . ASN B 1 59 ? 42.35626 48.09468 156.05511 1.000 28.48525 59 ASN B O 1
ATOM 2996 N N . ALA B 1 60 ? 44.05442 46.61548 156.02949 1.000 26.73000 60 ALA B N 1
ATOM 2997 C CA . ALA B 1 60 ? 44.21613 46.74409 154.58859 1.000 27.78484 60 ALA B CA 1
ATOM 2998 C C . ALA B 1 60 ? 42.97110 46.26616 153.86049 1.000 28.35621 60 ALA B C 1
ATOM 2999 O O . ALA B 1 60 ? 42.58863 46.83796 152.82748 1.000 28.76247 60 ALA B O 1
ATOM 3001 N N . ALA B 1 61 ? 42.31824 45.22083 154.39229 1.000 27.23885 61 ALA B N 1
ATOM 3002 C CA . ALA B 1 61 ? 41.16487 44.66661 153.68958 1.000 25.38615 61 ALA B CA 1
ATOM 3003 C C . ALA B 1 61 ? 39.93651 45.57290 153.75968 1.000 25.27131 61 ALA B C 1
ATOM 3004 O O . ALA B 1 61 ? 39.15894 45.62561 152.79142 1.000 25.45949 61 ALA B O 1
ATOM 3006 N N . VAL B 1 62 ? 39.73568 46.29478 154.86739 1.000 24.81110 62 VAL B N 1
ATOM 3007 C CA . VAL B 1 62 ? 38.56547 47.16811 155.00051 1.000 26.05981 62 VAL B CA 1
ATOM 3008 C C . VAL B 1 62 ? 38.80838 48.62351 154.62737 1.000 26.67280 62 VAL B C 1
ATOM 3009 O O . VAL B 1 62 ? 37.83417 49.35132 154.40613 1.000 27.80456 62 VAL B O 1
ATOM 3013 N N . ALA B 1 63 ? 40.06142 49.07288 154.57182 1.000 26.21503 63 ALA B N 1
ATOM 3014 C CA . ALA B 1 63 ? 40.34284 50.47232 154.21594 1.000 26.72726 63 ALA B CA 1
ATOM 3015 C C . ALA B 1 63 ? 39.62679 50.98385 152.96143 1.000 27.53995 63 ALA B C 1
ATOM 3016 O O . ALA B 1 63 ? 39.17481 52.14772 152.97270 1.000 28.09224 63 ALA B O 1
ATOM 3018 N N . PRO B 1 64 ? 39.51812 50.23230 151.85784 1.000 26.17659 64 PRO B N 1
ATOM 3019 C CA . PRO B 1 64 ? 38.81007 50.78476 150.68475 1.000 27.21051 64 PRO B CA 1
ATOM 3020 C C . PRO B 1 64 ? 37.35180 51.13627 150.94930 1.000 27.42425 64 PRO B C 1
ATOM 3021 O O . PRO B 1 64 ? 36.79753 51.97998 150.22684 1.000 28.30221 64 PRO B O 1
ATOM 3025 N N . LEU B 1 65 ? 36.71054 50.52671 151.95762 1.000 26.81179 65 LEU B N 1
ATOM 3026 C CA . LEU B 1 65 ? 35.34441 50.89029 152.31757 1.000 27.31941 65 LEU B CA 1
ATOM 3027 C C . LEU B 1 65 ? 35.26202 52.21719 153.06680 1.000 28.83505 65 LEU B C 1
ATOM 3028 O O . LEU B 1 65 ? 34.15805 52.67711 153.35696 1.000 31.24622 65 LEU B O 1
ATOM 3033 N N . GLY B 1 66 ? 36.39453 52.82155 153.42361 1.000 27.82006 66 GLY B N 1
ATOM 3034 C CA . GLY B 1 66 ? 36.38588 54.17481 153.91025 1.000 30.43611 66 GLY B CA 1
ATOM 3035 C C . GLY B 1 66 ? 36.15584 54.37417 155.38638 1.000 32.08407 66 GLY B C 1
ATOM 3036 O O . GLY B 1 66 ? 35.95233 55.52711 155.80086 1.000 33.74090 66 GLY B O 1
ATOM 3037 N N . LYS B 1 67 ? 36.17816 53.31082 156.19955 1.000 33.73739 67 LYS B N 1
ATOM 3038 C CA . LYS B 1 67 ? 35.94578 53.44621 157.63947 1.000 36.80602 67 LYS B CA 1
ATOM 3039 C C . LYS B 1 67 ? 37.11491 52.87006 158.43047 1.000 35.27424 67 LYS B C 1
ATOM 3040 O O . LYS B 1 67 ? 37.66934 51.83540 158.07584 1.000 36.06201 67 LYS B O 1
ATOM 3046 N N . THR B 1 68 ? 37.53929 53.58195 159.46080 1.000 34.70242 68 THR B N 1
ATOM 3047 C CA . THR B 1 68 ? 38.64336 53.09890 160.26242 1.000 34.15846 68 THR B CA 1
ATOM 3048 C C . THR B 1 68 ? 38.08458 52.17297 161.31249 1.000 35.13513 68 THR B C 1
ATOM 3049 O O . THR B 1 68 ? 36.93425 52.30510 161.74060 1.000 37.58472 68 THR B O 1
ATOM 3053 N N . VAL B 1 69 ? 38.89592 51.20208 161.69709 1.000 33.14417 69 VAL B N 1
ATOM 3054 C CA . VAL B 1 69 ? 38.54578 50.26554 162.74554 1.000 32.42796 69 VAL B CA 1
ATOM 3055 C C . VAL B 1 69 ? 39.69082 50.31717 163.74321 1.000 33.32341 69 VAL B C 1
ATOM 3056 O O . VAL B 1 69 ? 40.84549 50.08939 163.37399 1.000 34.05473 69 VAL B O 1
ATOM 3060 N N . SER B 1 70 ? 39.37812 50.61773 164.99524 1.000 32.73276 70 SER B N 1
ATOM 3061 C CA . SER B 1 70 ? 40.41096 50.77807 166.00982 1.000 33.23583 70 SER B CA 1
ATOM 3062 C C . SER B 1 70 ? 41.05606 49.43077 166.35833 1.000 33.24730 70 SER B C 1
ATOM 3063 O O . SER B 1 70 ? 40.47318 48.36311 166.17198 1.000 32.29641 70 SER B O 1
ATOM 3066 N N . ASP B 1 71 ? 42.29276 49.48945 166.85846 1.000 34.04110 71 ASP B N 1
ATOM 3067 C CA . ASP B 1 71 ? 42.96083 48.27786 167.32375 1.000 33.66104 71 ASP B CA 1
ATOM 3068 C C . ASP B 1 71 ? 42.12418 47.57336 168.38269 1.000 32.79742 71 ASP B C 1
ATOM 3069 O O . ASP B 1 71 ? 42.06281 46.33497 168.41736 1.000 33.60374 71 ASP B O 1
ATOM 3074 N N A GLU B 1 72 ? 41.44972 48.33567 169.24892 0.597 32.56524 72 GLU B N 1
ATOM 3075 N N B GLU B 1 72 ? 41.46321 48.35598 169.23947 0.403 33.04903 72 GLU B N 1
ATOM 3076 C CA A GLU B 1 72 ? 40.60777 47.71505 170.27122 0.597 31.93900 72 GLU B CA 1
ATOM 3077 C CA B GLU B 1 72 ? 40.58843 47.81473 170.27315 0.403 32.92875 72 GLU B CA 1
ATOM 3078 C C A GLU B 1 72 ? 39.45624 46.93727 169.65096 0.597 31.61647 72 GLU B C 1
ATOM 3079 C C B GLU B 1 72 ? 39.45604 46.98745 169.67433 0.403 32.26138 72 GLU B C 1
ATOM 3080 O O A GLU B 1 72 ? 39.10394 45.84762 170.12733 0.597 32.55249 72 GLU B O 1
ATOM 3081 O O B GLU B 1 72 ? 39.12539 45.90688 170.18250 0.403 33.01717 72 GLU B O 1
ATOM 3092 N N . ARG B 1 73 ? 38.84248 47.48864 168.60171 1.000 31.25877 73 ARG B N 1
ATOM 3093 C CA . ARG B 1 73 ? 37.73052 46.79222 167.96757 1.000 30.66586 73 ARG B CA 1
ATOM 3094 C C . ARG B 1 73 ? 38.19938 45.51332 167.27267 1.000 29.25305 73 ARG B C 1
ATOM 3095 O O . ARG B 1 73 ? 37.52455 44.47278 167.36696 1.000 29.43871 73 ARG B O 1
ATOM 3103 N N . TRP B 1 74 ? 39.37495 45.54036 166.63226 1.000 28.44564 74 TRP B N 1
ATOM 3104 C CA . TRP B 1 74 ? 39.92959 44.31701 166.05407 1.000 27.76622 74 TRP B CA 1
ATOM 3105 C C . TRP B 1 74 ? 40.20363 43.26795 167.12789 1.000 27.83567 74 TRP B C 1
ATOM 3106 O O . TRP B 1 74 ? 39.92205 42.08309 166.92684 1.000 29.24180 74 TRP B O 1
ATOM 3117 N N . ILE B 1 75 ? 40.75871 43.66897 168.26752 1.000 29.01112 75 ILE B N 1
ATOM 3118 C CA . ILE B 1 75 ? 41.08670 42.67756 169.29536 1.000 31.17676 75 ILE B CA 1
ATOM 3119 C C . ILE B 1 75 ? 39.81432 42.07803 169.88494 1.000 31.96588 75 ILE B C 1
ATOM 3120 O O . ILE B 1 75 ? 39.75371 40.87771 170.19752 1.000 31.54458 75 ILE B O 1
ATOM 3125 N N . SER B 1 76 ? 38.75032 42.87312 169.97000 1.000 31.98751 76 SER B N 1
ATOM 3126 C CA . SER B 1 76 ? 37.46304 42.32237 170.38457 1.000 31.35639 76 SER B CA 1
ATOM 3127 C C . SER B 1 76 ? 36.97395 41.25459 169.40741 1.000 30.01110 76 SER B C 1
ATOM 3128 O O . SER B 1 76 ? 36.58440 40.15534 169.81074 1.000 29.66797 76 SER B O 1
ATOM 3131 N N . TYR B 1 77 ? 36.99211 41.55925 168.11606 1.000 28.64546 77 TYR B N 1
ATOM 3132 C CA . TYR B 1 77 ? 36.54303 40.59807 167.11650 1.000 27.09964 77 TYR B CA 1
ATOM 3133 C C . TYR B 1 77 ? 37.39624 39.33241 167.14111 1.000 27.57246 77 TYR B C 1
ATOM 3134 O O . TYR B 1 77 ? 36.85997 38.21677 167.02170 1.000 27.77026 77 TYR B O 1
ATOM 3143 N N . VAL B 1 78 ? 38.71994 39.48288 167.30698 1.000 26.46529 78 VAL B N 1
ATOM 3144 C CA . VAL B 1 78 ? 39.60673 38.34505 167.09330 1.000 26.78565 78 VAL B CA 1
ATOM 3145 C C . VAL B 1 78 ? 39.52649 37.35607 168.22496 1.000 26.05775 78 VAL B C 1
ATOM 3146 O O . VAL B 1 78 ? 39.85821 36.17102 168.03865 1.000 26.06557 78 VAL B O 1
ATOM 3150 N N . GLY B 1 79 ? 39.02436 37.79513 169.36884 1.000 26.38994 79 GLY B N 1
ATOM 3151 C CA . GLY B 1 79 ? 39.01143 36.93432 170.52587 1.000 25.97638 79 GLY B CA 1
ATOM 3152 C C . GLY B 1 79 ? 38.22497 35.67329 170.28691 1.000 25.54705 79 GLY B C 1
ATOM 3153 O O . GLY B 1 79 ? 38.53226 34.63873 170.89213 1.000 25.62864 79 GLY B O 1
ATOM 3154 N N . VAL B 1 80 ? 37.21953 35.71604 169.38545 1.000 25.24966 80 VAL B N 1
ATOM 3155 C CA . VAL B 1 80 ? 36.46507 34.47836 169.19212 1.000 24.21641 80 VAL B CA 1
ATOM 3156 C C . VAL B 1 80 ? 37.34445 33.41026 168.56572 1.000 24.50073 80 VAL B C 1
ATOM 3157 O O . VAL B 1 80 ? 37.19702 32.21206 168.85860 1.000 25.00449 80 VAL B O 1
ATOM 3161 N N . VAL B 1 81 ? 38.23542 33.81110 167.65077 1.000 24.25563 81 VAL B N 1
ATOM 3162 C CA . VAL B 1 81 ? 39.13738 32.84371 167.03063 1.000 23.90360 81 VAL B CA 1
ATOM 3163 C C . VAL B 1 81 ? 40.15756 32.38529 168.05143 1.000 24.92972 81 VAL B C 1
ATOM 3164 O O . VAL B 1 81 ? 40.48783 31.19713 168.13709 1.000 25.34956 81 VAL B O 1
ATOM 3168 N N . LEU B 1 82 ? 40.64849 33.32419 168.86665 1.000 25.12307 82 LEU B N 1
ATOM 3169 C CA . LEU B 1 82 ? 41.63671 32.95492 169.86752 1.000 25.00226 82 LEU B CA 1
ATOM 3170 C C . LEU B 1 82 ? 41.08930 31.93184 170.85922 1.000 25.18323 82 LEU B C 1
ATOM 3171 O O . LEU B 1 82 ? 41.84159 31.06412 171.32986 1.000 25.90304 82 LEU B O 1
ATOM 3176 N N . TRP B 1 83 ? 39.79537 32.01638 171.18732 1.000 26.46489 83 TRP B N 1
ATOM 3177 C CA . TRP B 1 83 ? 39.19240 31.15953 172.20388 1.000 26.40647 83 TRP B CA 1
ATOM 3178 C C . TRP B 1 83 ? 38.51335 29.91152 171.66111 1.000 24.37400 83 TRP B C 1
ATOM 3179 O O . TRP B 1 83 ? 38.28748 28.99339 172.44255 1.000 26.30037 83 TRP B O 1
ATOM 3190 N N . SER B 1 84 ? 38.14772 29.85737 170.37184 1.000 23.52480 84 SER B N 1
ATOM 3191 C CA . SER B 1 84 ? 37.18448 28.86788 169.90136 1.000 22.40908 84 SER B CA 1
ATOM 3192 C C . SER B 1 84 ? 37.74740 27.91234 168.85151 1.000 22.80430 84 SER B C 1
ATOM 3193 O O . SER B 1 84 ? 36.96705 27.20316 168.19956 1.000 23.83816 84 SER B O 1
ATOM 3196 N N . GLN B 1 85 ? 39.05426 27.91324 168.62135 1.000 23.11791 85 GLN B N 1
ATOM 3197 C CA . GLN B 1 85 ? 39.70384 26.87496 167.83291 1.000 24.00713 85 GLN B CA 1
ATOM 3198 C C . GLN B 1 85 ? 40.09132 25.78850 168.82162 1.000 24.52010 85 GLN B C 1
ATOM 3199 O O . GLN B 1 85 ? 39.65192 25.81606 169.96399 1.000 24.89136 85 GLN B O 1
ATOM 3205 N N . SER B 1 86 ? 40.95353 24.85548 168.42108 1.000 24.97093 86 SER B N 1
ATOM 3206 C CA . SER B 1 86 ? 41.24731 23.65658 169.21300 1.000 25.20510 86 SER B CA 1
ATOM 3207 C C . SER B 1 86 ? 42.76178 23.49732 169.28725 1.000 27.63588 86 SER B C 1
ATOM 3208 O O . SER B 1 86 ? 43.36175 22.73317 168.51561 1.000 28.03360 86 SER B O 1
ATOM 3211 N N . PRO B 1 87 ? 43.41467 24.20914 170.20352 1.000 29.48297 87 PRO B N 1
ATOM 3212 C CA . PRO B 1 87 ? 44.89705 24.23960 170.19614 1.000 29.98977 87 PRO B CA 1
ATOM 3213 C C . PRO B 1 87 ? 45.57692 22.87689 170.25961 1.000 31.13150 87 PRO B C 1
ATOM 3214 O O . PRO B 1 87 ? 46.64593 22.72115 169.65468 1.000 32.52572 87 PRO B O 1
ATOM 3218 N N . ARG B 1 88 ? 44.99684 21.88862 170.95694 1.000 30.82424 88 ARG B N 1
ATOM 3219 C CA . ARG B 1 88 ? 45.56628 20.53736 170.98834 1.000 32.28405 88 ARG B CA 1
ATOM 3220 C C . ARG B 1 88 ? 45.87466 20.00539 169.58661 1.000 30.33351 88 ARG B C 1
ATOM 3221 O O . ARG B 1 88 ? 46.73556 19.12804 169.42094 1.000 30.11970 88 ARG B O 1
ATOM 3229 N N . HIS B 1 89 ? 45.16574 20.49834 168.56246 1.000 27.67528 89 HIS B N 1
ATOM 3230 C CA . HIS B 1 89 ? 45.17246 19.84924 167.27356 1.000 27.71143 89 HIS B CA 1
ATOM 3231 C C . HIS B 1 89 ? 45.67624 20.74129 166.15934 1.000 27.37763 89 HIS B C 1
ATOM 3232 O O . HIS B 1 89 ? 45.70903 20.30333 165.00233 1.000 27.91646 89 HIS B O 1
ATOM 3239 N N . ILE B 1 90 ? 46.02579 21.98287 166.46806 1.000 27.54379 90 ILE B N 1
ATOM 3240 C CA . ILE B 1 90 ? 46.45848 22.93084 165.44551 1.000 28.36436 90 ILE B CA 1
ATOM 3241 C C . ILE B 1 90 ? 47.74007 22.44555 164.76976 1.000 28.44518 90 ILE B C 1
ATOM 3242 O O . ILE B 1 90 ? 48.73653 22.12943 165.42871 1.000 29.54269 90 ILE B O 1
ATOM 3247 N N . LYS B 1 91 ? 47.73531 22.43710 163.43954 1.000 28.98424 91 LYS B N 1
ATOM 3248 C CA . LYS B 1 91 ? 48.92318 22.12245 162.66563 1.000 29.65985 91 LYS B CA 1
ATOM 3249 C C . LYS B 1 91 ? 49.42846 23.30470 161.85884 1.000 29.94633 91 LYS B C 1
ATOM 3250 O O . LYS B 1 91 ? 50.63082 23.50360 161.75020 1.000 33.28442 91 LYS B O 1
ATOM 3256 N N . ASP B 1 92 ? 48.54988 24.12987 161.32972 1.000 28.75415 92 ASP B N 1
ATOM 3257 C CA . ASP B 1 92 ? 48.92384 25.15466 160.36352 1.000 28.59900 92 ASP B CA 1
ATOM 3258 C C . ASP B 1 92 ? 48.56994 26.51697 160.95547 1.000 28.68064 92 ASP B C 1
ATOM 3259 O O . ASP B 1 92 ? 47.39966 26.92191 160.96787 1.000 28.24486 92 ASP B O 1
ATOM 3264 N N . MET B 1 93 ? 49.59604 27.23867 161.43084 1.000 28.79937 93 MET B N 1
ATOM 3265 C CA . MET B 1 93 ? 49.36936 28.56100 162.00360 1.000 28.92221 93 MET B CA 1
ATOM 3266 C C . MET B 1 93 ? 49.16304 29.63503 160.95121 1.000 29.01213 93 MET B C 1
ATOM 3267 O O . MET B 1 93 ? 48.66761 30.71029 161.29406 1.000 28.80029 93 MET B O 1
ATOM 3272 N N . GLU B 1 94 ? 49.54228 29.38914 159.69237 1.000 27.87161 94 GLU B N 1
ATOM 3273 C CA . GLU B 1 94 ? 49.18351 30.34696 158.65583 1.000 28.11578 94 GLU B CA 1
ATOM 3274 C C . GLU B 1 94 ? 47.67893 30.30448 158.40508 1.000 26.69378 94 GLU B C 1
ATOM 3275 O O . GLU B 1 94 ? 47.03347 31.34668 158.30781 1.000 26.88966 94 GLU B O 1
ATOM 3281 N N . ALA B 1 95 ? 47.10351 29.09991 158.37497 1.000 24.94938 95 ALA B N 1
ATOM 3282 C CA . ALA B 1 95 ? 45.64001 28.99272 158.30447 1.000 24.52612 95 ALA B CA 1
ATOM 3283 C C . ALA B 1 95 ? 44.98558 29.64248 159.52799 1.000 23.78583 95 ALA B C 1
ATOM 3284 O O . ALA B 1 95 ? 43.95462 30.32805 159.40595 1.000 24.46359 95 ALA B O 1
ATOM 3286 N N . PHE B 1 96 ? 45.58667 29.47860 160.71445 1.000 24.69379 96 PHE B N 1
ATOM 3287 C CA . PHE B 1 96 ? 45.00783 30.09744 161.90239 1.000 25.39701 96 PHE B CA 1
ATOM 3288 C C . PHE B 1 96 ? 44.95685 31.61873 161.76492 1.000 24.63260 96 PHE B C 1
ATOM 3289 O O . PHE B 1 96 ? 43.92005 32.24439 162.04336 1.000 24.16730 96 PHE B O 1
ATOM 3297 N N . LYS B 1 97 ? 46.06212 32.22953 161.30538 1.000 26.24372 97 LYS B N 1
ATOM 3298 C CA . LYS B 1 97 ? 46.06024 33.68030 161.08818 1.000 26.45723 97 LYS B CA 1
ATOM 3299 C C . LYS B 1 97 ? 45.02043 34.08161 160.04448 1.000 25.38837 97 LYS B C 1
ATOM 3300 O O . LYS B 1 97 ? 44.37311 35.13451 160.17151 1.000 26.19093 97 LYS B O 1
ATOM 3306 N N . ALA B 1 98 ? 44.83636 33.25281 159.00623 1.000 24.91311 98 ALA B N 1
ATOM 3307 C CA . ALA B 1 98 ? 43.84390 33.59288 157.98985 1.000 22.36652 98 ALA B CA 1
ATOM 3308 C C . ALA B 1 98 ? 42.46479 33.67324 158.61447 1.000 23.18194 98 ALA B C 1
ATOM 3309 O O . ALA B 1 98 ? 41.67934 34.59813 158.31764 1.000 23.47321 98 ALA B O 1
ATOM 3311 N N . VAL B 1 99 ? 42.14884 32.70948 159.47847 1.000 22.61790 99 VAL B N 1
ATOM 3312 C CA . VAL B 1 99 ? 40.83781 32.71539 160.11205 1.000 22.05643 99 VAL B CA 1
ATOM 3313 C C . VAL B 1 99 ? 40.70789 33.94317 161.01150 1.000 21.91419 99 VAL B C 1
ATOM 3314 O O . VAL B 1 99 ? 39.64957 34.57747 161.04989 1.000 22.49561 99 VAL B O 1
ATOM 3318 N N . CYS B 1 100 ? 41.78511 34.32117 161.72762 1.000 22.19440 100 CYS B N 1
ATOM 3319 C CA . CYS B 1 100 ? 41.72668 35.57594 162.47796 1.000 22.61582 100 CYS B CA 1
ATOM 3320 C C . CYS B 1 100 ? 41.33869 36.75159 161.58602 1.000 24.47259 100 CYS B C 1
ATOM 3321 O O . CYS B 1 100 ? 40.39761 37.49545 161.88882 1.000 24.16334 100 CYS B O 1
ATOM 3324 N N . VAL B 1 101 ? 42.05756 36.93272 160.47464 1.000 23.25812 101 VAL B N 1
ATOM 3325 C CA . VAL B 1 101 ? 41.79061 38.06282 159.58952 1.000 22.83816 101 VAL B CA 1
ATOM 3326 C C . VAL B 1 101 ? 40.37773 37.97621 158.99489 1.000 22.96203 101 VAL B C 1
ATOM 3327 O O . VAL B 1 101 ? 39.60810 38.95678 158.99817 1.000 23.54034 101 VAL B O 1
ATOM 3331 N N . LEU B 1 102 ? 40.03457 36.80703 158.43558 1.000 21.72144 102 LEU B N 1
ATOM 3332 C CA . LEU B 1 102 ? 38.76944 36.67268 157.72325 1.000 21.03796 102 LEU B CA 1
ATOM 3333 C C . LEU B 1 102 ? 37.58922 36.84053 158.67822 1.000 20.81953 102 LEU B C 1
ATOM 3334 O O . LEU B 1 102 ? 36.58752 37.47996 158.34176 1.000 20.62321 102 LEU B O 1
ATOM 3339 N N A ASN B 1 103 ? 37.68689 36.29866 159.88878 0.437 20.60769 1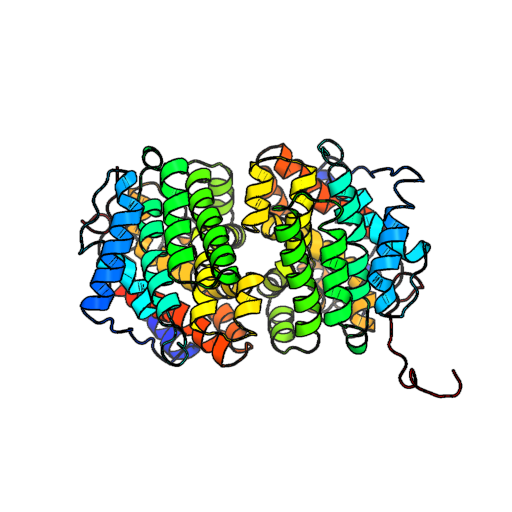03 ASN B N 1
ATOM 3340 N N B ASN B 1 103 ? 37.68401 36.25135 159.87459 0.563 20.67436 103 ASN B N 1
ATOM 3341 C CA A ASN B 1 103 ? 36.54938 36.46857 160.78703 0.437 20.86100 103 ASN B CA 1
ATOM 3342 C CA B ASN B 1 103 ? 36.65010 36.44362 160.89371 0.563 21.02339 103 ASN B CA 1
ATOM 3343 C C A ASN B 1 103 ? 36.43475 37.90377 161.28774 0.437 21.36141 103 ASN B C 1
ATOM 3344 C C B ASN B 1 103 ? 36.45692 37.91906 161.17322 0.563 21.02114 103 ASN B C 1
ATOM 3345 O O A ASN B 1 103 ? 35.32234 38.39624 161.51809 0.437 22.67320 103 ASN B O 1
ATOM 3346 O O B ASN B 1 103 ? 35.33892 38.44913 161.13479 0.563 21.84798 103 ASN B O 1
ATOM 3355 N N . CYS B 1 104 ? 37.56019 38.61015 161.42376 1.000 21.66425 104 CYS B N 1
ATOM 3356 C CA . CYS B 1 104 ? 37.46581 40.00858 161.81566 1.000 23.17539 104 CYS B CA 1
ATOM 3357 C C . CYS B 1 104 ? 36.90243 40.87471 160.70321 1.000 23.28127 104 CYS B C 1
ATOM 3358 O O . CYS B 1 104 ? 36.06270 41.73214 160.97164 1.000 24.64032 104 CYS B O 1
ATOM 3361 N N . VAL B 1 105 ? 37.33735 40.68132 159.45048 1.000 22.93722 105 VAL B N 1
ATOM 3362 C CA . VAL B 1 105 ? 36.88495 41.63222 158.42667 1.000 23.91270 105 VAL B CA 1
ATOM 3363 C C . VAL B 1 105 ? 35.42891 41.36836 158.07163 1.000 23.23393 105 VAL B C 1
ATOM 3364 O O . VAL B 1 105 ? 34.68275 42.30283 157.75841 1.000 22.85491 105 VAL B O 1
ATOM 3368 N N . THR B 1 106 ? 34.98092 40.10885 158.15111 1.000 22.89941 106 THR B N 1
ATOM 3369 C CA . THR B 1 106 ? 33.56028 39.87068 157.94647 1.000 22.42937 106 THR B CA 1
ATOM 3370 C C . THR B 1 106 ? 32.73230 40.34330 159.14241 1.000 22.56140 106 THR B C 1
ATOM 3371 O O . THR B 1 106 ? 31.54381 40.63337 158.98628 1.000 23.84670 106 THR B O 1
ATOM 3375 N N . PHE B 1 107 ? 33.33683 40.44968 160.32249 1.000 22.51935 107 PHE B N 1
ATOM 3376 C CA . PHE B 1 107 ? 32.66199 41.07916 161.45426 1.000 23.88791 107 PHE B CA 1
ATOM 3377 C C . PHE B 1 107 ? 32.39869 42.57014 161.17998 1.000 24.21314 107 PHE B C 1
ATOM 3378 O O . PHE B 1 107 ? 31.31447 43.09156 161.49454 1.000 24.52177 107 PHE B O 1
ATOM 3386 N N . VAL B 1 108 ? 33.38564 43.28531 160.61815 1.000 23.34889 108 VAL B N 1
ATOM 3387 C CA . VAL B 1 108 ? 33.14329 44.67512 160.19774 1.000 22.37511 108 VAL B CA 1
ATOM 3388 C C . VAL B 1 108 ? 31.92989 44.74528 159.25703 1.000 21.92683 108 VAL B C 1
ATOM 3389 O O . VAL B 1 108 ? 31.02674 45.58718 159.42066 1.000 23.25236 108 VAL B O 1
ATOM 3393 N N . TRP B 1 109 ? 31.88926 43.86283 158.25245 1.000 20.88462 109 TRP B N 1
ATOM 3394 C CA . TRP B 1 109 ? 30.79802 43.93066 157.27105 1.000 20.74732 109 TRP B CA 1
ATOM 3395 C C . TRP B 1 109 ? 29.45349 43.67705 157.94209 1.000 21.68855 109 TRP B C 1
ATOM 3396 O O . TRP B 1 109 ? 28.45279 44.32678 157.62620 1.000 22.52022 109 TRP B O 1
ATOM 3407 N N . ASP B 1 110 ? 29.43582 42.76461 158.91971 1.000 21.79148 110 ASP B N 1
ATOM 3408 C CA . ASP B 1 110 ? 28.23340 42.48558 159.69454 1.000 21.30438 110 ASP B CA 1
ATOM 3409 C C . ASP B 1 110 ? 27.76066 43.72860 160.42348 1.000 21.86461 110 ASP B C 1
ATOM 3410 O O . ASP B 1 110 ? 26.54659 43.97196 160.53527 1.000 22.70170 110 ASP B O 1
ATOM 3415 N N . ASP B 1 111 ? 28.70510 44.52644 160.93591 1.000 22.42058 111 ASP B N 1
ATOM 3416 C CA . ASP B 1 111 ? 28.36010 45.71657 161.70488 1.000 24.86101 111 ASP B CA 1
ATOM 3417 C C . ASP B 1 111 ? 28.09932 46.94231 160.84208 1.000 26.18112 111 ASP B C 1
ATOM 3418 O O . ASP B 1 111 ? 27.70067 47.96808 161.39321 1.000 28.32598 111 ASP B O 1
ATOM 3423 N N . MET B 1 112 ? 28.32994 46.86849 159.52496 1.000 24.79113 112 MET B N 1
ATOM 3424 C CA . MET B 1 112 ? 28.16727 48.02431 158.63822 1.000 23.71213 112 MET B CA 1
ATOM 3425 C C . MET B 1 112 ? 26.74194 48.19284 158.13315 1.000 26.11020 112 MET B C 1
ATOM 3426 O O . MET B 1 112 ? 26.03520 47.21866 157.85566 1.000 27.04256 112 MET B O 1
ATOM 3431 N N . ASP B 1 113 ? 26.32254 49.45080 158.08679 1.000 27.85050 113 ASP B N 1
ATOM 3432 C CA . ASP B 1 113 ? 25.25813 49.92912 157.22328 1.000 31.66809 113 ASP B CA 1
ATOM 3433 C C . ASP B 1 113 ? 25.47153 49.38512 155.81075 1.000 29.85157 113 ASP B C 1
ATOM 3434 O O . ASP B 1 113 ? 26.59001 49.46675 155.28708 1.000 30.51683 113 ASP B O 1
ATOM 3439 N N . PRO B 1 114 ? 24.42778 48.86988 155.13679 1.000 29.49484 114 PRO B N 1
ATOM 3440 C CA . PRO B 1 114 ? 24.65893 48.28655 153.80604 1.000 30.10884 114 PRO B CA 1
ATOM 3441 C C . PRO B 1 114 ? 25.05509 49.31151 152.76839 1.000 31.09013 114 PRO B C 1
ATOM 3442 O O . PRO B 1 114 ? 25.56740 48.92531 151.70637 1.000 31.36112 114 PRO B O 1
ATOM 3446 N N . ALA B 1 115 ? 24.85406 50.60241 153.04193 1.000 31.04728 115 ALA B N 1
ATOM 3447 C CA . ALA B 1 115 ? 25.37772 51.60986 152.12960 1.000 30.98022 115 ALA B CA 1
ATOM 3448 C C . ALA B 1 115 ? 26.88513 51.53500 152.00145 1.000 30.46209 115 ALA B C 1
ATOM 3449 O O . ALA B 1 115 ? 27.44246 52.02097 151.01243 1.000 33.58524 115 ALA B O 1
ATOM 3451 N N . LEU B 1 116 ? 27.57009 50.97674 152.98762 1.000 30.17141 116 LEU B N 1
ATOM 3452 C CA . LEU B 1 116 ? 29.02191 50.89879 152.93660 1.000 30.79562 116 LEU B CA 1
ATOM 3453 C C . LEU B 1 116 ? 29.48799 49.63998 152.23014 1.000 29.73683 116 LEU B C 1
ATOM 3454 O O . LEU B 1 116 ? 30.68032 49.50832 151.93506 1.000 31.74846 116 LEU B O 1
ATOM 3459 N N . HIS B 1 117 ? 28.57637 48.71461 151.95580 1.000 27.77801 117 HIS B N 1
ATOM 3460 C CA . HIS B 1 117 ? 28.96343 47.44865 151.33690 1.000 27.54208 117 HIS B CA 1
ATOM 3461 C C . HIS B 1 117 ? 29.33464 47.73595 149.90078 1.000 29.91039 117 HIS B C 1
ATOM 3462 O O . HIS B 1 117 ? 28.52028 48.28219 149.15431 1.000 36.44935 117 HIS B O 1
ATOM 3469 N N . ASP B 1 118 ? 30.58427 47.49862 149.53477 1.000 28.07179 118 ASP B N 1
ATOM 3470 C CA . ASP B 1 118 ? 31.03617 47.69110 148.16211 1.000 27.67462 118 ASP B CA 1
ATOM 3471 C C . ASP B 1 118 ? 31.71482 46.38589 147.76569 1.000 27.13642 118 ASP B C 1
ATOM 3472 O O . ASP B 1 118 ? 32.85578 46.12509 148.16434 1.000 27.82537 118 ASP B O 1
ATOM 3477 N N . PHE B 1 119 ? 30.98097 45.53691 147.03861 1.000 24.76942 119 PHE B N 1
ATOM 3478 C CA . PHE B 1 119 ? 31.52666 44.23304 146.65612 1.000 23.79894 119 PHE B CA 1
ATOM 3479 C C . PHE B 1 119 ? 32.73964 44.37640 145.74325 1.000 24.45652 119 PHE B C 1
ATOM 3480 O O . PHE B 1 119 ? 33.71058 43.61599 145.86416 1.000 24.04862 119 PHE B O 1
ATOM 3488 N N . GLY B 1 120 ? 32.68117 45.32678 144.79792 1.000 25.37563 120 GLY B N 1
ATOM 3489 C CA . GLY B 1 120 ? 33.79285 45.52439 143.88083 1.000 25.47331 120 GLY B CA 1
ATOM 3490 C C . GLY B 1 120 ? 35.10136 45.81549 144.59024 1.000 25.89745 120 GLY B C 1
ATOM 3491 O O . GLY B 1 120 ? 36.17237 45.39695 144.13474 1.000 27.10797 120 GLY B O 1
ATOM 3492 N N . LEU B 1 121 ? 35.04019 46.53517 145.70884 1.000 25.62950 121 LEU B N 1
ATOM 3493 C CA . LEU B 1 121 ? 36.26300 46.81920 146.46247 1.000 25.79427 121 LEU B CA 1
ATOM 3494 C C . LEU B 1 121 ? 36.60233 45.76199 147.50532 1.000 26.83539 121 LEU B C 1
ATOM 3495 O O . LEU B 1 121 ? 37.78899 45.54067 147.80385 1.000 28.44026 121 LEU B O 1
ATOM 3500 N N . PHE B 1 122 ? 35.59971 45.09769 148.06892 1.000 25.76666 122 PHE B N 1
ATOM 3501 C CA . PHE B 1 122 ? 35.87653 44.21086 149.18657 1.000 24.43013 122 PHE B CA 1
ATOM 3502 C C . PHE B 1 122 ? 36.19332 42.78306 148.74464 1.000 22.29344 122 PHE B C 1
ATOM 3503 O O . PHE B 1 122 ? 37.05939 42.13387 149.34326 1.000 23.18010 122 PHE B O 1
ATOM 3511 N N . LEU B 1 123 ? 35.46802 42.24844 147.76207 1.000 20.94884 123 LEU B N 1
ATOM 3512 C CA . LEU B 1 123 ? 35.74984 40.87016 147.35133 1.000 20.95757 123 LEU B CA 1
ATOM 3513 C C . LEU B 1 123 ? 37.21744 40.65268 146.97928 1.000 20.89749 123 LEU B C 1
ATOM 3514 O O . LEU B 1 123 ? 37.78908 39.63793 147.40707 1.000 21.49632 123 LEU B O 1
ATOM 3519 N N . PRO B 1 124 ? 37.88209 41.54056 146.22993 1.000 23.67936 124 PRO B N 1
ATOM 3520 C CA . PRO B 1 124 ? 39.32448 41.33491 145.97020 1.000 23.79072 124 PRO B CA 1
ATOM 3521 C C . PRO B 1 124 ? 40.18231 41.31237 147.22206 1.000 22.52714 124 PRO B C 1
ATOM 3522 O O . PRO B 1 124 ? 41.22856 40.63497 147.25968 1.000 24.48962 124 PRO B O 1
ATOM 3526 N N . GLN B 1 125 ? 39.79247 42.05624 148.25158 1.000 22.13368 125 GLN B N 1
ATOM 3527 C CA . GLN B 1 125 ? 40.56945 42.01563 149.48000 1.000 22.22128 125 GLN B CA 1
ATOM 3528 C C . GLN B 1 125 ? 40.41772 40.66182 150.17225 1.000 21.23065 125 GLN B C 1
ATOM 3529 O O . GLN B 1 125 ? 41.38682 40.11534 150.72583 1.000 21.31822 125 GLN B O 1
ATOM 3535 N N . LEU B 1 126 ? 39.21185 40.08175 150.11600 1.000 21.19774 126 LEU B N 1
ATOM 3536 C CA . LEU B 1 126 ? 39.03296 38.75040 150.68490 1.000 20.69621 126 LEU B CA 1
ATOM 3537 C C . LEU B 1 126 ? 39.84480 37.72564 149.90630 1.000 19.96738 126 LEU B C 1
ATOM 3538 O O . LEU B 1 126 ? 40.49850 36.86285 150.50700 1.000 20.96157 126 LEU B O 1
ATOM 3543 N N . ARG B 1 127 ? 39.87142 37.84156 148.57376 1.000 22.48111 127 ARG B N 1
ATOM 3544 C CA . ARG B 1 127 ? 40.69465 36.92580 147.79510 1.000 23.66217 127 ARG B CA 1
ATOM 3545 C C . ARG B 1 127 ? 42.16569 37.05187 148.16782 1.000 24.20073 127 ARG B C 1
ATOM 3546 O O . ARG B 1 127 ? 42.86169 36.04100 148.31818 1.000 25.73783 127 ARG B O 1
ATOM 3554 N N . LYS B 1 128 ? 42.67246 38.29941 148.27438 1.000 25.16132 128 LYS B N 1
ATOM 3555 C CA . LYS B 1 128 ? 44.06384 38.54649 148.64353 1.000 26.70247 128 LYS B CA 1
ATOM 3556 C C . LYS B 1 128 ? 44.43507 37.83334 149.94741 1.000 25.54173 128 LYS B C 1
ATOM 3557 O O . LYS B 1 128 ? 45.49590 37.20757 150.04690 1.000 26.28639 128 LYS B O 1
ATOM 3563 N N . ILE B 1 129 ? 43.58281 37.93699 150.96709 1.000 25.41979 129 ILE B N 1
ATOM 3564 C CA . ILE B 1 129 ? 43.83220 37.26128 152.23873 1.000 23.61975 129 ILE B CA 1
ATOM 3565 C C . ILE B 1 129 ? 43.92803 35.75805 152.03280 1.000 23.70696 129 ILE B C 1
ATOM 3566 O O . ILE B 1 129 ? 44.82727 35.08814 152.55478 1.000 23.28370 129 ILE B O 1
ATOM 3571 N N . CYS B 1 130 ? 42.96043 35.19670 151.31978 1.000 21.41980 130 CYS B N 1
ATOM 3572 C CA . CYS B 1 130 ? 42.92019 33.73931 151.15386 1.000 21.32305 130 CYS B CA 1
ATOM 3573 C C . CYS B 1 130 ? 44.16255 33.25024 150.41169 1.000 23.65435 130 CYS B C 1
ATOM 3574 O O . CYS B 1 130 ? 44.73000 32.19863 150.73549 1.000 23.88400 130 CYS B O 1
ATOM 3577 N N . GLU B 1 131 ? 44.60025 33.99741 149.40912 1.000 26.05329 131 GLU B N 1
ATOM 3578 C CA . GLU B 1 131 ? 45.73735 33.54826 148.62994 1.000 28.84154 131 GLU B CA 1
ATOM 3579 C C . GLU B 1 131 ? 47.04610 33.74481 149.36332 1.000 29.59440 131 GLU B C 1
ATOM 3580 O O . GLU B 1 131 ? 48.03152 33.09882 149.00484 1.000 29.96016 131 GLU B O 1
ATOM 3586 N N . LYS B 1 132 ? 47.06809 34.59385 150.39201 1.000 28.27934 132 LYS B N 1
ATOM 3587 C CA . LYS B 1 132 ? 48.28481 34.78973 151.15215 1.000 29.80368 132 LYS B CA 1
ATOM 3588 C C . LYS B 1 132 ? 48.52877 33.62585 152.09722 1.000 29.08083 132 LYS B C 1
ATOM 3589 O O . LYS B 1 132 ? 49.67230 33.20443 152.29808 1.000 30.45593 132 LYS B O 1
ATOM 3595 N N . TYR B 1 133 ? 47.46710 33.08156 152.68356 1.000 26.21901 133 TYR B N 1
ATOM 3596 C CA . TYR B 1 133 ? 47.65571 32.15059 153.78027 1.000 26.25526 133 TYR B CA 1
ATOM 3597 C C . TYR B 1 133 ? 47.38242 30.70779 153.42117 1.000 26.43880 133 TYR B C 1
ATOM 3598 O O . TYR B 1 133 ? 47.74831 29.83427 154.20314 1.000 26.83483 133 TYR B O 1
ATOM 3607 N N . TYR B 1 134 ? 46.70775 30.43001 152.31542 1.000 25.12341 134 TYR B N 1
ATOM 3608 C CA . TYR B 1 134 ? 46.31100 29.06120 152.02923 1.000 24.41944 134 TYR B CA 1
ATOM 3609 C C . TYR B 1 134 ? 46.95773 28.61275 150.73397 1.000 25.67952 134 TYR B C 1
ATOM 3610 O O . TYR B 1 134 ? 47.29083 29.42816 149.86257 1.000 25.16495 134 TYR B O 1
ATOM 3619 N N . GLY B 1 135 ? 47.10515 27.29902 150.59851 1.000 25.67214 135 GLY B N 1
ATOM 3620 C CA . GLY B 1 135 ? 47.42271 26.71964 149.31352 1.000 24.18748 135 GLY B CA 1
ATOM 3621 C C . GLY B 1 135 ? 46.28880 27.00565 148.34219 1.000 23.18665 135 GLY B C 1
ATOM 3622 O O . GLY B 1 135 ? 45.19563 27.46303 148.72530 1.000 25.09595 135 GLY B O 1
ATOM 3623 N N . PRO B 1 136 ? 46.50376 26.68453 147.06631 1.000 25.46063 136 PRO B N 1
ATOM 3624 C CA . PRO B 1 136 ? 45.52536 27.09913 146.02496 1.000 25.52407 136 PRO B CA 1
ATOM 3625 C C . PRO B 1 136 ? 44.13950 26.50920 146.20010 1.000 23.29351 136 PRO B C 1
ATOM 3626 O O . PRO B 1 136 ? 43.12392 27.20179 146.01391 1.000 23.33796 136 PRO B O 1
ATOM 3630 N N . GLU B 1 137 ? 44.05387 25.23872 146.56198 1.000 24.28226 137 GLU B N 1
ATOM 3631 C CA . GLU B 1 137 ? 42.73246 24.63901 146.69065 1.000 24.17382 137 GLU B CA 1
ATOM 3632 C C . GLU B 1 137 ? 42.01533 25.19328 147.90989 1.000 22.72633 137 GLU B C 1
ATOM 3633 O O . GLU B 1 137 ? 40.85336 25.61048 147.83349 1.000 23.41717 137 GLU B O 1
ATOM 3639 N N . ASP B 1 138 ? 42.69440 25.23256 149.04157 1.000 22.15936 138 ASP B N 1
ATOM 3640 C CA . ASP B 1 138 ? 42.06159 25.75859 150.23948 1.000 21.35683 138 ASP B CA 1
ATOM 3641 C C . ASP B 1 138 ? 41.70750 27.23151 150.07176 1.000 20.39515 138 ASP B C 1
ATOM 3642 O O . ASP B 1 138 ? 40.69245 27.69305 150.61136 1.000 21.14224 138 ASP B O 1
ATOM 3647 N N . ALA B 1 139 ? 42.54164 27.99517 149.34960 1.000 20.25454 139 ALA B N 1
ATOM 3648 C CA . ALA B 1 139 ? 42.22317 29.40228 149.14320 1.000 19.34305 139 ALA B CA 1
ATOM 3649 C C . ALA B 1 139 ? 40.88388 29.55577 148.44300 1.000 18.16617 139 ALA B C 1
ATOM 3650 O O . ALA B 1 139 ? 40.11928 30.46471 148.77017 1.000 20.29637 139 ALA B O 1
ATOM 3652 N N . GLU B 1 140 ? 40.58894 28.69324 147.45861 1.000 18.88491 140 GLU B N 1
ATOM 3653 C CA . GLU B 1 140 ? 39.32726 28.82296 146.73006 1.000 18.62069 140 GLU B CA 1
ATOM 3654 C C . GLU B 1 140 ? 38.14670 28.45826 147.61198 1.000 18.04192 140 GLU B C 1
ATOM 3655 O O . GLU B 1 140 ? 37.06391 29.06724 147.50600 1.000 18.16952 140 GLU B O 1
ATOM 3661 N N . VAL B 1 141 ? 38.32971 27.44521 148.47768 1.000 17.30780 141 VAL B N 1
ATOM 3662 C CA . VAL B 1 141 ? 37.24339 27.02613 149.36435 1.000 16.72878 141 VAL B CA 1
ATOM 3663 C C . VAL B 1 141 ? 36.94633 28.12448 150.36900 1.000 16.53304 141 VAL B C 1
ATOM 3664 O O . VAL B 1 141 ? 35.78160 28.49818 150.58838 1.000 18.87283 141 VAL B O 1
ATOM 3668 N N . ALA B 1 142 ? 38.00444 28.66613 150.98117 1.000 17.14050 142 ALA B N 1
ATOM 3669 C CA . ALA B 1 142 ? 37.82159 29.75140 151.94777 1.000 16.99140 142 ALA B CA 1
ATOM 3670 C C . ALA B 1 142 ? 37.20112 30.97236 151.27492 1.000 17.81416 142 ALA B C 1
ATOM 3671 O O . ALA B 1 142 ? 36.32057 31.61187 151.84137 1.000 18.76718 142 ALA B O 1
ATOM 3673 N N . TYR B 1 143 ? 37.71356 31.35888 150.09825 1.000 17.97341 143 TYR B N 1
ATOM 3674 C CA . TYR B 1 143 ? 37.19670 32.54836 149.43150 1.000 17.77160 143 TYR B CA 1
ATOM 3675 C C . TYR B 1 143 ? 35.71454 32.39887 149.04233 1.000 17.84092 143 TYR B C 1
ATOM 3676 O O . TYR B 1 143 ? 34.91611 33.32967 149.23488 1.000 18.63296 143 TYR B O 1
ATOM 3685 N N . GLU B 1 144 ? 35.32578 31.24088 148.49527 1.000 17.05085 144 GLU B N 1
ATOM 3686 C CA . GLU B 1 144 ? 33.91419 31.05329 148.11276 1.000 15.74673 144 GLU B CA 1
ATOM 3687 C C . GLU B 1 144 ? 33.00860 31.17256 149.33152 1.000 15.17280 144 GLU B C 1
ATOM 3688 O O . GLU B 1 144 ? 31.92791 31.78943 149.26593 1.000 16.58459 144 GLU B O 1
ATOM 3694 N N . ALA B 1 145 ? 33.46010 30.63016 150.46400 1.000 14.94729 145 ALA B N 1
ATOM 3695 C CA . ALA B 1 145 ? 32.64450 30.70527 151.67798 1.000 15.49604 145 ALA B CA 1
ATOM 3696 C C . ALA B 1 145 ? 32.56158 32.13564 152.19565 1.000 16.03107 145 ALA B C 1
ATOM 3697 O O . ALA B 1 145 ? 31.50446 32.57439 152.66106 1.000 17.47611 145 ALA B O 1
ATOM 3699 N N . ALA B 1 146 ? 33.67075 32.89220 152.12605 1.000 16.10431 146 ALA B N 1
ATOM 3700 C CA . ALA B 1 146 ? 33.62462 34.29620 152.54325 1.000 16.08564 146 ALA B CA 1
ATOM 3701 C C . ALA B 1 146 ? 32.70379 35.09137 151.63349 1.000 16.06243 146 ALA B C 1
ATOM 3702 O O . ALA B 1 146 ? 31.88947 35.89189 152.09903 1.000 17.33241 146 ALA B O 1
ATOM 3704 N N . ARG B 1 147 ? 32.85235 34.89242 150.32192 1.000 15.15228 147 ARG B N 1
ATOM 3705 C CA . ARG B 1 147 ? 31.98887 35.55543 149.33945 1.000 15.04936 147 ARG B CA 1
ATOM 3706 C C . ARG B 1 147 ? 30.51373 35.21810 149.58876 1.000 16.65917 147 ARG B C 1
ATOM 3707 O O . ARG B 1 147 ? 29.64612 36.11041 149.59394 1.000 17.45114 147 ARG B O 1
ATOM 3715 N N . ALA B 1 148 ? 30.23191 33.94704 149.86669 1.000 16.47656 148 ALA B N 1
ATOM 3716 C CA . ALA B 1 148 ? 28.84096 33.56180 150.11584 1.000 16.50030 148 ALA B CA 1
ATOM 3717 C C . ALA B 1 148 ? 28.30298 34.23504 151.38122 1.000 15.67380 148 ALA B C 1
ATOM 3718 O O . ALA B 1 148 ? 27.13227 34.67832 151.41682 1.000 17.31807 148 ALA B O 1
ATOM 3720 N N . LEU B 1 149 ? 29.15856 34.38051 152.40630 1.000 15.63498 149 LEU B N 1
ATOM 3721 C CA . LEU B 1 149 ? 28.67876 34.95419 153.66315 1.000 16.00563 149 LEU B CA 1
ATOM 3722 C C . LEU B 1 149 ? 28.38347 36.44655 153.51830 1.000 16.77415 149 LEU B C 1
ATOM 3723 O O . LEU B 1 149 ? 27.31636 36.93043 153.94779 1.000 17.46759 149 LEU B O 1
ATOM 3728 N N . VAL B 1 150 ? 29.32674 37.19408 152.94571 1.000 16.25224 150 VAL B N 1
ATOM 3729 C CA . VAL B 1 150 ? 29.11071 38.63497 152.87584 1.000 17.37406 150 VAL B CA 1
ATOM 3730 C C . VAL B 1 150 ? 27.96412 38.95707 151.91549 1.000 18.06402 150 VAL B C 1
ATOM 3731 O O . VAL B 1 150 ? 27.22566 39.95477 152.11997 1.000 18.29222 150 VAL B O 1
ATOM 3735 N N . THR B 1 151 ? 27.77387 38.11326 150.88105 1.000 16.89552 151 THR B N 1
ATOM 3736 C CA . THR B 1 151 ? 26.64989 38.29673 149.97312 1.000 17.06275 151 THR B CA 1
ATOM 3737 C C . THR B 1 151 ? 25.33761 38.02706 150.69072 1.000 17.48552 151 THR B C 1
ATOM 3738 O O . THR B 1 151 ? 24.34978 38.76009 150.50124 1.000 18.17704 151 THR B O 1
ATOM 3742 N N . SER B 1 152 ? 25.30969 36.98660 151.52378 1.000 16.39455 152 SER B N 1
ATOM 3743 C CA . SER B 1 152 ? 24.11145 36.66619 152.28254 1.000 16.80068 152 SER B CA 1
ATOM 3744 C C . SER B 1 152 ? 23.76112 37.80257 153.24919 1.000 17.28989 152 SER B C 1
ATOM 3745 O O . SER B 1 152 ? 22.61933 38.28704 153.28700 1.000 17.77159 152 SER B O 1
ATOM 3748 N N . ASP B 1 153 ? 24.75686 38.26426 154.03266 1.000 17.35496 153 ASP B N 1
ATOM 3749 C CA . ASP B 1 153 ? 24.48574 39.32759 154.97836 1.000 18.06158 153 ASP B CA 1
ATOM 3750 C C . ASP B 1 153 ? 23.87669 40.53175 154.25987 1.000 19.96564 153 ASP B C 1
ATOM 3751 O O . ASP B 1 153 ? 22.88966 41.12054 154.73645 1.000 20.93477 153 ASP B O 1
ATOM 3756 N N . HIS B 1 154 ? 24.41092 40.86239 153.06426 1.000 19.54221 154 HIS B N 1
ATOM 3757 C CA . HIS B 1 154 ? 23.93018 42.00782 152.30798 1.000 20.04245 154 HIS B CA 1
ATOM 3758 C C . HIS B 1 154 ? 22.52430 41.77768 151.76384 1.000 19.57189 154 HIS B C 1
ATOM 3759 O O . HIS B 1 154 ? 21.63255 42.63961 151.91178 1.000 21.42387 154 HIS B O 1
ATOM 3766 N N . MET B 1 155 ? 22.30213 40.61881 151.12065 1.000 19.16914 155 MET B N 1
ATOM 3767 C CA . MET B 1 155 ? 21.03792 40.43129 150.42595 1.000 20.60727 155 MET B CA 1
ATOM 3768 C C . MET B 1 155 ? 19.87461 40.25206 151.38203 1.000 19.73604 155 MET B C 1
ATOM 3769 O O . MET B 1 155 ? 18.72875 40.57784 151.02128 1.000 20.59190 155 MET B O 1
ATOM 3774 N N . PHE B 1 156 ? 20.14344 39.86355 152.62393 1.000 18.21154 156 PHE B N 1
ATOM 3775 C CA . PHE B 1 156 ? 19.05613 39.64179 153.56129 1.000 17.32432 156 PHE B CA 1
ATOM 3776 C C . PHE B 1 156 ? 18.77823 40.83593 154.46848 1.000 19.22071 156 PHE B C 1
ATOM 3777 O O . PHE B 1 156 ? 17.86245 40.73549 155.29269 1.000 21.00802 156 PHE B O 1
ATOM 3785 N N . ARG B 1 157 ? 19.51410 41.95936 154.33330 1.000 20.95985 157 ARG B N 1
ATOM 3786 C CA . ARG B 1 157 ? 19.07431 43.17252 155.00755 1.000 24.12945 157 ARG B CA 1
ATOM 3787 C C . ARG B 1 157 ? 17.70949 43.55512 154.39629 1.000 33.02186 157 ARG B C 1
ATOM 3788 O O . ARG B 1 157 ? 17.57015 43.69209 153.17618 1.000 37.41542 157 ARG B O 1
ATOM 3796 N N . ASP B 1 158 ? 16.69595 43.71971 155.21943 1.000 37.61428 158 ASP B N 1
ATOM 3797 C CA . ASP B 1 158 ? 15.37363 44.10236 154.69617 1.000 39.90085 158 ASP B CA 1
ATOM 3798 C C . ASP B 1 158 ? 14.71686 43.06227 153.76816 1.000 37.78757 158 ASP B C 1
ATOM 3799 O O . ASP B 1 158 ? 13.88934 43.42016 152.92513 1.000 40.03413 158 ASP B O 1
ATOM 3804 N N . SER B 1 159 ? 15.00889 41.79285 153.88912 1.000 32.81725 159 SER B N 1
ATOM 3805 C CA . SER B 1 159 ? 14.40543 40.76698 153.03158 1.000 28.49335 159 SER B CA 1
ATOM 3806 C C . SER B 1 159 ? 13.18012 40.13190 153.68160 1.000 27.32597 159 SER B C 1
ATOM 3807 O O . SER B 1 159 ? 13.23147 39.76325 154.85267 1.000 26.67240 159 SER B O 1
ATOM 3810 N N . PRO B 1 160 ? 12.09772 39.93603 152.91931 1.000 26.83690 160 PRO B N 1
ATOM 3811 C CA . PRO B 1 160 ? 10.97236 39.14818 153.42875 1.000 25.64523 160 PRO B CA 1
ATOM 3812 C C . PRO B 1 160 ? 11.33106 37.71769 153.75548 1.000 23.32177 160 PRO B C 1
ATOM 3813 O O . PRO B 1 160 ? 10.60859 37.09978 154.54448 1.000 22.81839 160 PRO B O 1
ATOM 3817 N N . ILE B 1 161 ? 12.37473 37.15681 153.13239 1.000 21.46117 161 ILE B N 1
ATOM 3818 C CA . ILE B 1 161 ? 12.80335 35.79685 153.45457 1.000 21.16828 161 ILE B CA 1
ATOM 3819 C C . ILE B 1 161 ? 13.29338 35.76251 154.88257 1.000 20.07321 161 ILE B C 1
ATOM 3820 O O . ILE B 1 161 ? 12.96169 34.85323 155.65986 1.000 19.23713 161 ILE B O 1
ATOM 3825 N N . LYS B 1 162 ? 14.12687 36.74106 155.23920 1.000 20.31702 162 LYS B N 1
ATOM 3826 C CA . LYS B 1 162 ? 14.65411 36.75319 156.58975 1.000 20.38086 162 LYS B CA 1
ATOM 3827 C C . LYS B 1 162 ? 13.52544 36.89528 157.60433 1.000 19.39147 162 LYS B C 1
ATOM 3828 O O . LYS B 1 162 ? 13.49009 36.18834 158.61896 1.000 19.28904 162 LYS B O 1
ATOM 3834 N N . ALA B 1 163 ? 12.56186 37.77026 157.31811 1.000 20.01295 163 ALA B N 1
ATOM 3835 C CA . ALA B 1 163 ? 11.40982 37.91009 158.19323 1.000 21.59017 163 ALA B CA 1
ATOM 3836 C C . ALA B 1 163 ? 10.66672 36.58474 158.35477 1.000 20.95389 163 ALA B C 1
ATOM 3837 O O . ALA B 1 163 ? 10.33696 36.17327 159.47880 1.000 22.50840 163 ALA B O 1
ATOM 3839 N N . ALA B 1 164 ? 10.43211 35.87984 157.25343 1.000 19.66040 164 ALA B N 1
ATOM 3840 C CA . ALA B 1 164 ? 9.68454 34.62816 157.32571 1.000 20.86280 164 ALA B CA 1
ATOM 3841 C C . ALA B 1 164 ? 10.46448 33.58145 158.12160 1.000 20.11780 164 ALA B C 1
ATOM 3842 O O . ALA B 1 164 ? 9.90549 32.91041 159.01389 1.000 22.09006 164 ALA B O 1
ATOM 3844 N N . LEU B 1 165 ? 11.76737 33.44252 157.83030 1.000 19.50491 165 LEU B N 1
ATOM 3845 C CA . LEU B 1 165 ? 12.53969 32.40674 158.51075 1.000 19.01059 165 LEU B CA 1
ATOM 3846 C C . LEU B 1 165 ? 12.75530 32.72307 159.98553 1.000 20.31115 165 LEU B C 1
ATOM 3847 O O . LEU B 1 165 ? 12.87195 31.80362 160.81140 1.000 22.49046 165 LEU B O 1
ATOM 3852 N N . CYS B 1 166 ? 12.83936 34.00469 160.33989 1.000 18.17293 166 CYS B N 1
ATOM 3853 C CA . CYS B 1 166 ? 13.12800 34.35817 161.72065 1.000 19.62957 166 CYS B CA 1
ATOM 3854 C C . CYS B 1 166 ? 11.90927 34.46551 162.60137 1.000 22.11257 166 CYS B C 1
ATOM 3855 O O . CYS B 1 166 ? 12.06831 34.44453 163.82123 1.000 26.57447 166 CYS B O 1
ATOM 3858 N N . THR B 1 167 ? 10.70540 34.56321 162.04390 1.000 19.96037 167 THR B N 1
ATOM 3859 C CA . THR B 1 167 ? 9.51186 34.72027 162.85621 1.000 22.76789 167 THR B CA 1
ATOM 3860 C C . THR B 1 167 ? 8.63185 33.48117 162.90170 1.000 23.35491 167 THR B C 1
ATOM 3861 O O . THR B 1 167 ? 7.68720 33.47934 163.67061 1.000 27.68645 167 THR B O 1
ATOM 3865 N N . THR B 1 168 ? 8.92647 32.42551 162.14593 1.000 21.23614 168 THR B N 1
ATOM 3866 C CA . THR B 1 168 ? 7.99426 31.29922 161.99243 1.000 20.63466 168 THR B CA 1
ATOM 3867 C C . THR B 1 168 ? 8.15907 30.25321 163.08822 1.000 21.35154 168 THR B C 1
ATOM 3868 O O . THR B 1 168 ? 7.17418 29.86996 163.73517 1.000 24.48997 168 THR B O 1
ATOM 3872 N N . SER B 1 169 ? 9.37023 29.76377 163.29542 1.000 21.90143 169 SER B N 1
ATOM 3873 C CA . SER B 1 169 ? 9.62251 28.71504 164.27836 1.000 19.52792 169 SER B CA 1
ATOM 3874 C C . SER B 1 169 ? 11.12364 28.61980 164.50973 1.000 20.15091 169 SER B C 1
ATOM 3875 O O . SER B 1 169 ? 11.90707 29.07703 163.67542 1.000 19.67353 169 SER B O 1
ATOM 3878 N N . PRO B 1 170 ? 11.54302 27.99732 165.61638 1.000 21.78475 170 PRO B N 1
ATOM 3879 C CA . PRO B 1 170 ? 12.97982 27.73124 165.80159 1.000 21.29938 170 PRO B CA 1
ATOM 3880 C C . PRO B 1 170 ? 13.59475 26.95936 164.64755 1.000 19.55304 170 PRO B C 1
ATOM 3881 O O . PRO B 1 170 ? 14.71794 27.26433 164.25620 1.000 19.88715 170 PRO B O 1
ATOM 3885 N N . GLU B 1 171 ? 12.87608 25.99743 164.05826 1.000 19.69402 171 GLU B N 1
ATOM 3886 C CA . GLU B 1 171 ? 13.46173 25.23332 162.97541 1.000 20.21232 171 GLU B CA 1
ATOM 3887 C C . GLU B 1 171 ? 13.79045 26.10785 161.77289 1.000 20.02372 171 GLU B C 1
ATOM 3888 O O . GLU B 1 171 ? 14.84785 25.93850 161.16250 1.000 19.44936 171 GLU B O 1
ATOM 3894 N N . GLN B 1 172 ? 12.86068 26.99339 161.36451 1.000 17.57965 172 GLN B N 1
ATOM 3895 C CA . GLN B 1 172 ? 13.15758 27.82379 160.19336 1.000 16.39139 172 GLN B CA 1
ATOM 3896 C C . GLN B 1 172 ? 14.30929 28.75639 160.52308 1.000 16.58871 172 GLN B C 1
ATOM 3897 O O . GLN B 1 172 ? 15.12960 29.06829 159.65676 1.000 17.08091 172 GLN B O 1
ATOM 3903 N N . TYR B 1 173 ? 14.35492 29.22270 161.78292 1.000 16.58103 173 TYR B N 1
ATOM 3904 C CA . TYR B 1 173 ? 15.32981 30.22764 162.18668 1.000 15.94786 173 TYR B CA 1
ATOM 3905 C C . TYR B 1 173 ? 16.73121 29.63984 162.19575 1.000 15.49471 173 TYR B C 1
ATOM 3906 O O . TYR B 1 173 ? 17.68030 30.23544 161.64569 1.000 16.31283 173 TYR B O 1
ATOM 3915 N N . PHE B 1 174 ? 16.91156 28.47493 162.85217 1.000 16.02763 174 PHE B N 1
ATOM 3916 C CA . PHE B 1 174 ? 18.26526 27.93852 162.87650 1.000 16.60960 174 PHE B CA 1
ATOM 3917 C C . PHE B 1 174 ? 18.70694 27.53270 161.48475 1.000 15.44967 174 PHE B C 1
ATOM 3918 O O . PHE B 1 174 ? 19.91655 27.53888 161.19339 1.000 16.51687 174 PHE B O 1
ATOM 3926 N N . ARG B 1 175 ? 17.74575 27.15046 160.62271 1.000 15.05222 175 ARG B N 1
ATOM 3927 C CA . ARG B 1 175 ? 18.08554 26.82745 159.24209 1.000 13.51839 175 ARG B CA 1
ATOM 3928 C C . ARG B 1 175 ? 18.74304 28.02307 158.55635 1.000 14.67282 175 ARG B C 1
ATOM 3929 O O . ARG B 1 175 ? 19.70449 27.86793 157.77804 1.000 15.69230 175 ARG B O 1
ATOM 3937 N N . PHE B 1 176 ? 18.20217 29.21742 158.80408 1.000 13.71049 176 PHE B N 1
ATOM 3938 C CA . PHE B 1 176 ? 18.78739 30.43114 158.24696 1.000 13.72853 176 PHE B CA 1
ATOM 3939 C C . PHE B 1 176 ? 20.16231 30.68104 158.84831 1.000 14.23992 176 PHE B C 1
ATOM 3940 O O . PHE B 1 176 ? 21.08771 31.13826 158.15948 1.000 14.75029 176 PHE B O 1
ATOM 3948 N N . ARG B 1 177 ? 20.30123 30.40526 160.13384 1.000 14.49018 177 ARG B N 1
ATOM 3949 C CA . ARG B 1 177 ? 21.54256 30.73559 160.83486 1.000 14.53283 177 ARG B CA 1
ATOM 3950 C C . ARG B 1 177 ? 22.75862 29.88503 160.44481 1.000 14.60223 177 ARG B C 1
ATOM 3951 O O . ARG B 1 177 ? 23.90519 30.34347 160.64987 1.000 15.08368 177 ARG B O 1
ATOM 3959 N N . VAL B 1 178 ? 22.55645 28.67040 159.90738 1.000 14.82374 178 VAL B N 1
ATOM 3960 C CA . VAL B 1 178 ? 23.68187 27.86934 159.41592 1.000 14.33108 178 VAL B CA 1
ATOM 3961 C C . VAL B 1 178 ? 24.61600 28.71761 158.56573 1.000 15.59889 178 VAL B C 1
ATOM 3962 O O . VAL B 1 178 ? 25.85171 28.64673 158.69269 1.000 16.68535 178 VAL B O 1
ATOM 3966 N N . THR B 1 179 ? 24.04905 29.52658 157.67235 1.000 15.19374 179 THR B N 1
ATOM 3967 C CA . THR B 1 179 ? 24.86236 30.43939 156.90763 1.000 15.10507 179 THR B CA 1
ATOM 3968 C C . THR B 1 179 ? 25.00149 31.75544 157.64330 1.000 14.61833 179 THR B C 1
ATOM 3969 O O . THR B 1 179 ? 26.12090 32.26714 157.76829 1.000 15.43217 179 THR B O 1
ATOM 3973 N N . ASP B 1 180 ? 23.90378 32.28933 158.18913 1.000 14.52118 180 ASP B N 1
ATOM 3974 C CA . ASP B 1 180 ? 23.90810 33.70948 158.55304 1.000 15.65244 180 ASP B CA 1
ATOM 3975 C C . ASP B 1 180 ? 24.86829 34.00377 159.70116 1.000 16.38685 180 ASP B C 1
ATOM 3976 O O . ASP B 1 180 ? 25.54258 35.05082 159.68930 1.000 18.46219 180 ASP B O 1
ATOM 3981 N N . ILE B 1 181 ? 24.95457 33.10922 160.70079 1.000 16.06550 181 ILE B N 1
ATOM 3982 C CA . ILE B 1 181 ? 25.86002 33.37820 161.81592 1.000 17.83628 181 ILE B CA 1
ATOM 3983 C C . ILE B 1 181 ? 27.31726 33.29382 161.38445 1.000 17.44533 181 ILE B C 1
ATOM 3984 O O . ILE B 1 181 ? 28.21566 33.73487 162.12813 1.000 20.16562 181 ILE B O 1
ATOM 3989 N N . GLY B 1 182 ? 27.59167 32.70535 160.21866 1.000 16.21861 182 GLY B N 1
ATOM 3990 C CA . GLY B 1 182 ? 28.96827 32.56781 159.74086 1.000 16.80659 182 GLY B CA 1
ATOM 3991 C C . GLY B 1 182 ? 29.63442 31.22959 160.04502 1.000 16.02590 182 GLY B C 1
ATOM 3992 O O . GLY B 1 182 ? 30.83545 31.06827 159.74985 1.000 16.56259 182 GLY B O 1
ATOM 3993 N N . VAL B 1 183 ? 28.88313 30.25572 160.58097 1.000 15.70767 183 VAL B N 1
ATOM 3994 C CA . VAL B 1 183 ? 29.54539 29.01133 160.98862 1.000 15.15665 183 VAL B CA 1
ATOM 3995 C C . VAL B 1 183 ? 29.92495 28.15959 159.79571 1.000 16.16880 183 VAL B C 1
ATOM 3996 O O . VAL B 1 183 ? 30.95164 27.48684 159.82157 1.000 15.89389 183 VAL B O 1
ATOM 4000 N N . ASP B 1 184 ? 29.13180 28.17719 158.71028 1.000 15.38768 184 ASP B N 1
ATOM 4001 C CA . ASP B 1 184 ? 29.57456 27.41959 157.54755 1.000 15.74469 184 ASP B CA 1
ATOM 4002 C C . ASP B 1 184 ? 30.88432 27.98639 157.01320 1.000 16.17483 184 ASP B C 1
ATOM 4003 O O . ASP B 1 184 ? 31.81572 27.23493 156.69517 1.000 16.30277 184 ASP B O 1
ATOM 4008 N N . PHE B 1 185 ? 30.98149 29.32098 156.96211 1.000 15.52234 185 PHE B N 1
ATOM 4009 C CA . PHE B 1 185 ? 32.22124 29.97985 156.58550 1.000 14.91525 185 PHE B CA 1
ATOM 4010 C C . PHE B 1 185 ? 33.34511 29.54678 157.51994 1.000 16.45668 185 PHE B C 1
ATOM 4011 O O . PHE B 1 185 ? 34.42315 29.14012 157.06018 1.000 17.40633 185 PHE B O 1
ATOM 4019 N N . TRP B 1 186 ? 33.10169 29.63428 158.83443 1.000 15.88085 186 TRP B N 1
ATOM 4020 C CA . TRP B 1 186 ? 34.12823 29.27584 159.81097 1.000 17.31714 186 TRP B CA 1
ATOM 4021 C C . TRP B 1 186 ? 34.70359 27.89575 159.52135 1.000 17.48162 186 TRP B C 1
ATOM 4022 O O . TRP B 1 186 ? 35.92917 27.69417 159.55718 1.000 17.72812 186 TRP B O 1
ATOM 4033 N N . MET B 1 187 ? 33.83267 26.89574 159.34440 1.000 17.07872 187 MET B N 1
ATOM 4034 C CA . MET B 1 187 ? 34.33863 25.52973 159.14480 1.000 17.56418 187 MET B CA 1
ATOM 4035 C C . MET B 1 187 ? 35.12582 25.43752 157.84349 1.000 17.25041 187 MET B C 1
ATOM 4036 O O . MET B 1 187 ? 36.18490 24.79208 157.78473 1.000 18.68911 187 MET B O 1
ATOM 4041 N N . LYS B 1 188 ? 34.66374 26.14517 156.80232 1.000 15.98409 188 LYS B N 1
ATOM 4042 C CA . LYS B 1 188 ? 35.32435 26.06595 155.50012 1.000 16.74299 188 LYS B CA 1
ATOM 4043 C C . LYS B 1 188 ? 36.63845 26.82742 155.44147 1.000 17.64396 188 LYS B C 1
ATOM 4044 O O . LYS B 1 188 ? 37.44402 26.54292 154.55109 1.000 20.33005 188 LYS B O 1
ATOM 4050 N N . MET B 1 189 ? 36.86372 27.77512 156.33493 1.000 16.25264 189 MET B N 1
ATOM 4051 C CA . MET B 1 189 ? 38.17382 28.42406 156.44425 1.000 18.39308 189 MET B CA 1
ATOM 4052 C C . MET B 1 189 ? 39.03413 27.79785 157.53312 1.000 17.89282 189 MET B C 1
ATOM 4053 O O . MET B 1 189 ? 40.26444 27.97811 157.52840 1.000 19.20126 189 MET B O 1
ATOM 4058 N N . SER B 1 190 ? 38.45231 27.00526 158.44331 1.000 18.89844 190 SER B N 1
ATOM 4059 C CA . SER B 1 190 ? 39.23990 26.45895 159.53695 1.000 19.69107 190 SER B CA 1
ATOM 4060 C C . SER B 1 190 ? 39.78495 25.06074 159.26553 1.000 19.09845 190 SER B C 1
ATOM 4061 O O . SER B 1 190 ? 40.74955 24.66023 159.92086 1.000 21.05827 190 SER B O 1
ATOM 4064 N N . TYR B 1 191 ? 39.19363 24.26003 158.37739 1.000 19.29227 191 TYR B N 1
ATOM 4065 C CA . TYR B 1 191 ? 39.70693 22.89353 158.21860 1.000 19.51132 191 TYR B CA 1
ATOM 4066 C C . TYR B 1 191 ? 41.20250 22.83852 157.87239 1.000 20.51444 191 TYR B C 1
ATOM 4067 O O . TYR B 1 191 ? 41.87487 21.91183 158.35531 1.000 21.77800 191 TYR B O 1
ATOM 4076 N N . PRO B 1 192 ? 41.79680 23.77118 157.11455 1.000 20.09056 192 PRO B N 1
ATOM 4077 C CA . PRO B 1 192 ? 43.26754 23.68413 156.89450 1.000 20.41941 192 PRO B CA 1
ATOM 4078 C C . PRO B 1 192 ? 44.08560 23.87594 158.14067 1.000 21.76392 192 PRO B C 1
ATOM 4079 O O . PRO B 1 192 ? 45.27232 23.49780 158.13299 1.000 23.07057 192 PRO B O 1
ATOM 4083 N N . ILE B 1 193 ? 43.51955 24.44569 159.21167 1.000 21.74465 193 ILE B N 1
ATOM 4084 C CA . ILE B 1 193 ? 44.26349 24.52758 160.47254 1.000 22.31686 193 ILE B CA 1
ATOM 4085 C C . ILE B 1 193 ? 44.63699 23.13743 160.95129 1.000 23.46579 193 ILE B C 1
ATOM 4086 O O . ILE B 1 193 ? 45.73019 22.92725 161.51416 1.000 23.98940 193 ILE B O 1
ATOM 4091 N N . TYR B 1 194 ? 43.75296 22.16270 160.72201 1.000 22.87426 194 TYR B N 1
ATOM 4092 C CA . TYR B 1 194 ? 43.88034 20.83855 161.34112 1.000 22.88261 194 TYR B CA 1
ATOM 4093 C C . TYR B 1 194 ? 44.42719 19.76865 160.39954 1.000 25.04379 194 TYR B C 1
ATOM 4094 O O . TYR B 1 194 ? 45.02056 18.78526 160.86926 1.000 26.55592 194 TYR B O 1
ATOM 4103 N N . ARG B 1 195 ? 44.23568 19.91725 159.09084 1.000 24.33395 195 ARG B N 1
ATOM 4104 C CA . ARG B 1 195 ? 44.63415 18.87494 158.14233 1.000 25.52230 195 ARG B CA 1
ATOM 4105 C C . ARG B 1 195 ? 44.15435 17.49245 158.55703 1.000 24.67280 195 ARG B C 1
ATOM 4106 O O . ARG B 1 195 ? 44.90924 16.50668 158.50920 1.000 26.52820 195 ARG B O 1
ATOM 4114 N N . HIS B 1 196 ? 42.90167 17.40995 158.99298 1.000 24.63834 196 HIS B N 1
ATOM 4115 C CA . HIS B 1 196 ? 42.36459 16.13991 159.44989 1.000 24.77164 196 HIS B CA 1
ATOM 4116 C C . HIS B 1 196 ? 41.30188 15.69773 158.45501 1.000 24.45175 196 HIS B C 1
ATOM 4117 O O . HIS B 1 196 ? 40.27386 16.38840 158.31014 1.000 23.84439 196 HIS B O 1
ATOM 4124 N N . PRO B 1 197 ? 41.51701 14.58807 157.71792 1.000 24.45512 197 PRO B N 1
ATOM 4125 C CA . PRO B 1 197 ? 40.62512 14.26726 156.58570 1.000 24.70203 197 PRO B CA 1
ATOM 4126 C C . PRO B 1 197 ? 39.14975 14.21551 156.92864 1.000 24.75851 197 PRO B C 1
ATOM 4127 O O . PRO B 1 197 ? 38.33154 14.73086 156.14251 1.000 23.36018 197 PRO B O 1
ATOM 4131 N N . GLU B 1 198 ? 38.76729 13.60105 158.05629 1.000 24.09550 198 GLU B N 1
ATOM 4132 C CA A GLU B 1 198 ? 37.34732 13.54694 158.38462 0.602 24.37647 198 GLU B CA 1
ATOM 4133 C CA B GLU B 1 198 ? 37.35075 13.53906 158.41187 0.398 24.30380 198 GLU B CA 1
ATOM 4134 C C . GLU B 1 198 ? 36.78072 14.92600 158.65468 1.000 22.07938 198 GLU B C 1
ATOM 4135 O O . GLU B 1 198 ? 35.68530 15.23589 158.18759 1.000 21.27578 198 GLU B O 1
ATOM 4146 N N . PHE B 1 199 ? 37.50340 15.76887 159.39889 1.000 22.40892 199 PHE B N 1
ATOM 4147 C CA . PHE B 1 199 ? 37.01342 17.12357 159.65149 1.000 20.93293 199 PHE B CA 1
ATOM 4148 C C . PHE B 1 199 ? 36.85889 17.90113 158.34859 1.000 21.39971 199 PHE B C 1
ATOM 4149 O O . PHE B 1 199 ? 35.84475 18.58956 158.13122 1.000 21.03382 199 PHE B O 1
ATOM 4157 N N . THR B 1 200 ? 37.83138 17.75920 157.45251 1.000 20.47049 200 THR B N 1
ATOM 4158 C CA . THR B 1 200 ? 37.74327 18.41671 156.16050 1.000 19.85424 200 THR B CA 1
ATOM 4159 C C . THR B 1 200 ? 36.47882 18.01397 155.40904 1.000 17.93081 200 THR B C 1
ATOM 4160 O O . THR B 1 200 ? 35.79109 18.87562 154.84490 1.000 17.93803 200 THR B O 1
ATOM 4164 N N . GLU B 1 201 ? 36.12019 16.72505 155.42266 1.000 19.22803 201 GLU B N 1
ATOM 4165 C CA . GLU B 1 201 ? 34.89876 16.32706 154.71953 1.000 18.71929 201 GLU B CA 1
ATOM 4166 C C . GLU B 1 201 ? 33.65730 16.89883 155.38743 1.000 17.27181 201 GLU B C 1
ATOM 4167 O O . GLU B 1 201 ? 32.76895 17.39997 154.70260 1.000 16.58856 201 GLU B O 1
ATOM 4173 N N . HIS B 1 202 ? 33.58762 16.89740 156.71705 1.000 16.50500 202 HIS B N 1
ATOM 4174 C CA . HIS B 1 202 ? 32.39888 17.43055 157.36832 1.000 17.27086 202 HIS B CA 1
ATOM 4175 C C . HIS B 1 202 ? 32.30033 18.92583 157.18578 1.000 16.40115 202 HIS B C 1
ATOM 4176 O O . HIS B 1 202 ? 31.19126 19.47663 157.12824 1.000 16.57206 202 HIS B O 1
ATOM 4183 N N . ALA B 1 203 ? 33.43987 19.60360 157.08179 1.000 16.39390 203 ALA B N 1
ATOM 4184 C CA . ALA B 1 203 ? 33.40123 21.02437 156.74990 1.000 16.09147 203 ALA B CA 1
ATOM 4185 C C . ALA B 1 203 ? 32.82093 21.24730 155.35573 1.000 15.02816 203 ALA B C 1
ATOM 4186 O O . ALA B 1 203 ? 31.98235 22.15243 155.13758 1.000 17.34477 203 ALA B O 1
ATOM 4188 N N . LYS B 1 204 ? 33.27854 20.45484 154.38713 1.000 15.52036 204 LYS B N 1
ATOM 4189 C CA . LYS B 1 204 ? 32.88468 20.67202 152.99617 1.000 16.14606 204 LYS B CA 1
ATOM 4190 C C . LYS B 1 204 ? 31.43440 20.23833 152.69232 1.000 15.80014 204 LYS B C 1
ATOM 4191 O O . LYS B 1 204 ? 30.82529 20.76772 151.74871 1.000 16.10957 204 LYS B O 1
ATOM 4197 N N . THR B 1 205 ? 30.86666 19.26631 153.42446 1.000 15.45074 205 THR B N 1
ATOM 4198 C CA . THR B 1 205 ? 29.42674 18.98125 153.25942 1.000 14.43916 205 THR B CA 1
ATOM 4199 C C . THR B 1 205 ? 28.55334 19.93276 154.06588 1.000 15.63833 205 THR B C 1
ATOM 4200 O O . THR B 1 205 ? 27.30944 19.89701 153.93688 1.000 15.89796 205 THR B O 1
ATOM 4204 N N . SER B 1 206 ? 29.15875 20.76403 154.91039 1.000 15.43697 206 SER B N 1
ATOM 4205 C CA . SER B 1 206 ? 28.45641 21.60955 155.88363 1.000 14.94457 206 SER B CA 1
ATOM 4206 C C . SER B 1 206 ? 27.82005 20.84103 157.02953 1.000 14.98946 206 SER B C 1
ATOM 4207 O O . SER B 1 206 ? 27.18107 21.47152 157.88632 1.000 16.43379 206 SER B O 1
ATOM 4210 N N . LEU B 1 207 ? 28.02764 19.52395 157.13407 1.000 15.56737 207 LEU B N 1
ATOM 4211 C CA . LEU B 1 207 ? 27.52863 18.84830 158.32419 1.000 15.09507 207 LEU B CA 1
ATOM 4212 C C . LEU B 1 207 ? 28.16701 19.43012 159.58066 1.000 15.55788 207 LEU B C 1
ATOM 4213 O O . LEU B 1 207 ? 27.50254 19.57582 160.63108 1.000 16.00926 207 LEU B O 1
ATOM 4218 N N . ALA B 1 208 ? 29.43998 19.81513 159.48404 1.000 15.74184 208 ALA B N 1
ATOM 4219 C CA . ALA B 1 208 ? 30.10021 20.42915 160.64544 1.000 16.04175 208 ALA B CA 1
ATOM 4220 C C . ALA B 1 208 ? 29.37052 21.70181 161.08735 1.000 16.02038 208 ALA B C 1
ATOM 4221 O O . ALA B 1 208 ? 29.09098 21.89801 162.27688 1.000 17.47315 208 ALA B O 1
ATOM 4223 N N . ALA B 1 209 ? 29.04407 22.59347 160.13307 1.000 16.17460 209 ALA B N 1
ATOM 4224 C CA . ALA B 1 209 ? 28.32056 23.79572 160.50923 1.000 14.85493 209 ALA B CA 1
ATOM 4225 C C . ALA B 1 209 ? 26.94220 23.43127 161.05212 1.000 14.07261 209 ALA B C 1
ATOM 4226 O O . ALA B 1 209 ? 26.48339 24.01634 162.03924 1.000 15.42003 209 ALA B O 1
ATOM 4228 N N . ARG B 1 210 ? 26.25045 22.46185 160.42538 1.000 15.47897 210 ARG B N 1
ATOM 4229 C CA . ARG B 1 210 ? 24.90369 22.16443 160.90215 1.000 15.82696 210 ARG B CA 1
ATOM 4230 C C . ARG B 1 210 ? 24.92187 21.60557 162.32814 1.000 16.17490 210 ARG B C 1
ATOM 4231 O O . ARG B 1 210 ? 24.02151 21.91307 163.12931 1.000 16.71303 210 ARG B O 1
ATOM 4239 N N . MET B 1 211 ? 25.95003 20.80558 162.67591 1.000 16.17963 211 MET B N 1
ATOM 4240 C CA . MET B 1 211 ? 26.02235 20.25383 164.03302 1.000 16.26227 211 MET B CA 1
ATOM 4241 C C . MET B 1 211 ? 26.22520 21.33596 165.09875 1.000 17.17687 211 MET B C 1
ATOM 4242 O O . MET B 1 211 ? 25.83588 21.14591 166.26452 1.000 17.28682 211 MET B O 1
ATOM 4247 N N . THR B 1 212 ? 26.90816 22.43914 164.74120 1.000 16.65061 212 THR B N 1
ATOM 4248 C CA . THR B 1 212 ? 27.30936 23.43919 165.71762 1.000 16.97566 212 THR B CA 1
ATOM 4249 C C . THR B 1 212 ? 26.47751 24.72376 165.70067 1.000 17.20224 212 THR B C 1
ATOM 4250 O O . THR B 1 212 ? 26.63968 25.55736 166.61247 1.000 17.21443 212 THR B O 1
ATOM 4254 N N . THR B 1 213 ? 25.54285 24.86013 164.75623 1.000 17.03581 213 THR B N 1
ATOM 4255 C CA . THR B 1 213 ? 24.78420 26.10663 164.61222 1.000 16.29550 213 THR B CA 1
ATOM 4256 C C . THR B 1 213 ? 23.99513 26.42335 165.87159 1.000 15.74854 213 THR B C 1
ATOM 4257 O O . THR B 1 213 ? 24.02093 27.55446 166.34928 1.000 16.33911 213 THR B O 1
ATOM 4261 N N . ARG B 1 214 ? 23.25734 25.43997 166.42486 1.000 15.91025 214 ARG B N 1
ATOM 4262 C CA . ARG B 1 214 ? 22.39237 25.81971 167.54181 1.000 16.23228 214 ARG B CA 1
ATOM 4263 C C . ARG B 1 214 ? 23.21546 26.22190 168.76812 1.000 17.73833 214 ARG B C 1
ATOM 4264 O O . ARG B 1 214 ? 22.86184 27.17519 169.47633 1.000 18.50928 214 ARG B O 1
ATOM 4272 N N . GLY B 1 215 ? 24.30131 25.49529 169.05872 1.000 19.05280 215 GLY B N 1
ATOM 4273 C CA . GLY B 1 215 ? 25.09799 25.82121 170.24003 1.000 20.09307 215 GLY B CA 1
ATOM 4274 C C . GLY B 1 215 ? 25.74038 27.19986 170.13685 1.000 20.05630 215 GLY B C 1
ATOM 4275 O O . GLY B 1 215 ? 25.84830 27.92090 171.13292 1.000 20.59333 215 GLY B O 1
ATOM 4276 N N . LEU B 1 216 ? 26.18204 27.57803 168.92990 1.000 19.24113 216 LEU B N 1
ATOM 4277 C CA . LEU B 1 216 ? 26.74855 28.91742 168.72543 1.000 18.18563 216 LEU B CA 1
ATOM 4278 C C . LEU B 1 216 ? 25.65708 29.97478 168.76138 1.000 18.03815 216 LEU B C 1
ATOM 4279 O O . LEU B 1 216 ? 25.81772 31.02036 169.41241 1.000 20.94194 216 LEU B O 1
ATOM 4284 N N . THR B 1 217 ? 24.52174 29.70288 168.08089 1.000 17.94276 217 THR B N 1
ATOM 4285 C CA . THR B 1 217 ? 23.49379 30.71909 167.89669 1.000 18.16689 217 THR B CA 1
ATOM 4286 C C . THR B 1 217 ? 22.70005 30.99084 169.16972 1.000 18.62509 217 THR B C 1
ATOM 4287 O O . THR B 1 217 ? 22.35600 32.14735 169.44372 1.000 19.30500 217 THR B O 1
ATOM 4291 N N . ILE B 1 218 ? 22.34709 29.94664 169.94676 1.000 18.72406 218 ILE B N 1
ATOM 4292 C CA . ILE B 1 218 ? 21.56966 30.20215 171.14960 1.000 18.79224 218 ILE B CA 1
ATOM 4293 C C . ILE B 1 218 ? 22.37133 31.05344 172.13088 1.000 19.46083 218 ILE B C 1
ATOM 4294 O O . ILE B 1 218 ? 21.84527 32.01006 172.71657 1.000 20.38827 218 ILE B O 1
ATOM 4299 N N . VAL B 1 219 ? 23.66486 30.75348 172.29065 1.000 20.33055 219 VAL B N 1
ATOM 4300 C CA . VAL B 1 219 ? 24.53888 31.57883 173.12310 1.000 20.83216 219 VAL B CA 1
ATOM 4301 C C . VAL B 1 219 ? 24.65982 32.99603 172.56386 1.000 21.17820 219 VAL B C 1
ATOM 4302 O O . VAL B 1 219 ? 24.46700 33.98178 173.28683 1.000 22.44234 219 VAL B O 1
ATOM 4306 N N . ASN B 1 220 ? 24.99174 33.12954 171.27770 1.000 21.38857 220 ASN B N 1
ATOM 4307 C CA . ASN B 1 220 ? 25.13921 34.47160 170.74545 1.000 21.22410 220 ASN B CA 1
ATOM 4308 C C . ASN B 1 220 ? 23.83857 35.25453 170.87611 1.000 21.33865 220 ASN B C 1
ATOM 4309 O O . ASN B 1 220 ? 23.84101 36.45663 171.22045 1.000 22.03464 220 ASN B O 1
ATOM 4314 N N . ASP B 1 221 ? 22.72085 34.59688 170.58166 1.000 20.74948 221 ASP B N 1
ATOM 4315 C CA . ASP B 1 221 ? 21.44242 35.29181 170.60528 1.000 20.79488 221 ASP B CA 1
ATOM 4316 C C . ASP B 1 221 ? 21.11804 35.82187 171.98340 1.000 22.26398 221 ASP B C 1
ATOM 4317 O O . ASP B 1 221 ? 20.61252 36.93410 172.11113 1.000 23.04156 221 ASP B O 1
ATOM 4322 N N . PHE B 1 222 ? 21.36329 35.03608 173.03429 1.000 22.21531 222 PHE B N 1
ATOM 4323 C CA . PHE B 1 222 ? 21.02405 35.51070 174.36457 1.000 24.50702 222 PHE B CA 1
ATOM 4324 C C . PHE B 1 222 ? 21.78486 36.78772 174.68519 1.000 26.28102 222 PHE B C 1
ATOM 4325 O O . PHE B 1 222 ? 21.19299 37.77765 175.14271 1.000 26.55223 222 PHE B O 1
ATOM 4333 N N . TYR B 1 223 ? 23.10277 36.79710 174.40203 1.000 26.18982 223 TYR B N 1
ATOM 4334 C CA . TYR B 1 223 ? 23.96433 37.86554 174.87616 1.000 27.24685 223 TYR B CA 1
ATOM 4335 C C . TYR B 1 223 ? 23.99890 39.05226 173.92663 1.000 26.19743 223 TYR B C 1
ATOM 4336 O O . TYR B 1 223 ? 24.43923 40.13926 174.33744 1.000 27.01795 223 TYR B O 1
ATOM 4345 N N . SER B 1 224 ? 23.54077 38.87696 172.67928 1.000 25.63894 224 SER B N 1
ATOM 4346 C CA . SER B 1 224 ? 23.48244 39.96863 171.72437 1.000 24.83669 224 SER B CA 1
ATOM 4347 C C . SER B 1 224 ? 22.07105 40.49442 171.54554 1.000 25.09624 224 SER B C 1
ATOM 4348 O O . SER B 1 224 ? 21.86386 41.41561 170.77146 1.000 25.22310 224 SER B O 1
ATOM 4351 N N . TYR B 1 225 ? 21.10802 39.94755 172.28732 1.000 26.07744 225 TYR B N 1
ATOM 4352 C CA . TYR B 1 225 ? 19.71461 40.36509 172.18071 1.000 27.42136 225 TYR B CA 1
ATOM 4353 C C . TYR B 1 225 ? 19.54245 41.86065 172.39698 1.000 28.12758 225 TYR B C 1
ATOM 4354 O O . TYR B 1 225 ? 18.84450 42.52541 171.62629 1.000 28.19793 225 TYR B O 1
ATOM 4363 N N . ASP B 1 226 ? 20.12400 42.40705 173.46967 1.000 28.91144 226 ASP B N 1
ATOM 4364 C CA . ASP B 1 226 ? 19.83673 43.80126 173.79749 1.000 29.47194 226 ASP B CA 1
ATOM 4365 C C . ASP B 1 226 ? 20.32456 44.73004 172.68687 1.000 29.82345 226 ASP B C 1
ATOM 4366 O O . ASP B 1 226 ? 19.63178 45.68921 172.31397 1.000 31.07176 226 ASP B O 1
ATOM 4371 N N . ARG B 1 227 ? 21.51741 44.45957 172.14952 1.000 28.89699 227 ARG B N 1
ATOM 4372 C CA . ARG B 1 227 ? 22.02206 45.26204 171.03970 1.000 28.13812 227 ARG B CA 1
ATOM 4373 C C . ARG B 1 227 ? 21.09031 45.13297 169.84781 1.000 27.45659 227 ARG B C 1
ATOM 4374 O O . ARG B 1 227 ? 20.68146 46.12923 169.23984 1.000 28.64307 227 ARG B O 1
ATOM 4382 N N . GLU B 1 228 ? 20.72570 43.90855 169.51542 1.000 25.74887 228 GLU B N 1
ATOM 4383 C CA . GLU B 1 228 ? 20.01848 43.67410 168.26162 1.000 25.91539 228 GLU B CA 1
ATOM 4384 C C . GLU B 1 228 ? 18.61438 44.26868 168.29347 1.000 27.21912 228 GLU B C 1
ATOM 4385 O O . GLU B 1 228 ? 18.19084 44.92646 167.33171 1.000 27.97326 228 GLU B O 1
ATOM 4391 N N . VAL B 1 229 ? 17.89345 44.10795 169.40301 1.000 29.68212 229 VAL B N 1
ATOM 4392 C CA . VAL B 1 229 ? 16.55122 44.67171 169.43453 1.000 31.16722 229 VAL B CA 1
ATOM 4393 C C . VAL B 1 229 ? 16.62199 46.19252 169.39946 1.000 33.38349 229 VAL B C 1
ATOM 4394 O O . VAL B 1 229 ? 15.75531 46.84838 168.80943 1.000 33.39052 229 VAL B O 1
ATOM 4398 N N . SER B 1 230 ? 17.67054 46.78336 169.98055 1.000 33.82030 230 SER B N 1
ATOM 4399 C CA . SER B 1 230 ? 17.77681 48.23918 169.95895 1.000 35.75736 230 SER B CA 1
ATOM 4400 C C . SER B 1 230 ? 18.08242 48.77537 168.56444 1.000 36.38940 230 SER B C 1
ATOM 4401 O O . SER B 1 230 ? 17.77811 49.93922 168.28288 1.000 37.67513 230 SER B O 1
ATOM 4404 N N . LEU B 1 231 ? 18.67074 47.95714 167.69450 1.000 34.75259 231 LEU B N 1
ATOM 4405 C CA . LEU B 1 231 ? 18.97452 48.32787 166.31610 1.000 33.67617 231 LEU B CA 1
ATOM 4406 C C . LEU B 1 231 ? 17.90967 47.87183 165.32047 1.000 33.22801 231 LEU B C 1
ATOM 4407 O O . LEU B 1 231 ? 18.10105 48.05162 164.11160 1.000 34.18653 231 LEU B O 1
ATOM 4412 N N . GLY B 1 232 ? 16.81458 47.25684 165.78279 1.000 31.50283 232 GLY B N 1
ATOM 4413 C CA . GLY B 1 232 ? 15.82975 46.70835 164.86337 1.000 31.62646 232 GLY B CA 1
ATOM 4414 C C . GLY B 1 232 ? 16.22728 45.42117 164.17276 1.000 30.64631 232 GLY B C 1
ATOM 4415 O O . GLY B 1 232 ? 15.63558 45.07359 163.14409 1.000 32.11396 232 GLY B O 1
ATOM 4416 N N . GLN B 1 233 ? 17.23943 44.71990 164.67494 1.000 28.76376 233 GLN B N 1
ATOM 4417 C CA . GLN B 1 233 ? 17.70834 43.50406 164.02412 1.000 26.43135 233 GLN B CA 1
ATOM 4418 C C . GLN B 1 233 ? 16.84045 42.33095 164.48305 1.000 26.90268 233 GLN B C 1
ATOM 4419 O O . GLN B 1 233 ? 16.64832 42.13263 165.68495 1.000 30.15931 233 GLN B O 1
ATOM 4425 N N . ILE B 1 234 ? 16.27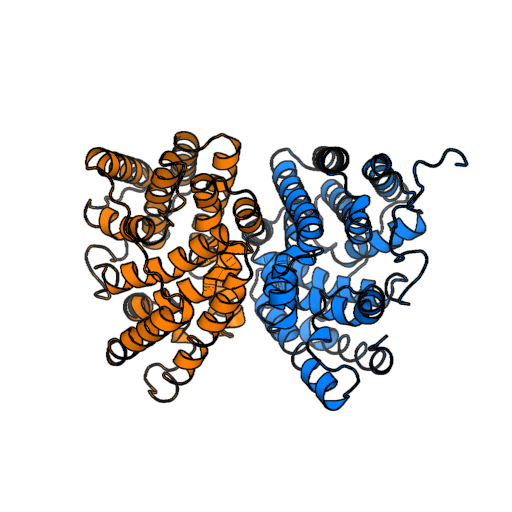057 41.59222 163.52406 1.000 24.74492 234 ILE B N 1
ATOM 4426 C CA . ILE B 1 234 ? 15.30034 40.54707 163.83543 1.000 23.43867 234 ILE B CA 1
ATOM 4427 C C . ILE B 1 234 ? 15.92208 39.16835 163.94939 1.000 22.89727 234 ILE B C 1
ATOM 4428 O O . ILE B 1 234 ? 15.21239 38.21389 164.31388 1.000 24.39109 234 ILE B O 1
ATOM 4433 N N . THR B 1 235 ? 17.21604 39.01984 163.66884 1.000 21.70967 235 THR B N 1
ATOM 4434 C CA . THR B 1 235 ? 17.82649 37.68629 163.57564 1.000 20.76203 235 THR B CA 1
ATOM 4435 C C . THR B 1 235 ? 18.29486 37.26358 164.96455 1.000 20.31758 235 THR B C 1
ATOM 4436 O O . THR B 1 235 ? 19.46607 37.37479 165.33360 1.000 19.82737 235 THR B O 1
ATOM 4440 N N . ASN B 1 236 ? 17.34131 36.79955 165.76415 1.000 19.31096 236 ASN B N 1
ATOM 4441 C CA . ASN B 1 236 ? 17.64670 36.40446 167.13187 1.000 19.62775 236 ASN B CA 1
ATOM 4442 C C . ASN B 1 236 ? 16.49838 35.52443 167.59563 1.000 20.43933 236 ASN B C 1
ATOM 4443 O O . ASN B 1 236 ? 15.34153 35.96932 167.62236 1.000 20.84161 236 ASN B O 1
ATOM 4448 N N . CYS B 1 237 ? 16.80602 34.30866 168.05028 1.000 19.34580 237 CYS B N 1
ATOM 4449 C CA . CYS B 1 237 ? 15.71974 33.37825 168.40100 1.000 20.28119 237 CYS B CA 1
ATOM 4450 C C . CYS B 1 237 ? 14.89273 33.84728 169.60454 1.000 21.73610 237 CYS B C 1
ATOM 4451 O O . CYS B 1 237 ? 13.72892 33.44499 169.73360 1.000 23.11842 237 CYS B O 1
ATOM 4454 N N . PHE B 1 238 ? 15.45981 34.65185 170.51581 1.000 21.61109 238 PHE B N 1
ATOM 4455 C CA . PHE B 1 238 ? 14.65447 35.08105 171.65552 1.000 22.11376 238 PHE B CA 1
ATOM 4456 C C . PHE B 1 238 ? 13.53157 36.04054 171.27232 1.000 24.78565 238 PHE B C 1
ATOM 4457 O O . PHE B 1 238 ? 12.63140 36.28601 172.08556 1.000 26.18949 238 PHE B O 1
ATOM 4465 N N . ARG B 1 239 ? 13.51838 36.55506 170.04671 1.000 25.11609 239 ARG B N 1
ATOM 4466 C CA . ARG B 1 239 ? 12.34441 37.30647 169.60916 1.000 26.07300 239 ARG B CA 1
ATOM 4467 C C . ARG B 1 239 ? 11.16714 36.39623 169.28365 1.000 26.74599 239 ARG B C 1
ATOM 4468 O O . ARG B 1 239 ? 10.06662 36.89558 169.04206 1.000 26.83645 239 ARG B O 1
ATOM 4476 N N . LEU B 1 240 ? 11.37925 35.07728 169.23901 1.000 26.26875 240 LEU B N 1
ATOM 4477 C CA . LEU B 1 240 ? 10.26795 34.14171 169.10792 1.000 26.24496 240 LEU B CA 1
ATOM 4478 C C . LEU B 1 240 ? 9.46449 33.97776 170.39201 1.000 29.14867 240 LEU B C 1
ATOM 4479 O O . LEU B 1 240 ? 8.38544 33.38382 170.33569 1.000 30.22419 240 LEU B O 1
ATOM 4484 N N . CYS B 1 241 ? 9.94879 34.47487 171.52842 1.000 29.82720 241 CYS B N 1
ATOM 4485 C CA . CYS B 1 241 ? 9.20724 34.37034 172.77386 1.000 32.80472 241 CYS B CA 1
ATOM 4486 C C . CYS B 1 241 ? 9.02176 35.75715 173.36241 1.000 35.10179 241 CYS B C 1
ATOM 4487 O O . CYS B 1 241 ? 9.68343 36.72004 172.96363 1.000 36.07960 241 CYS B O 1
ATOM 4490 N N . ASP B 1 242 ? 8.08872 35.86164 174.30383 1.000 36.67906 242 ASP B N 1
ATOM 4491 C CA . ASP B 1 242 ? 7.88789 37.11486 175.02473 1.000 41.06371 242 ASP B CA 1
ATOM 4492 C C . ASP B 1 242 ? 8.84345 37.13573 176.21361 1.000 41.56047 242 ASP B C 1
ATOM 4493 O O . ASP B 1 242 ? 8.55014 36.55785 177.26241 1.000 43.29253 242 ASP B O 1
ATOM 4498 N N . VAL B 1 243 ? 9.98013 37.82657 176.06430 1.000 40.80659 243 VAL B N 1
ATOM 4499 C CA . VAL B 1 243 ? 10.98655 37.87379 177.12622 1.000 39.86268 243 VAL B CA 1
ATOM 4500 C C . VAL B 1 243 ? 10.47682 38.57787 178.37920 1.000 41.52968 243 VAL B C 1
ATOM 4501 O O . VAL B 1 243 ? 11.07766 38.45244 179.45205 1.000 41.35581 243 VAL B O 1
ATOM 4505 N N . SER B 1 244 ? 9.38446 39.32543 178.27238 1.000 42.74505 244 SER B N 1
ATOM 4506 C CA . SER B 1 244 ? 8.83508 39.97827 179.44804 1.000 44.85758 244 SER B CA 1
ATOM 4507 C C . SER B 1 244 ? 7.93982 39.05775 180.25761 1.000 46.72588 244 SER B C 1
ATOM 4508 O O . SER B 1 244 ? 7.56678 39.41527 181.37611 1.000 48.52016 244 SER B O 1
ATOM 4511 N N . ASP B 1 245 ? 7.58964 37.89698 179.72426 1.000 46.82659 245 ASP B N 1
ATOM 4512 C CA . ASP B 1 245 ? 6.80565 36.88295 180.42583 1.000 47.39731 245 ASP B CA 1
ATOM 4513 C C . ASP B 1 245 ? 7.81682 35.88281 180.96763 1.000 47.19627 245 ASP B C 1
ATOM 4514 O O . ASP B 1 245 ? 8.30698 35.03171 180.21933 1.000 46.15683 245 ASP B O 1
ATOM 4519 N N . GLU B 1 246 ? 8.11689 35.97235 182.27235 1.000 48.13338 246 GLU B N 1
ATOM 4520 C CA . GLU B 1 246 ? 9.19117 35.15402 182.83559 1.000 49.63971 246 GLU B CA 1
ATOM 4521 C C . GLU B 1 246 ? 8.90484 33.66524 182.67228 1.000 47.27718 246 GLU B C 1
ATOM 4522 O O . GLU B 1 246 ? 9.82134 32.87447 182.42772 1.000 45.85766 246 GLU B O 1
ATOM 4528 N N . THR B 1 247 ? 7.63768 33.26836 182.80176 1.000 45.64209 247 THR B N 1
ATOM 4529 C CA . THR B 1 247 ? 7.27314 31.86782 182.62094 1.000 44.80840 247 THR B CA 1
ATOM 4530 C C . THR B 1 247 ? 7.55800 31.40342 181.20064 1.000 42.48594 247 THR B C 1
ATOM 4531 O O . THR B 1 247 ? 8.15312 30.34059 180.99001 1.000 43.25974 247 THR B O 1
ATOM 4535 N N . ALA B 1 248 ? 7.12729 32.18652 180.20878 1.000 40.61066 248 ALA B N 1
ATOM 4536 C CA . ALA B 1 248 ? 7.36493 31.80471 178.82260 1.000 37.40068 248 ALA B CA 1
ATOM 4537 C C . ALA B 1 248 ? 8.84922 31.81294 178.49864 1.000 36.52816 248 ALA B C 1
ATOM 4538 O O . ALA B 1 248 ? 9.33583 30.92408 177.78848 1.000 35.61046 248 ALA B O 1
ATOM 4540 N N . PHE B 1 249 ? 9.57881 32.81426 179.00170 1.000 35.73211 249 PHE B N 1
ATOM 4541 C CA . PHE B 1 249 ? 11.01129 32.86630 178.75782 1.000 35.45034 249 PHE B CA 1
ATOM 4542 C C . PHE B 1 249 ? 11.70806 31.63362 179.30686 1.000 33.98886 249 PHE B C 1
ATOM 4543 O O . PHE B 1 249 ? 12.56750 31.05079 178.63847 1.000 32.22533 249 PHE B O 1
ATOM 4551 N N A LYS B 1 250 ? 11.36688 31.22398 180.53044 0.528 34.91075 250 LYS B N 1
ATOM 4552 N N B LYS B 1 250 ? 11.37202 31.24839 180.54265 0.472 35.02800 250 LYS B N 1
ATOM 4553 C CA A LYS B 1 250 ? 12.03709 30.06506 181.11577 0.528 35.40818 250 LYS B CA 1
ATOM 4554 C CA B LYS B 1 250 ? 11.97333 30.06740 181.15814 0.472 35.71057 250 LYS B CA 1
ATOM 4555 C C A LYS B 1 250 ? 11.74046 28.78442 180.33738 0.528 34.75476 250 LYS B C 1
ATOM 4556 C C B LYS B 1 250 ? 11.74073 28.82166 180.31173 0.472 35.07653 250 LYS B C 1
ATOM 4557 O O A LYS B 1 250 ? 12.62901 27.94376 180.15914 0.528 33.83401 250 LYS B O 1
ATOM 4558 O O B LYS B 1 250 ? 12.66921 28.04587 180.05936 0.472 34.50156 250 LYS B O 1
ATOM 4569 N N . GLU B 1 251 ? 10.49932 28.60291 179.87927 1.000 35.66754 251 GLU B N 1
ATOM 4570 C CA . GLU B 1 251 ? 10.19497 27.42163 179.06980 1.000 36.15454 251 GLU B CA 1
ATOM 4571 C C . GLU B 1 251 ? 10.92849 27.47460 177.73992 1.000 32.69698 251 GLU B C 1
ATOM 4572 O O . GLU B 1 251 ? 11.44604 26.45846 177.25607 1.000 31.92736 251 GLU B O 1
ATOM 4578 N N . PHE B 1 252 ? 10.98077 28.65329 177.13199 1.000 30.24506 252 PHE B N 1
ATOM 4579 C CA . PHE B 1 252 ? 11.69193 28.77662 175.86213 1.000 27.64171 252 PHE B CA 1
ATOM 4580 C C . PHE B 1 252 ? 13.18096 28.51941 176.05744 1.000 27.12812 252 PHE B C 1
ATOM 4581 O O . PHE B 1 252 ? 13.81068 27.81996 175.25235 1.000 25.15443 252 PHE B O 1
ATOM 4589 N N . PHE B 1 253 ? 13.76782 29.12571 177.10094 1.000 27.98106 253 PHE B N 1
ATOM 4590 C CA . PHE B 1 253 ? 15.19141 28.93931 177.38094 1.000 27.65997 253 PHE B CA 1
ATOM 4591 C C . PHE B 1 253 ? 15.50459 27.46597 177.61770 1.000 27.56102 253 PHE B C 1
ATOM 4592 O O . PHE B 1 253 ? 16.50234 26.93659 177.09779 1.000 28.21800 253 PHE B O 1
ATOM 4600 N N . GLN B 1 254 ? 14.65373 26.77873 178.38542 1.000 28.98116 254 GLN B N 1
ATOM 4601 C CA . GLN B 1 254 ? 14.88191 25.35816 178.62191 1.000 29.44238 254 GLN B CA 1
ATOM 4602 C C . GLN B 1 254 ? 14.85581 24.57770 177.31496 1.000 27.06385 254 GLN B C 1
ATOM 4603 O O . GLN B 1 254 ? 15.66100 23.66127 177.11332 1.000 27.03763 254 GLN B O 1
ATOM 4609 N N . ALA B 1 255 ? 13.94804 24.93531 176.40080 1.000 26.02488 255 ALA B N 1
ATOM 4610 C CA . ALA B 1 255 ? 13.88693 24.22269 175.12664 1.000 23.03331 255 ALA B CA 1
ATOM 4611 C C . ALA B 1 255 ? 15.16302 24.44061 174.32059 1.000 22.75523 255 ALA B C 1
ATOM 4612 O O . ALA B 1 255 ? 15.65279 23.51772 173.65030 1.000 22.86128 255 ALA B O 1
ATOM 4614 N N . ARG B 1 256 ? 15.72840 25.65294 174.40664 1.000 22.84423 256 ARG B N 1
ATOM 4615 C CA . ARG B 1 256 ? 16.99418 25.94215 173.74835 1.000 21.92240 256 ARG B CA 1
ATOM 4616 C C . ARG B 1 256 ? 18.15701 25.17866 174.37992 1.000 23.06182 256 ARG B C 1
ATOM 4617 O O . ARG B 1 256 ? 19.03582 24.68834 173.65181 1.000 21.95032 256 ARG B O 1
ATOM 4625 N N A LEU B 1 257 ? 18.19105 25.08601 175.71520 0.506 24.17882 257 LEU B N 1
ATOM 4626 N N B LEU B 1 257 ? 18.20241 25.08586 175.71789 0.494 23.96335 257 LEU B N 1
ATOM 4627 C CA A LEU B 1 257 ? 19.19226 24.25663 176.38253 0.506 25.01411 257 LEU B CA 1
ATOM 4628 C CA B LEU B 1 257 ? 19.20920 24.24374 176.36713 0.494 24.53424 257 LEU B CA 1
ATOM 4629 C C A LEU B 1 257 ? 19.08277 22.80519 175.92464 0.506 25.04531 257 LEU B C 1
ATOM 4630 C C B LEU B 1 257 ? 19.08500 22.79892 175.90257 0.494 24.96803 257 LEU B C 1
ATOM 4631 O O A LEU B 1 257 ? 20.09435 22.14698 175.64023 0.506 24.45361 257 LEU B O 1
ATOM 4632 O O B LEU B 1 257 ? 20.08901 22.13541 175.60501 0.494 24.69228 257 LEU B O 1
ATOM 4641 N N . ASP B 1 258 ? 17.85406 22.28393 175.86071 1.000 24.84392 258 ASP B N 1
ATOM 4642 C CA . ASP B 1 258 ? 17.64158 20.92826 175.37011 1.000 25.00487 258 ASP B CA 1
ATOM 4643 C C . ASP B 1 258 ? 18.19208 20.74702 173.95973 1.000 23.13165 258 ASP B C 1
ATOM 4644 O O . ASP B 1 258 ? 18.81171 19.72678 173.66541 1.000 22.80312 258 ASP B O 1
ATOM 4649 N N . ASP B 1 259 ? 18.01467 21.74458 173.08105 1.000 21.46176 259 ASP B N 1
ATOM 4650 C CA . ASP B 1 259 ? 18.56835 21.65268 171.73383 1.000 20.82708 259 ASP B CA 1
ATOM 4651 C C . ASP B 1 259 ? 20.09159 21.58084 171.77584 1.000 19.19333 259 ASP B C 1
ATOM 4652 O O . ASP B 1 259 ? 20.70800 20.79854 171.03839 1.000 20.09931 259 ASP B O 1
ATOM 4657 N N . MET B 1 260 ? 20.72137 22.42983 172.59434 1.000 19.51017 260 MET B N 1
ATOM 4658 C CA . MET B 1 260 ? 22.18408 22.39229 172.69194 1.000 19.47016 260 MET B CA 1
ATOM 4659 C C . MET B 1 260 ? 22.67446 21.03457 173.18826 1.000 20.43458 260 MET B C 1
ATOM 4660 O O . MET B 1 260 ? 23.67441 20.50972 172.68990 1.000 21.93397 260 MET B O 1
ATOM 4665 N N . ILE B 1 261 ? 21.98748 20.46272 174.18139 1.000 20.85045 261 ILE B N 1
ATOM 4666 C CA . ILE B 1 261 ? 22.41491 19.18838 174.76403 1.000 21.38676 261 ILE B CA 1
ATOM 4667 C C . ILE B 1 261 ? 22.29074 18.06495 173.75949 1.000 21.13331 261 ILE B C 1
ATOM 4668 O O . ILE B 1 261 ? 23.17927 17.20235 173.66012 1.000 22.12915 261 ILE B O 1
ATOM 4673 N N . GLU B 1 262 ? 21.16185 18.01850 173.02804 1.000 20.78129 262 GLU B N 1
ATOM 4674 C CA . GLU B 1 262 ? 21.01798 16.97357 172.03480 1.000 19.66385 262 GLU B CA 1
ATOM 4675 C C . GLU B 1 262 ? 22.10490 17.08013 170.97938 1.000 18.74431 262 GLU B C 1
ATOM 4676 O O . GLU B 1 262 ? 22.66248 16.06473 170.55872 1.000 19.92789 262 GLU B O 1
ATOM 4682 N N . ASP B 1 263 ? 22.41931 18.30606 170.53131 1.000 18.82763 263 ASP B N 1
ATOM 4683 C CA . ASP B 1 263 ? 23.48079 18.46250 169.52826 1.000 19.22405 263 ASP B CA 1
ATOM 4684 C C . ASP B 1 263 ? 24.80916 17.97866 170.07962 1.000 18.62916 263 ASP B C 1
ATOM 4685 O O . ASP B 1 263 ? 25.56395 17.28985 169.38589 1.000 18.69061 263 ASP B O 1
ATOM 4690 N N . ILE B 1 264 ? 25.12192 18.34940 171.31964 1.000 19.46888 264 ILE B N 1
ATOM 4691 C CA . ILE B 1 264 ? 26.40395 17.98556 171.91534 1.000 20.40470 264 ILE B CA 1
ATOM 4692 C C . ILE B 1 264 ? 26.52542 16.47485 172.06268 1.000 21.48097 264 ILE B C 1
ATOM 4693 O O . ILE B 1 264 ? 27.59473 15.89521 171.82036 1.000 23.38984 264 ILE B O 1
ATOM 4698 N N . GLU B 1 265 ? 25.44225 15.81592 172.47031 1.000 21.32912 265 GLU B N 1
ATOM 4699 C CA . GLU B 1 265 ? 25.50741 14.36890 172.61480 1.000 22.48135 265 GLU B CA 1
ATOM 4700 C C . GLU B 1 265 ? 25.72454 13.67023 171.27835 1.000 23.19432 265 GLU B C 1
ATOM 4701 O O . GLU B 1 265 ? 26.41461 12.63430 171.21666 1.000 24.27381 265 GLU B O 1
ATOM 4707 N N . CYS B 1 266 ? 25.12761 14.20291 170.19832 1.000 21.51695 266 CYS B N 1
ATOM 4708 C CA . CYS B 1 266 ? 25.35572 13.61211 168.89192 1.000 21.78751 266 CYS B CA 1
ATOM 4709 C C . CYS B 1 266 ? 26.74362 13.95053 168.36266 1.000 21.45949 266 CYS B C 1
ATOM 4710 O O . CYS B 1 266 ? 27.32694 13.15367 167.62923 1.000 22.02331 266 CYS B O 1
ATOM 4713 N N . ILE B 1 267 ? 27.27107 15.13985 168.68642 1.000 21.27365 267 ILE B N 1
ATOM 4714 C CA . ILE B 1 267 ? 28.63493 15.47690 168.28672 1.000 20.12750 267 ILE B CA 1
ATOM 4715 C C . ILE B 1 267 ? 29.63013 14.44475 168.82158 1.000 21.65990 267 ILE B C 1
ATOM 4716 O O . ILE B 1 267 ? 30.67273 14.16624 168.20204 1.000 22.73617 267 ILE B O 1
ATOM 4721 N N . LYS B 1 268 ? 29.34145 13.88128 169.98364 1.000 21.86716 268 LYS B N 1
ATOM 4722 C CA . LYS B 1 268 ? 30.21309 12.88353 170.59973 1.000 23.28978 268 LYS B CA 1
ATOM 4723 C C . LYS B 1 268 ? 30.29143 11.57335 169.81536 1.000 24.22476 268 LYS B C 1
ATOM 4724 O O . LYS B 1 268 ? 31.16228 10.74211 170.12320 1.000 24.48950 268 LYS B O 1
ATOM 4730 N N . ALA B 1 269 ? 29.41330 11.37665 168.81548 1.000 22.64441 269 ALA B N 1
ATOM 4731 C CA . ALA B 1 269 ? 29.52305 10.24041 167.91391 1.000 22.11505 269 ALA B CA 1
ATOM 4732 C C . ALA B 1 269 ? 30.58790 10.43416 166.84521 1.000 22.52476 269 ALA B C 1
ATOM 4733 O O . ALA B 1 269 ? 31.00195 9.43682 166.23428 1.000 24.55451 269 ALA B O 1
ATOM 4735 N N . PHE B 1 270 ? 31.03976 11.68123 166.60880 1.000 21.64920 270 PHE B N 1
ATOM 4736 C CA . PHE B 1 270 ? 32.07658 11.95063 165.61169 1.000 20.51716 270 PHE B CA 1
ATOM 4737 C C . PHE B 1 270 ? 33.43801 11.45738 166.11301 1.000 21.88727 270 PHE B C 1
ATOM 4738 O O . PHE B 1 270 ? 33.61217 11.12545 167.29831 1.000 24.39720 270 PHE B O 1
ATOM 4746 N N . ASP B 1 271 ? 34.39748 11.35853 165.18476 1.000 23.07598 271 ASP B N 1
ATOM 4747 C CA . ASP B 1 271 ? 35.72884 10.90460 165.58813 1.000 22.98678 271 ASP B CA 1
ATOM 4748 C C . ASP B 1 271 ? 36.30547 11.88317 166.61376 1.000 22.76947 271 ASP B C 1
ATOM 4749 O O . ASP B 1 271 ? 35.87560 13.03912 166.70725 1.000 23.90877 271 ASP B O 1
ATOM 4754 N N . GLN B 1 272 ? 37.27246 11.40014 167.41852 1.000 24.82236 272 GLN B N 1
ATOM 4755 C CA . GLN B 1 272 ? 37.72246 12.14941 168.58660 1.000 25.03726 272 GLN B CA 1
ATOM 4756 C C . GLN B 1 272 ? 38.23634 13.54709 168.24504 1.000 26.57396 272 GLN B C 1
ATOM 4757 O O . GLN B 1 272 ? 37.96353 14.51083 168.97020 1.000 28.58363 272 GLN B O 1
ATOM 4763 N N . LEU B 1 273 ? 39.03288 13.67626 167.18847 1.000 25.99782 273 LEU B N 1
ATOM 4764 C CA . LEU B 1 273 ? 39.57036 14.99239 166.86232 1.000 25.11730 273 LEU B CA 1
ATOM 4765 C C . LEU B 1 273 ? 38.44559 15.94496 166.41109 1.000 21.92790 273 LEU B C 1
ATOM 4766 O O . LEU B 1 273 ? 38.33266 17.08245 166.89757 1.000 23.42683 273 LEU B O 1
ATOM 4771 N N . THR B 1 274 ? 37.60552 15.50023 165.47540 1.000 21.30231 274 THR B N 1
ATOM 4772 C CA . THR B 1 274 ? 36.51435 16.34678 165.02391 1.000 20.79720 274 THR B CA 1
ATOM 4773 C C . THR B 1 274 ? 35.63903 16.77555 166.19077 1.000 21.17943 274 THR B C 1
ATOM 4774 O O . THR B 1 274 ? 35.25095 17.94066 166.27029 1.000 21.37901 274 THR B O 1
ATOM 4778 N N . GLN B 1 275 ? 35.28186 15.84394 167.09594 1.000 21.74451 275 GLN B N 1
ATOM 4779 C CA . GLN B 1 275 ? 34.41844 16.27502 168.18943 1.000 23.35966 275 GLN B CA 1
ATOM 4780 C C . GLN B 1 275 ? 35.11648 17.26597 169.11610 1.000 22.78025 275 GLN B C 1
ATOM 4781 O O . GLN B 1 275 ? 34.45978 18.19451 169.62200 1.000 23.15379 275 GLN B O 1
ATOM 4787 N N . ASP B 1 276 ? 36.44435 17.12817 169.31137 1.000 22.93641 276 ASP B N 1
ATOM 4788 C CA . ASP B 1 276 ? 37.15522 18.14515 170.07869 1.000 24.12668 276 ASP B CA 1
ATOM 4789 C C . ASP B 1 276 ? 37.01782 19.51695 169.43441 1.000 23.74948 276 ASP B C 1
ATOM 4790 O O . ASP B 1 276 ? 36.77518 20.51580 170.12852 1.000 23.62516 276 ASP B O 1
ATOM 4795 N N . VAL B 1 277 ? 37.16249 19.57993 168.10427 1.000 22.93564 277 VAL B N 1
ATOM 4796 C CA . VAL B 1 277 ? 37.05138 20.86428 167.39485 1.000 22.61801 277 VAL B CA 1
ATOM 4797 C C . VAL B 1 277 ? 35.65300 21.44580 167.55152 1.000 21.79291 277 VAL B C 1
ATOM 4798 O O . VAL B 1 277 ? 35.48305 22.64963 167.83233 1.000 21.43070 277 VAL B O 1
ATOM 4802 N N . PHE B 1 278 ? 34.62947 20.61436 167.33117 1.000 21.72930 278 PHE B N 1
ATOM 4803 C CA . PHE B 1 278 ? 33.26727 21.11911 167.40715 1.000 19.36002 278 PHE B CA 1
ATOM 4804 C C . PHE B 1 278 ? 32.94934 21.61985 168.80516 1.000 19.40623 278 PHE B C 1
ATOM 4805 O O . PHE B 1 278 ? 32.29269 22.64796 168.96168 1.000 19.13668 278 PHE B O 1
ATOM 4813 N N . LEU B 1 279 ? 33.35666 20.87911 169.84345 1.000 21.04366 279 LEU B N 1
ATOM 4814 C CA . LEU B 1 279 ? 32.97250 21.27527 171.19208 1.000 22.06683 279 LEU B CA 1
ATOM 4815 C C . LEU B 1 279 ? 33.78670 22.46337 171.69181 1.000 22.08177 279 LEU B C 1
ATOM 4816 O O . LEU B 1 279 ? 33.25535 23.32655 172.40560 1.000 21.50827 279 LEU B O 1
ATOM 4821 N N . ASP B 1 280 ? 35.07179 22.52757 171.32793 1.000 20.93114 280 ASP B N 1
ATOM 4822 C CA . ASP B 1 280 ? 35.86957 23.71670 171.65522 1.000 22.33033 280 ASP B CA 1
ATOM 4823 C C . ASP B 1 280 ? 35.28731 24.96281 170.97540 1.000 20.91863 280 ASP B C 1
ATOM 4824 O O . ASP B 1 280 ? 35.38166 26.07973 171.50447 1.000 21.76185 280 ASP B O 1
ATOM 4829 N N . LEU B 1 281 ? 34.70428 24.79449 169.79060 1.000 19.93018 281 LEU B N 1
ATOM 4830 C CA . LEU B 1 281 ? 34.05835 25.92143 169.11284 1.000 19.33669 281 LEU B CA 1
ATOM 4831 C C . LEU B 1 281 ? 32.85592 26.41567 169.90052 1.000 20.80636 281 LEU B C 1
ATOM 4832 O O . LEU B 1 281 ? 32.74118 27.61635 170.19938 1.000 21.98767 281 LEU B O 1
ATOM 4837 N N . ILE B 1 282 ? 31.96530 25.50059 170.29622 1.000 20.39811 282 ILE B N 1
ATOM 4838 C CA . ILE B 1 282 ? 30.76127 25.94231 170.98651 1.000 20.11984 282 ILE B CA 1
ATOM 4839 C C . ILE B 1 282 ? 31.11450 26.52068 172.33919 1.000 20.99013 282 ILE B C 1
ATOM 4840 O O . ILE B 1 282 ? 30.58306 27.55540 172.75848 1.000 21.91443 282 ILE B O 1
ATOM 4845 N N . TYR B 1 283 ? 32.00636 25.84824 173.05697 1.000 21.74244 283 TYR B N 1
ATOM 4846 C CA . TYR B 1 283 ? 32.31898 26.29353 174.40946 1.000 22.29878 283 TYR B CA 1
ATOM 4847 C C . TYR B 1 283 ? 33.22611 27.51143 174.37873 1.000 24.74641 283 TYR B C 1
ATOM 4848 O O . TYR B 1 283 ? 33.00814 28.46361 175.13929 1.000 25.45182 283 TYR B O 1
ATOM 4857 N N . GLY B 1 284 ? 34.21152 27.52230 173.46708 1.000 23.96372 284 GLY B N 1
ATOM 4858 C CA . GLY B 1 284 ? 35.04727 28.71339 173.32325 1.000 24.11259 284 GLY B CA 1
ATOM 4859 C C . GLY B 1 284 ? 34.22596 29.94638 173.00035 1.000 24.13742 284 GLY B C 1
ATOM 4860 O O . GLY B 1 284 ? 34.47390 31.03134 173.53520 1.000 24.68640 284 GLY B O 1
ATOM 4861 N N . ASN B 1 285 ? 33.20998 29.78911 172.14687 1.000 22.18968 285 ASN B N 1
ATOM 4862 C CA . ASN B 1 285 ? 32.35569 30.92999 171.82355 1.000 22.21153 285 ASN B CA 1
ATOM 4863 C C . ASN B 1 285 ? 31.63780 31.44437 173.06528 1.000 22.59741 285 ASN B C 1
ATOM 4864 O O . ASN B 1 285 ? 31.51309 32.66575 173.25331 1.000 23.20107 285 ASN B O 1
ATOM 4869 N N . PHE B 1 286 ? 31.16851 30.52770 173.92562 1.000 23.38934 286 PHE B N 1
ATOM 4870 C CA . PHE B 1 286 ? 30.52793 30.95514 175.16151 1.000 23.73756 286 PHE B CA 1
ATOM 4871 C C . PHE B 1 286 ? 31.50190 31.73712 176.06088 1.000 25.93024 286 PHE B C 1
ATOM 4872 O O . PHE B 1 286 ? 31.13437 32.77133 176.62671 1.000 26.55800 286 PHE B O 1
ATOM 4880 N N . VAL B 1 287 ? 32.74315 31.26125 176.21269 1.000 25.46883 287 VAL B N 1
ATOM 4881 C CA . VAL B 1 287 ? 33.71025 31.95969 177.07103 1.000 26.38620 287 VAL B CA 1
ATOM 4882 C C . VAL B 1 287 ? 33.99111 33.36630 176.53945 1.000 26.34831 287 VAL B C 1
ATOM 4883 O O . VAL B 1 287 ? 34.01492 34.35322 177.29624 1.000 28.06495 287 VAL B O 1
ATOM 4887 N N . TRP B 1 288 ? 34.26300 33.47311 175.24312 1.000 25.02888 288 TRP B N 1
ATOM 4888 C CA . TRP B 1 288 ? 34.52712 34.78404 174.64979 1.000 26.01980 288 TRP B CA 1
ATOM 4889 C C . TRP B 1 288 ? 33.30450 35.68658 174.76214 1.000 25.51870 288 TRP B C 1
ATOM 4890 O O . TRP B 1 288 ? 33.40869 36.84056 175.21793 1.000 27.10233 288 TRP B O 1
ATOM 4901 N N . THR B 1 289 ? 32.12647 35.14673 174.44362 1.000 24.76036 289 THR B N 1
ATOM 4902 C CA . THR B 1 289 ? 30.91565 35.95896 174.45609 1.000 25.65969 289 THR B CA 1
ATOM 4903 C C . THR B 1 289 ? 30.63760 36.52334 175.83910 1.000 26.95784 289 THR B C 1
ATOM 4904 O O . THR B 1 289 ? 30.24079 37.68771 175.96838 1.000 28.12868 289 THR B O 1
ATOM 4908 N N . THR B 1 290 ? 30.84729 35.71981 176.88391 1.000 27.81210 290 THR B N 1
ATOM 4909 C CA . THR B 1 290 ? 30.49524 36.16504 178.22150 1.000 29.72424 290 THR B CA 1
ATOM 4910 C C . THR B 1 290 ? 31.57611 37.01767 178.86000 1.000 32.23592 290 THR B C 1
ATOM 4911 O O . THR B 1 290 ? 31.35354 37.55380 179.94788 1.000 34.61501 290 THR B O 1
ATOM 4915 N N . SER B 1 291 ? 32.74090 37.14210 178.23520 1.000 32.42843 291 SER B N 1
ATOM 4916 C CA . SER B 1 291 ? 33.77429 38.00716 178.78076 1.000 32.59295 291 SER B CA 1
ATOM 4917 C C . SER B 1 291 ? 34.01599 39.25297 177.94523 1.000 33.54697 291 SER B C 1
ATOM 4918 O O . SER B 1 291 ? 34.47574 40.26399 178.48863 1.000 33.76736 291 SER B O 1
ATOM 4921 N N . ASN B 1 292 ? 33.69503 39.22167 176.65905 1.000 32.85806 292 ASN B N 1
ATOM 4922 C CA . ASN B 1 292 ? 34.13712 40.28414 175.77497 1.000 35.49125 292 ASN B CA 1
ATOM 4923 C C . ASN B 1 292 ? 33.26778 41.53604 175.88079 1.000 35.49100 292 ASN B C 1
ATOM 4924 O O . ASN B 1 292 ? 32.04415 41.47883 176.04729 1.000 36.22831 292 ASN B O 1
ATOM 4929 N N . LYS B 1 293 ? 33.92148 42.67919 175.75618 1.000 35.24723 293 LYS B N 1
ATOM 4930 C CA . LYS B 1 293 ? 33.22785 43.95525 175.72367 1.000 34.71412 293 LYS B CA 1
ATOM 4931 C C . LYS B 1 293 ? 32.12526 44.02927 174.66325 1.000 33.97268 293 LYS B C 1
ATOM 4932 O O . LYS B 1 293 ? 31.13731 44.75980 174.84322 1.000 34.31055 293 LYS B O 1
ATOM 4938 N N . ARG B 1 294 ? 32.25606 43.27456 173.56666 1.000 31.69623 294 ARG B N 1
ATOM 4939 C CA . ARG B 1 294 ? 31.22753 43.32726 172.52783 1.000 30.82684 294 ARG B CA 1
ATOM 4940 C C . ARG B 1 294 ? 29.82847 43.05606 173.09397 1.000 32.03088 294 ARG B C 1
ATOM 4941 O O . ARG B 1 294 ? 28.83864 43.65014 172.65278 1.000 34.12030 294 ARG B O 1
ATOM 4949 N N . TYR B 1 295 ? 29.72062 42.14366 174.05639 1.000 31.77169 295 TYR B N 1
ATOM 4950 C CA . TYR B 1 295 ? 28.41919 41.76023 174.58871 1.000 33.93001 295 TYR B CA 1
ATOM 4951 C C . TYR B 1 295 ? 28.16631 42.32122 175.97583 1.000 36.66022 295 TYR B C 1
ATOM 4952 O O . TYR B 1 295 ? 27.16922 41.96039 176.59837 1.000 38.95818 295 TYR B O 1
ATOM 4961 N N . LYS B 1 296 ? 29.00992 43.24398 176.45385 1.000 37.08669 296 LYS B N 1
ATOM 4962 C CA . LYS B 1 296 ? 28.77135 43.82277 177.77680 1.000 39.75106 296 LYS B CA 1
ATOM 4963 C C . LYS B 1 296 ? 27.61340 44.81766 177.76079 1.000 40.65844 296 LYS B C 1
ATOM 4964 O O . LYS B 1 296 ? 26.84205 44.89278 178.72619 1.000 42.40444 296 LYS B O 1
ATOM 4970 N N A THR B 1 297 ? 27.49535 45.61449 176.69970 0.445 40.41018 297 THR B N 1
ATOM 4971 N N B THR B 1 297 ? 27.50599 45.62349 176.70261 0.555 39.31475 297 THR B N 1
ATOM 4972 C CA A THR B 1 297 ? 26.41937 46.58904 176.59984 0.445 41.50524 297 THR B CA 1
ATOM 4973 C CA B THR B 1 297 ? 26.44360 46.61216 176.58642 0.555 39.97167 297 THR B CA 1
ATOM 4974 C C A THR B 1 297 ? 25.94090 46.67245 175.15556 0.445 41.85187 297 THR B C 1
ATOM 4975 C C B THR B 1 297 ? 25.92251 46.63732 175.15516 0.555 41.03780 297 THR B C 1
ATOM 4976 O O A THR B 1 297 ? 26.61046 46.21220 174.22456 0.445 41.74872 297 THR B O 1
ATOM 4977 O O B THR B 1 297 ? 26.55120 46.11889 174.22611 0.555 40.77902 297 THR B O 1
ATOM 4984 N N . ALA B 1 298 ? 24.76329 47.27764 174.98549 1.000 41.75659 298 ALA B N 1
ATOM 4985 C CA . ALA B 1 298 ? 24.11813 47.29115 173.67632 1.000 41.92433 298 ALA B CA 1
ATOM 4986 C C . ALA B 1 298 ? 24.87959 48.14620 172.67420 1.000 42.07302 298 ALA B C 1
ATOM 4987 O O . ALA B 1 298 ? 24.98316 47.77265 171.50065 1.000 41.84570 298 ALA B O 1
ATOM 4989 N N . VAL B 1 299 ? 25.39099 49.30614 173.09628 1.000 41.09100 299 VAL B N 1
ATOM 4990 C CA . VAL B 1 299 ? 26.08938 50.20935 172.19088 1.000 42.16254 299 VAL B CA 1
ATOM 4991 C C . VAL B 1 299 ? 27.38722 50.64398 172.85664 1.000 41.79226 299 VAL B C 1
ATOM 4992 O O . VAL B 1 299 ? 27.35869 51.33295 173.88540 1.000 41.60473 299 VAL B O 1
ATOM 4996 N N . ASN B 1 300 ? 28.52345 50.26516 172.26651 1.000 42.72061 300 ASN B N 1
ATOM 4997 C CA . ASN B 1 300 ? 29.82797 50.70441 172.76160 1.000 42.50862 300 ASN B CA 1
ATOM 4998 C C . ASN B 1 300 ? 30.77971 50.87374 171.57834 1.000 43.08335 300 ASN B C 1
ATOM 4999 O O . ASN B 1 300 ? 30.41066 50.64446 170.42356 1.000 42.97744 300 ASN B O 1
ATOM 5004 N N . ASP B 1 301 ? 32.01920 51.27674 171.87001 1.000 43.79711 301 ASP B N 1
ATOM 5005 C CA . ASP B 1 301 ? 32.97870 51.60421 170.81044 1.000 43.98157 301 ASP B CA 1
ATOM 5006 C C . ASP B 1 301 ? 33.59708 50.39189 170.12876 1.000 41.45076 301 ASP B C 1
ATOM 5007 O O . ASP B 1 301 ? 34.49230 50.56518 169.28849 1.000 42.37293 301 ASP B O 1
ATOM 5012 N N . VAL B 1 302 ? 33.14382 49.17899 170.44231 1.000 38.09170 302 VAL B N 1
ATOM 5013 C CA . VAL B 1 302 ? 33.54299 47.99890 169.68526 1.000 36.19920 302 VAL B CA 1
ATOM 5014 C C . VAL B 1 302 ? 32.37670 47.31151 169.00111 1.000 35.90327 302 VAL B C 1
ATOM 5015 O O . VAL B 1 302 ? 32.60507 46.43725 168.14361 1.000 34.72992 302 VAL B O 1
ATOM 5019 N N . ASN B 1 303 ? 31.13486 47.69310 169.31351 1.000 34.19631 303 ASN B N 1
ATOM 5020 C CA . ASN B 1 303 ? 29.99154 47.04095 168.69712 1.000 34.20418 303 ASN B CA 1
ATOM 5021 C C . ASN B 1 303 ? 29.02370 48.00380 168.01657 1.000 34.24477 303 ASN B C 1
ATOM 5022 O O . ASN B 1 303 ? 28.00829 47.54977 167.48490 1.000 33.81735 303 ASN B O 1
ATOM 5027 N N . SER B 1 304 ? 29.29267 49.31317 168.04233 1.000 34.64966 304 SER B N 1
ATOM 5028 C CA . SER B 1 304 ? 28.37447 50.26962 167.45146 1.000 35.41101 304 SER B CA 1
ATOM 5029 C C . SER B 1 304 ? 28.23514 50.06361 165.93973 1.000 36.08247 304 SER B C 1
ATOM 5030 O O . SER B 1 304 ? 29.15240 49.59749 165.25395 1.000 37.31495 304 SER B O 1
ATOM 5033 N N . ARG B 1 305 ? 27.06270 50.41720 165.42426 1.000 36.52309 305 ARG B N 1
ATOM 5034 C CA . ARG B 1 305 ? 26.81129 50.36073 163.98828 1.000 39.54024 305 ARG B CA 1
ATOM 5035 C C . ARG B 1 305 ? 27.83335 51.22819 163.26560 1.000 37.54948 305 ARG B C 1
ATOM 5036 O O . ARG B 1 305 ? 28.09317 52.36345 163.67140 1.000 37.84787 305 ARG B O 1
ATOM 5044 N N . ILE B 1 306 ? 28.43892 50.68613 162.21447 1.000 35.45561 306 ILE B N 1
ATOM 5045 C CA . ILE B 1 306 ? 29.37230 51.45195 161.39314 1.000 34.28586 306 ILE B CA 1
ATOM 5046 C C . ILE B 1 306 ? 28.56907 52.07163 160.25722 1.000 36.56856 306 ILE B C 1
ATOM 5047 O O . ILE B 1 306 ? 28.00436 51.35212 159.43053 1.000 36.34963 306 ILE B O 1
ATOM 5052 N N . GLN B 1 307 ? 28.50311 53.41039 160.21996 1.000 40.27255 307 GLN B N 1
ATOM 5053 C CA . GLN B 1 307 ? 27.52380 54.12026 159.37931 1.000 44.74743 307 GLN B CA 1
ATOM 5054 C C . GLN B 1 307 ? 28.20197 54.95693 158.32667 1.000 45.93634 307 GLN B C 1
ATOM 5055 O O . GLN B 1 307 ? 29.24347 55.52882 158.61189 1.000 47.61078 307 GLN B O 1
#

Nearest PDB structures (foldseek):
  7ao3-assembly1_A  TM=1.003E+00  e=2.162E-44  Streptomyces melanosporofaciens
  7ao1-assembly1_B  TM=1.002E+00  e=3.157E-41  Streptomyces melanosporofaciens
  7ao0-assembly1_A  TM=1.002E+00  e=1.481E-40  Streptomyces melanosporofaciens
  7ao2-assembly1_B  TM=1.001E+00  e=2.017E-40  Streptomyces melanosporofaciens
  6ggl-assembly1_A  TM=9.989E-01  e=3.217E-37  Streptomyces melanosporofaciens

Solvent-accessible surface area: 22600 Å² total; per-residue (Å²): 270,52,39,8,143,108,20,64,144,70,3,42,122,76,0,52,68,0,0,82,146,28,13,102,67,123,5,78,114,15,159,16,74,132,77,40,48,107,48,1,4,70,30,0,54,57,2,3,66,50,15,62,68,137,8,55,64,83,15,2,81,7,0,3,6,12,0,16,52,1,0,0,47,134,41,38,123,30,65,78,0,0,17,0,0,0,0,0,18,0,0,10,33,0,2,61,10,1,29,44,88,20,17,58,54,59,83,1,36,72,39,0,75,139,9,0,98,108,11,18,40,122,116,39,3,87,32,0,30,59,8,0,34,9,21,1,25,4,21,61,61,6,42,138,19,94,15,25,40,22,0,3,93,60,13,31,70,0,0,14,25,3,14,7,13,28,46,7,4,13,5,15,0,25,0,0,9,8,0,3,131,30,94,61,0,21,32,2,0,28,10,2,4,0,0,12,0,0,3,18,1,14,0,0,0,21,0,2,23,1,10,42,16,18,28,63,71,55,53,49,18,0,0,0,101,49,23,83,7,101,61,97,106,36,0,83,129,25,5,63,37,18,4,73,18,0,36,50,0,0,80,6,0,78,30,6,41,118,38,0,22,16,4,0,17,7,4,1,2,0,9,4,16,6,2,38,67,27,80,4,24,122,82,30,101,25,91,0,2,38,64,18,107,31,55,96,100,124,146,62,148,151,164,103,43,5,174,115,18,68,137,73,2,40,130,60,0,55,86,7,0,62,187,31,17,97,71,147,11,75,94,17,140,27,78,130,78,45,46,106,51,2,5,74,27,0,50,55,1,3,63,54,14,61,72,135,10,62,62,81,16,2,82,8,0,2,6,10,0,17,59,0,1,0,48,138,40,38,130,26,67,76,0,0,18,0,0,0,0,0,19,0,0,10,30,0,3,61,9,0,46,41,93,34,18,58,56,62,82,1,35,73,39,0,73,134,8,1,98,107,10,18,41,119,115,37,3,86,33,0,31,57,8,0,34,9,20,0,23,3,22,62,59,7,35,140,17,93,15,31,40,22,0,3,91,61,15,40,65,0,0,14,24,3,14,9,13,29,49,8,4,13,5,15,1,24,0,0,8,8,0,2,137,31,95,65,0,20,32,4,0,28,10,2,4,0,0,13,0,0,2,24,1,14,0,0,0,20,0,2,23,1,9,37,16,18,34,72,72,56,52,45,16,0,0,0,104,50,22,82,9,93,64,101,94,31,0,74,122,27,4,62,37,19,6,72,23,1,42,52,0,0,80,5,0,80,30,6,44,117,39,0,21,16,3,0,16,8,3,0,2,0,11,4,36,6,1,40,70,26,81,4,25,121,65,27,98,23,87,0,2,36,64,14,131

InterPro domains:
  IPR008949 Isoprenoid synthase domain superfamily [G3DSA:1.10.600.10] (1-294)
  IPR008949 Isoprenoid synthase domain superfamily [SSF48576] (94-298)

Organism: Streptomyces melanosporofaciens (NCBI:txid67327)

Secondary structure (DSSP, 8-state):
----GGGHHHHHHHHHHHHHHHT-SPP-PPPPPHHHHHHHHHHHHHHHGGG-----HHHHHHHHHHHHHHS-TTT---HHHHHHHHHHHHHHHHHHHB-GGG--HHHHHHHHHHHHHHHS-HHHHHHHHHHHHHHHHHHHHTTT-HHHHHHHHH-HHHHHHHHHHHTSHHHHHHHHHHHH--HHHHHHHHHSHHHHHHHHHHHHHHHHHHHHHHHHTT----GGGGS-TT-HHHHHHHHHHHHHHHHHHHHHHTTS-HHHHHHHHHHHHHHHHHHHHSGGGTSSS-TTTS-B---TTTT-TT-/---GGGHHHHHHHHHHHHHHHT-SPP------HHHHHHHHHHHHHHHGGGT----HHHHHHHHHHHHHHS-GGG---HHHHHHHHHHHHHHHHHHHB-GGG--HHHHHHHHHHHHHHHS-HHHHHHHHHHHHHHHHHHHHTTT-HHHHHHHHH-HHHHHHHHHHHTSHHHHHHHHHHHH--HHHHHHHHHSHHHHHHHHHHHHHHHHHHHHHHHHTT----GGGGS-TT-HHHHHHHHHHHHHHHHHHHHHHTTS-HHHHHHHHHHHHHHHHHHHHSGGGTSSS-TTTSPB-

Radius of gyration: 24.27 Å; Cα contacts (8 Å, |Δi|>4): 822; chains: 2; bounding box: 59×74×66 Å

B-factor: mean 27.07, std 10.08, range [12.09, 85.71]

CATH classification: 1.10.600.10

Foldseek 3Di:
DDALVVCVPVLLVVVVVLCCPQPVDAWDFADDDPVLLVVLVVLLCVLCVVLPDDDDSLLLVLQLLLLRQQFQVVQFDAVLLSSLLSNLSRNVVLLLLEDLVSDDCVRRLVSLLVSLVVRDPDVLSVQLSVLSVQASVLSNVVPPDPQQVCQLAPDVVSLLVSQLRHVCLLSSQSSCCVRRVDVVSNVCSVVSVLSSLQSLLLQQLVLNLQVVLCVVVVHRSHNQVNFDSVPPVRNVVVSVVSSVVNSVSSVVLVVDDDVSSSSSSSSSNSSNVSSVPGPCRPDNDDSNRHRHYDDPVPVPPVD/DALVVCVVVLLVVVVVLCCPQVVDFWDFADDDPVLLVVLVVLLQVLCVVLPDGADSLLLVLQLLLLRGQFFVVQFDAVLLSSLLSNLSRNVLLLLQEDLVSDDCVRRLVSLLVSLVVRDDPVLSVQLSVLSVVASVLSNVPPPDVQQVCQLQPDPVSLLVSQLRHVCLLSSLSSCCVRRVDVVSNVCSVVSVLSSLQSLLLQQLCQNLQVVLCVVVVHRNHNCVNFDSVPVVRSVVVSVVSSVVNSVSSVVLVVDPPVSSSSSSSNSNSSNVSSVPGPCRPDNDDSNRHRHD